Protein AF-A0A7X7LV58-F1 (afdb_monomer_lite)

Radius of gyration: 29.2 Å; chains: 1; bounding box: 59×72×77 Å

Organism: NCBI:txid1792543

pLDDT: mean 83.37, std 13.73, range [35.25, 98.12]

Secondary structure (DSSP, 8-state):
-GGGHHHHHTT--GGG-----STTT---HHHHHHHHHHH---SS----EEEEE-------------SSPPPHHHHHHHHHHHS-TTSHHHHHHHHHHHHHHHHHHHHHHHHHHHHHHHHHHHHHHTTGGGS---HHHHHHHHHHHHHGGGGSHHHHHHHHHHHHHHHHHHHHHHHHHHHTPPTTSHHHHHHHHHHHHHHHHTTSS-SS----TT--SGGGS-HHHHHHHHH-HHHHHHHHHHHHHHHHHHHHHHHH-GGG---HHHHHHHHHHHHHHHHHHHTTSSGGGS-HHHHHHHHHHHS-SSPPTTPPPSS-HHHHHHHTHHHHHHHHHHHHTT-TTTTHHHHHHHHHTSHHHHTS-HHHHHHHHHHHHTHHHHHHHHHHHHHHTT-TT------EEEEE-GGG--TTHHHHTTS-S-STTHHHHTGGGG-HHHHHHHHHHHHHHHHHHHHHHHHTTS-TTTPPPHHHHHHHHHHHHHHHHHHHHTT--S-HHHHHHHHHHHHH-

Sequence (509 aa):
ERNFAHYREQGMNPEDLVLLDGSVLDNKPITAAVHHIREHRAFREVDRRLIFIDPHADPHTGDEADAGSPGWFETLRGALSDLPRQQPVHHELAEIAHYNRQIRRLKEAIAQTRPQVEALVEQATGGALGAPFTVDQLRHWRLTSTNLMATTPVVYNAWWRALVLEAIDYLVGLLGELCRYPRESPAARWLQQVVEAWAVRNEVLRAEYRIDDQVREDADMPRFAHVVIRFGIEYKRRRINFVLHELNDMYHRLVLDPACATPAVTLDAVKAEIHACLDALAAYDSAGFVDPASAAEARAVLRPGAGQPGEPPPAPAEAFAAAHDAALGRLIERIGAQSAIGEANAAMDAALASARVQLIEPACRRKLLTAYLGYFHWDVILRPALDALALGAGPLEEVLVDRISPADAFSLRAVGEGRAVLFGTAFGSFGGFLSRMARENDYLWGRLHAADRLVGIVADTAPADAGLDAAELGALRKRLFEAILAEEGARLKAVPDLLERVRRAVAAL

Foldseek 3Di:
DVVCPVVVVVVHDPVPDPDDDDPPPCLDPLVVVVVVLQVDDDLAQDAFADEDEDADDDQDPDDDPDLAQPFLVVQLVVCLVGDDPPRSVNVSSVLLVVLQVLLVVLVVVCVVCVVVLLVLLCVLLVNCLLDADALLSLLQLLVRSLQVCVVPFVLSVVLLLVLLLLLLLQVLQQLCQLQVAPPPFPLSVLSSLLSVLLCVVQVLNDPGDDFDNPDRDLVNGDPVSVSSLLRSLLLLLLLLLLLLLLLNVLVVCCVPPPLFVQDSVLSSVLSVLSVVLNVLSVVSPHNVLADPVLSVLSNVLQVPDDDDRRDGDPDRSNVSSVVCNVVVVVSSVNSSVSGCSNVSVSSVSPSLSDVSLVSGRSVSNSSSSSSNSSVSVSCSVCVVVCVVSVVRSTHSDRHRYHYQYPSSQDLCVVLQPPHDQQLCPPPVRNRCVPDLLNVLSNVLSSQLSCLRNVLSVVQSRDPPVRGDDSVRSLVSSLVSNVVSLVVSVVPRDSPVVSSVSSVVSSVVD

Structure (mmCIF, N/CA/C/O backbone):
data_AF-A0A7X7LV58-F1
#
_entry.id   AF-A0A7X7LV58-F1
#
loop_
_atom_site.group_PDB
_atom_site.id
_atom_site.type_symbol
_atom_site.label_atom_id
_atom_site.label_alt_id
_atom_site.label_comp_id
_atom_site.label_asym_id
_atom_site.label_entity_id
_atom_site.label_seq_id
_atom_site.pdbx_PDB_ins_code
_atom_site.Cartn_x
_atom_site.Cartn_y
_atom_site.Cartn_z
_atom_site.occupancy
_atom_site.B_iso_or_equiv
_atom_site.auth_seq_id
_atom_site.auth_comp_id
_atom_site.auth_asym_id
_atom_site.auth_atom_id
_atom_site.pdbx_PDB_model_num
ATOM 1 N N . GLU A 1 1 ? -21.365 -34.762 9.318 1.00 48.06 1 GLU A N 1
ATOM 2 C CA . GLU A 1 1 ? -20.670 -35.692 8.393 1.00 48.06 1 GLU A CA 1
ATOM 3 C C . GLU A 1 1 ? -19.562 -35.046 7.552 1.00 48.06 1 GLU A C 1
ATOM 5 O O . GLU A 1 1 ? -18.483 -35.616 7.512 1.00 48.06 1 GLU A O 1
ATOM 10 N N . ARG A 1 2 ? -19.746 -33.861 6.942 1.00 51.91 2 ARG A N 1
ATOM 11 C CA . ARG A 1 2 ? -18.700 -33.201 6.118 1.00 51.91 2 ARG A CA 1
ATOM 12 C C . ARG A 1 2 ? -17.414 -32.789 6.858 1.00 51.91 2 ARG A C 1
ATOM 14 O O . ARG A 1 2 ? -16.351 -32.822 6.255 1.00 51.91 2 ARG A O 1
ATOM 21 N N . ASN A 1 3 ? -17.489 -32.457 8.147 1.00 53.97 3 ASN A N 1
ATOM 22 C CA . ASN A 1 3 ? -16.356 -31.874 8.887 1.00 53.97 3 ASN A CA 1
ATOM 23 C C . ASN A 1 3 ? -15.204 -32.854 9.189 1.00 53.97 3 ASN A C 1
ATOM 25 O O . ASN A 1 3 ? -14.147 -32.415 9.621 1.00 53.97 3 ASN A O 1
ATOM 29 N N . PHE A 1 4 ? -15.385 -34.160 8.957 1.00 69.56 4 PHE A N 1
ATOM 30 C CA . PHE A 1 4 ? -14.387 -35.192 9.281 1.00 69.56 4 PHE A CA 1
ATOM 31 C C . PHE A 1 4 ? -13.958 -36.034 8.070 1.00 69.56 4 PHE A C 1
ATOM 33 O O . PHE A 1 4 ? -13.349 -37.089 8.242 1.00 69.56 4 PHE A O 1
ATOM 40 N N . ALA A 1 5 ? -14.283 -35.592 6.848 1.00 73.94 5 ALA A N 1
ATOM 41 C CA . ALA A 1 5 ? -13.967 -36.324 5.619 1.00 73.94 5 ALA A CA 1
ATOM 42 C C . ALA A 1 5 ? -12.457 -36.587 5.477 1.00 73.94 5 ALA A C 1
ATOM 44 O O . ALA A 1 5 ? -12.053 -37.725 5.262 1.00 73.94 5 ALA A O 1
ATOM 45 N N . HIS A 1 6 ? -11.635 -35.568 5.740 1.00 69.56 6 HIS A N 1
ATOM 46 C CA . HIS A 1 6 ? -10.174 -35.645 5.681 1.00 69.56 6 HIS A CA 1
ATOM 47 C C . HIS A 1 6 ? -9.574 -36.719 6.610 1.00 69.56 6 HIS A C 1
ATOM 49 O O . HIS A 1 6 ? -8.682 -37.462 6.212 1.00 69.56 6 HIS A O 1
ATOM 55 N N . TYR A 1 7 ? -10.091 -36.853 7.836 1.00 71.94 7 TYR A N 1
ATOM 56 C CA . TYR A 1 7 ? -9.604 -37.847 8.801 1.00 71.94 7 TYR A CA 1
ATOM 57 C C . TYR A 1 7 ? -10.025 -39.273 8.429 1.00 71.94 7 TYR A C 1
ATOM 59 O O . TYR A 1 7 ? -9.253 -40.217 8.588 1.00 71.94 7 TYR A O 1
ATOM 67 N N . ARG A 1 8 ? -11.229 -39.436 7.869 1.00 76.62 8 ARG A N 1
ATOM 68 C CA . ARG A 1 8 ? -11.705 -40.737 7.377 1.00 76.62 8 ARG A CA 1
ATOM 69 C C . ARG A 1 8 ? -10.942 -41.197 6.135 1.00 76.62 8 ARG A C 1
ATOM 71 O O . ARG A 1 8 ? -10.654 -42.383 6.019 1.00 76.62 8 ARG A O 1
ATOM 78 N N . GLU A 1 9 ? -10.572 -40.277 5.243 1.00 79.56 9 GLU A N 1
ATOM 79 C CA . GLU A 1 9 ? -9.699 -40.558 4.089 1.00 79.56 9 GLU A CA 1
ATOM 80 C C . GLU A 1 9 ? -8.311 -41.062 4.517 1.00 79.56 9 GLU A C 1
ATOM 82 O O . GLU A 1 9 ? -7.693 -41.851 3.807 1.00 79.56 9 GLU A O 1
ATOM 87 N N . GLN A 1 10 ? -7.855 -40.676 5.711 1.00 75.50 10 GLN A N 1
ATOM 88 C CA . GLN A 1 10 ? -6.618 -41.161 6.330 1.00 75.50 10 GLN A CA 1
ATOM 89 C C . GLN A 1 10 ? -6.809 -42.438 7.171 1.00 75.50 10 GLN A C 1
ATOM 91 O O . GLN A 1 10 ? -5.879 -42.875 7.845 1.00 75.50 10 GLN A O 1
ATOM 96 N N . GLY A 1 11 ? -7.998 -43.052 7.143 1.00 80.62 11 GLY A N 1
ATOM 97 C CA . GLY A 1 11 ? -8.301 -44.286 7.874 1.00 80.62 11 GLY A CA 1
ATOM 98 C C . GLY A 1 11 ? -8.503 -44.107 9.382 1.00 80.62 11 GLY A C 1
ATOM 99 O O . GLY A 1 11 ? -8.496 -45.095 10.112 1.00 80.62 11 GLY A O 1
ATOM 100 N N . MET A 1 12 ? -8.683 -42.873 9.864 1.00 76.44 12 MET A N 1
ATOM 101 C CA . MET A 1 12 ? -8.908 -42.582 11.283 1.00 76.44 12 MET A CA 1
ATOM 102 C C . MET A 1 12 ? -10.404 -42.578 11.621 1.00 76.44 12 MET A C 1
ATOM 104 O O . MET A 1 12 ? -11.228 -42.060 10.860 1.00 76.44 12 MET A O 1
ATOM 108 N N . ASN A 1 13 ? -10.763 -43.124 12.787 1.00 80.31 13 ASN A N 1
ATOM 109 C CA . ASN A 1 13 ? -12.126 -43.073 13.313 1.00 80.31 13 ASN A CA 1
ATOM 110 C C . ASN A 1 13 ? -12.359 -41.745 14.063 1.00 80.31 13 ASN A C 1
ATOM 112 O O . ASN A 1 13 ? -11.659 -41.482 15.041 1.00 80.31 13 ASN A O 1
ATOM 116 N N . PRO A 1 14 ? -13.334 -40.907 13.658 1.00 73.94 14 PRO A N 1
ATOM 117 C CA . PRO A 1 14 ? -13.561 -39.616 14.302 1.00 73.94 14 PRO A CA 1
ATOM 118 C C . PRO A 1 14 ? -13.952 -39.672 15.780 1.00 73.94 14 PRO A C 1
ATOM 120 O O . PRO A 1 14 ? -13.743 -38.689 16.480 1.00 73.94 14 PRO A O 1
ATOM 123 N N . GLU A 1 15 ? -14.512 -40.789 16.251 1.00 77.56 15 GLU A N 1
ATOM 124 C CA . GLU A 1 15 ? -14.878 -40.957 17.667 1.00 77.56 15 GLU A CA 1
ATOM 125 C C . GLU A 1 15 ? -13.664 -41.196 18.577 1.00 77.56 15 GLU A C 1
ATOM 127 O O . GLU A 1 15 ? -13.747 -40.959 19.779 1.00 77.56 15 GLU A O 1
ATOM 132 N N . ASP A 1 16 ? -12.524 -41.581 17.996 1.00 78.25 16 ASP A N 1
ATOM 133 C CA . ASP A 1 16 ? -11.270 -41.843 18.710 1.00 78.25 16 ASP A CA 1
ATOM 134 C C . ASP A 1 16 ? -10.283 -40.657 18.615 1.00 78.25 16 ASP A C 1
ATOM 136 O O . ASP A 1 16 ? -9.165 -40.717 19.133 1.00 78.25 16 ASP A O 1
ATOM 140 N N . LEU A 1 17 ? -10.672 -39.565 17.940 1.00 66.56 17 LEU A N 1
ATOM 141 C CA . LEU A 1 17 ? -9.841 -38.370 17.775 1.00 66.56 17 LEU A CA 1
ATOM 142 C C . LEU A 1 17 ? -9.883 -37.492 19.031 1.00 66.56 17 LEU A C 1
ATOM 144 O O . LEU A 1 17 ? -10.923 -36.949 19.404 1.00 66.56 17 LEU A O 1
ATOM 148 N N . VAL A 1 18 ? -8.714 -37.247 19.623 1.00 61.97 18 VAL A N 1
ATOM 149 C CA . VAL A 1 18 ? -8.531 -36.158 20.590 1.00 61.97 18 VAL A CA 1
ATOM 150 C C . VAL A 1 18 ? -8.345 -34.861 19.807 1.00 61.97 18 VAL A C 1
ATOM 152 O O . VAL A 1 18 ? -7.257 -34.558 19.319 1.00 61.97 18 VAL A O 1
ATOM 155 N N . LEU A 1 19 ? -9.430 -34.108 19.652 1.00 58.97 19 LEU A N 1
ATOM 156 C CA . LEU A 1 19 ? -9.415 -32.791 19.024 1.00 58.97 19 LEU A CA 1
ATOM 157 C C . LEU A 1 19 ? -9.046 -31.750 20.083 1.00 58.97 19 LEU A C 1
ATOM 159 O O . LEU A 1 19 ? -9.823 -31.477 20.996 1.00 58.97 19 LEU A O 1
ATOM 163 N N . LEU A 1 20 ? -7.845 -31.190 19.972 1.00 49.75 20 LEU A N 1
ATOM 164 C CA . LEU A 1 20 ? -7.445 -30.019 20.744 1.00 49.75 20 LEU A CA 1
ATOM 165 C C . LEU A 1 20 ? -7.936 -28.771 20.011 1.00 49.75 20 LEU A C 1
ATOM 167 O O . LEU A 1 20 ? -7.554 -28.532 18.866 1.00 49.75 20 LEU A O 1
ATOM 171 N N . ASP A 1 21 ? -8.803 -28.006 20.672 1.00 48.47 21 ASP A N 1
ATOM 172 C CA . ASP A 1 21 ? -9.221 -26.685 20.205 1.00 48.47 21 ASP A CA 1
ATOM 173 C C . ASP A 1 21 ? -7.993 -25.759 20.111 1.00 48.47 21 ASP A C 1
ATOM 175 O O . ASP A 1 21 ? -7.037 -25.907 20.876 1.00 48.47 21 ASP A O 1
ATOM 179 N N . GLY A 1 22 ? -7.992 -24.859 19.129 1.00 47.75 22 GLY A N 1
ATOM 180 C CA . GLY A 1 22 ? -6.824 -24.260 18.465 1.00 47.75 22 GLY A CA 1
ATOM 181 C C . GLY A 1 22 ? -5.867 -23.385 19.290 1.00 47.75 22 GLY A C 1
ATOM 182 O O . GLY A 1 22 ? -5.110 -22.621 18.703 1.00 47.75 22 GLY A O 1
ATOM 183 N N . SER A 1 23 ? -5.830 -23.482 20.619 1.00 47.84 23 SER A N 1
ATOM 184 C CA . SER A 1 23 ? -4.958 -22.670 21.482 1.00 47.84 23 SER A CA 1
ATOM 185 C C . SER A 1 23 ? -3.543 -23.232 21.682 1.00 47.84 23 SER A C 1
ATOM 187 O O . SER A 1 23 ? -2.781 -22.680 22.472 1.00 47.84 23 SER A O 1
ATOM 189 N N . VAL A 1 24 ? -3.191 -24.358 21.050 1.00 45.00 24 VAL A N 1
ATOM 190 C CA . VAL A 1 24 ? -1.916 -25.059 21.318 1.00 45.00 24 VAL A CA 1
ATOM 191 C C . VAL A 1 24 ? -0.797 -24.665 20.347 1.00 45.00 24 VAL A C 1
ATOM 193 O O . VAL A 1 24 ? 0.368 -24.903 20.655 1.00 45.00 24 VAL A O 1
ATOM 196 N N . LEU A 1 25 ? -1.102 -24.066 19.188 1.00 46.88 25 LEU A N 1
ATOM 197 C CA . LEU A 1 25 ? -0.100 -23.891 18.122 1.00 46.88 25 LEU A CA 1
ATOM 198 C C . LEU A 1 25 ? -0.084 -22.533 17.411 1.00 46.88 25 LEU A C 1
ATOM 200 O O . LEU A 1 25 ? 0.905 -22.266 16.725 1.00 46.88 25 LEU A O 1
ATOM 204 N N . ASP A 1 26 ? -1.092 -21.667 17.562 1.00 47.72 26 ASP A N 1
ATOM 205 C CA . ASP A 1 26 ? -1.009 -20.333 16.958 1.00 47.72 26 ASP A CA 1
ATOM 206 C C . ASP A 1 26 ? -0.246 -19.374 17.876 1.00 47.72 26 ASP A C 1
ATOM 208 O O . ASP A 1 26 ? -0.802 -18.625 18.676 1.00 47.72 26 ASP A O 1
ATOM 212 N N . ASN A 1 27 ? 1.078 -19.463 17.793 1.00 52.69 27 ASN A N 1
ATOM 213 C CA . ASN A 1 27 ? 1.987 -18.631 18.570 1.00 52.69 27 ASN A CA 1
ATOM 214 C C . ASN A 1 27 ? 2.200 -17.241 17.941 1.00 52.69 27 ASN A C 1
ATOM 216 O O . ASN A 1 27 ? 3.076 -16.525 18.419 1.00 52.69 27 ASN A O 1
ATOM 220 N N . LYS A 1 28 ? 1.481 -16.864 16.866 1.00 57.41 28 LYS A N 1
ATOM 221 C CA . LYS A 1 28 ? 1.623 -15.555 16.194 1.00 57.41 28 LYS A CA 1
ATOM 222 C C . LYS A 1 28 ? 0.300 -14.967 15.651 1.00 57.41 28 LYS A C 1
ATOM 224 O O . LYS A 1 28 ? 0.216 -14.609 14.468 1.00 57.41 28 LYS A O 1
ATOM 229 N N . PRO A 1 29 ? -0.753 -14.850 16.478 1.00 67.00 29 PRO A N 1
ATOM 230 C CA . PRO A 1 29 ? -2.057 -14.380 16.013 1.00 67.00 29 PRO A CA 1
ATOM 231 C C . PRO A 1 29 ? -2.038 -12.902 15.584 1.00 67.00 29 PRO A C 1
ATOM 233 O O . PRO A 1 29 ? -2.827 -12.496 14.728 1.00 67.00 29 PRO A O 1
ATOM 236 N N . ILE A 1 30 ? -1.135 -12.083 16.140 1.00 72.81 30 ILE A N 1
ATOM 237 C CA . ILE A 1 30 ? -1.082 -10.649 15.832 1.00 72.81 30 ILE A CA 1
ATOM 238 C C . ILE A 1 30 ? -0.462 -10.411 14.458 1.00 72.81 30 ILE A C 1
ATOM 240 O O . ILE A 1 30 ? -0.986 -9.608 13.688 1.00 72.81 30 ILE A O 1
ATOM 244 N N . THR A 1 31 ? 0.615 -11.120 14.113 1.00 68.12 31 THR A N 1
ATOM 245 C CA . THR A 1 31 ? 1.302 -10.944 12.825 1.00 68.12 31 THR A CA 1
ATOM 246 C C . THR A 1 31 ? 0.350 -11.198 11.652 1.00 68.12 31 THR A C 1
ATOM 248 O O . THR A 1 31 ? 0.297 -10.404 10.710 1.00 68.12 31 THR A O 1
ATOM 251 N N . ALA A 1 32 ? -0.464 -12.257 11.731 1.00 69.12 32 ALA A N 1
ATOM 252 C CA . ALA A 1 32 ? -1.469 -12.571 10.716 1.00 69.12 32 ALA A CA 1
ATOM 253 C C . ALA A 1 32 ? -2.513 -11.448 10.561 1.00 69.12 32 ALA A C 1
ATOM 255 O O . ALA A 1 32 ? -2.838 -11.046 9.441 1.00 69.12 32 ALA A O 1
ATOM 256 N N . ALA A 1 33 ? -2.989 -10.885 11.676 1.00 71.69 33 ALA A N 1
ATOM 257 C CA . ALA A 1 33 ? -3.913 -9.753 11.659 1.00 71.69 33 ALA A CA 1
ATOM 258 C C . ALA A 1 33 ? -3.268 -8.489 11.058 1.00 71.69 33 ALA A C 1
ATOM 260 O O . ALA A 1 33 ? -3.890 -7.810 10.241 1.00 71.69 33 ALA A O 1
ATOM 261 N N . VAL A 1 34 ? -2.009 -8.194 11.397 1.00 69.44 34 VAL A N 1
ATOM 262 C CA . VAL A 1 34 ? -1.269 -7.026 10.884 1.00 69.44 34 VAL A CA 1
ATOM 263 C C . VAL A 1 34 ? -1.059 -7.097 9.372 1.00 69.44 34 VAL A C 1
ATOM 265 O O . VAL A 1 34 ? -1.217 -6.081 8.692 1.00 69.44 34 VAL A O 1
ATOM 268 N N . HIS A 1 35 ? -0.749 -8.275 8.820 1.00 68.12 35 HIS A N 1
ATOM 269 C CA . HIS A 1 35 ? -0.648 -8.440 7.366 1.00 68.12 35 HIS A CA 1
ATOM 270 C C . HIS A 1 35 ? -1.964 -8.086 6.669 1.00 68.12 35 HIS A C 1
ATOM 272 O O . HIS A 1 35 ? -1.960 -7.306 5.719 1.00 68.12 35 HIS A O 1
ATOM 278 N N . HIS A 1 36 ? -3.096 -8.551 7.200 1.00 70.94 36 HIS A N 1
ATOM 279 C CA . HIS A 1 36 ? -4.398 -8.198 6.646 1.00 70.94 36 HIS A CA 1
ATOM 280 C C . HIS A 1 36 ? -4.719 -6.709 6.780 1.00 70.94 36 HIS A C 1
ATOM 282 O O . HIS A 1 36 ? -5.234 -6.125 5.828 1.00 70.94 36 HIS A O 1
ATOM 288 N N . ILE A 1 37 ? -4.384 -6.062 7.901 1.00 69.69 37 ILE A N 1
ATOM 289 C CA . ILE A 1 37 ? -4.604 -4.616 8.095 1.00 69.69 37 ILE A CA 1
ATOM 290 C C . ILE A 1 37 ? -4.007 -3.790 6.937 1.00 69.69 37 ILE A C 1
ATOM 292 O O . ILE A 1 37 ? -4.613 -2.801 6.515 1.00 69.69 37 ILE A O 1
ATOM 296 N N . ARG A 1 38 ? -2.864 -4.223 6.387 1.00 64.69 38 ARG A N 1
ATOM 297 C CA . ARG A 1 38 ? -2.171 -3.559 5.268 1.00 64.69 38 ARG A CA 1
ATOM 298 C C . ARG A 1 38 ? -2.878 -3.701 3.921 1.00 64.69 38 ARG A C 1
ATOM 300 O O . ARG A 1 38 ? -2.770 -2.810 3.085 1.00 64.69 38 ARG A O 1
ATOM 307 N N . GLU A 1 39 ? -3.577 -4.808 3.707 1.00 65.62 39 GLU A N 1
ATOM 308 C CA . GLU A 1 39 ? -4.238 -5.130 2.435 1.00 65.62 39 GLU A CA 1
ATOM 309 C C . GLU A 1 39 ? -5.671 -4.579 2.363 1.00 65.62 39 GLU A C 1
ATOM 311 O O . GLU A 1 39 ? -6.238 -4.426 1.278 1.00 65.62 39 GLU A O 1
ATOM 316 N N . HIS A 1 40 ? -6.275 -4.262 3.513 1.00 69.44 40 HIS A N 1
ATOM 317 C CA . HIS A 1 40 ? -7.656 -3.797 3.574 1.00 69.44 40 HIS A CA 1
ATOM 318 C C . HIS A 1 40 ? -7.803 -2.364 3.066 1.00 69.44 40 HIS A C 1
ATOM 320 O O . HIS A 1 40 ? -7.166 -1.423 3.548 1.00 69.44 40 HIS A O 1
ATOM 326 N N . ARG A 1 41 ? -8.725 -2.191 2.116 1.00 67.50 41 ARG A N 1
ATOM 327 C CA 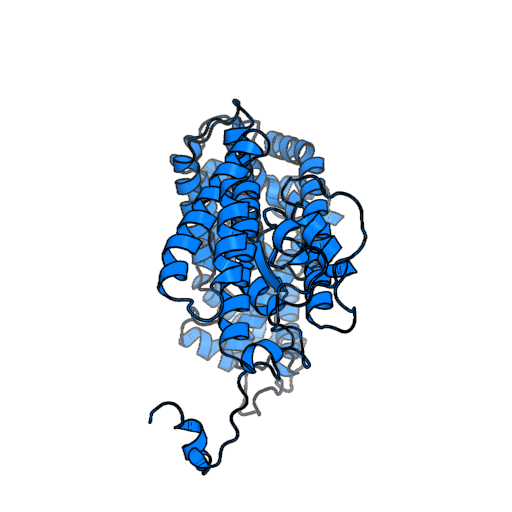. ARG A 1 41 ? -9.090 -0.886 1.564 1.00 67.50 41 ARG A CA 1
ATOM 328 C C . ARG A 1 41 ? -9.963 -0.093 2.518 1.00 67.50 41 ARG A C 1
ATOM 330 O O . ARG A 1 41 ? -10.793 -0.651 3.233 1.00 67.50 41 ARG A O 1
ATOM 337 N N . ALA A 1 42 ? -9.844 1.224 2.424 1.00 71.94 42 ALA A N 1
ATOM 338 C CA . ALA A 1 42 ? -10.690 2.153 3.145 1.00 71.94 42 ALA A CA 1
ATOM 339 C C . ALA A 1 42 ? -11.290 3.170 2.174 1.00 71.94 42 ALA A C 1
ATOM 341 O O . ALA A 1 42 ? -10.567 3.825 1.427 1.00 71.94 42 ALA A O 1
ATOM 342 N N . PHE A 1 43 ? -12.618 3.303 2.194 1.00 77.56 43 PHE A N 1
ATOM 343 C CA . PHE A 1 43 ? -13.339 4.278 1.368 1.00 77.56 43 PHE A CA 1
ATOM 344 C C . PHE A 1 43 ? -12.950 5.726 1.709 1.00 77.56 43 PHE A C 1
ATOM 346 O O . PHE A 1 43 ? -12.853 6.565 0.824 1.00 77.56 43 PHE A O 1
ATOM 353 N N . ARG A 1 44 ? -12.673 5.978 2.991 1.00 79.25 44 ARG A N 1
ATOM 354 C CA . ARG A 1 44 ? -12.250 7.260 3.568 1.00 79.25 44 ARG A CA 1
ATOM 355 C C . ARG A 1 44 ? -10.954 7.075 4.355 1.00 79.25 44 ARG A C 1
ATOM 357 O O . ARG A 1 44 ? -10.426 5.963 4.399 1.00 79.25 44 ARG A O 1
ATOM 364 N N . GLU A 1 45 ? -10.389 8.143 4.893 1.00 80.56 45 GLU A N 1
ATOM 365 C CA . GLU A 1 45 ? -9.322 8.038 5.897 1.00 80.56 45 GLU A CA 1
ATOM 366 C C . GLU A 1 45 ? -9.850 7.284 7.139 1.00 80.56 45 GLU A C 1
ATOM 368 O O . GLU A 1 45 ? -11.019 7.435 7.501 1.00 80.56 45 GLU A O 1
ATOM 373 N N . VAL A 1 46 ? -9.050 6.356 7.677 1.00 83.00 46 VAL A N 1
ATOM 374 C CA . VAL A 1 46 ? -9.450 5.483 8.789 1.00 83.00 46 VAL A CA 1
ATOM 375 C C . VAL A 1 46 ? -8.286 5.222 9.738 1.00 83.00 46 VAL A C 1
ATOM 377 O O . VAL A 1 46 ? -7.180 4.891 9.305 1.00 83.00 46 VAL A O 1
ATOM 380 N N . ASP A 1 47 ? -8.606 5.185 11.028 1.00 80.88 47 ASP A N 1
ATOM 381 C CA . ASP A 1 47 ? -7.741 4.630 12.062 1.00 80.88 47 ASP A CA 1
ATOM 382 C C . ASP A 1 47 ? -7.748 3.100 12.004 1.00 80.88 47 ASP A C 1
ATOM 384 O O . ASP A 1 47 ? -8.765 2.444 12.255 1.00 80.88 47 ASP A O 1
ATOM 388 N N . ARG A 1 48 ? -6.591 2.501 11.717 1.00 82.50 48 ARG A N 1
ATOM 389 C CA . ARG A 1 48 ? -6.412 1.046 11.788 1.00 82.50 48 ARG A CA 1
ATOM 390 C C . ARG A 1 48 ? -5.884 0.652 13.164 1.00 82.50 48 ARG A C 1
ATOM 392 O O . ARG A 1 48 ? -4.741 0.958 13.503 1.00 82.50 48 ARG A O 1
ATOM 399 N N . ARG A 1 49 ? -6.715 -0.053 13.938 1.00 84.00 49 ARG A N 1
ATOM 400 C CA . ARG A 1 49 ? -6.414 -0.475 15.314 1.00 84.00 49 ARG A CA 1
ATOM 401 C C . ARG A 1 49 ? -6.337 -2.000 15.425 1.00 84.00 49 ARG A C 1
ATOM 403 O O . ARG A 1 49 ? -7.255 -2.703 15.010 1.00 84.00 49 ARG A O 1
ATOM 410 N N . LEU A 1 50 ? -5.259 -2.508 16.015 1.00 85.38 50 LEU A N 1
ATOM 411 C CA . LEU A 1 50 ? -5.168 -3.866 16.535 1.00 85.38 50 LEU A CA 1
ATOM 412 C C . LEU A 1 50 ? -5.667 -3.853 17.982 1.00 85.38 50 LEU A C 1
ATOM 414 O O . LEU A 1 50 ? -5.029 -3.263 18.852 1.00 85.38 50 LEU A O 1
ATOM 418 N N . ILE A 1 51 ? -6.783 -4.532 18.234 1.00 85.00 51 ILE A N 1
ATOM 419 C CA . ILE A 1 51 ? -7.343 -4.679 19.578 1.00 85.00 51 ILE A CA 1
ATOM 420 C C . ILE A 1 51 ? -7.087 -6.106 20.050 1.00 85.00 51 ILE A C 1
ATOM 422 O O . ILE A 1 51 ? -7.510 -7.055 19.388 1.00 85.00 51 ILE A O 1
ATOM 426 N N . PHE A 1 52 ? -6.437 -6.263 21.201 1.00 83.25 52 PHE A N 1
ATOM 427 C CA . PHE A 1 52 ? -6.277 -7.567 21.844 1.00 83.25 52 PHE A CA 1
ATOM 428 C C . PHE A 1 52 ? -6.887 -7.577 23.248 1.00 83.25 52 PHE A C 1
ATOM 430 O O . PHE A 1 52 ? -6.993 -6.550 23.925 1.00 83.25 52 PHE A O 1
ATOM 437 N N . ILE A 1 53 ? -7.329 -8.761 23.666 1.00 83.69 53 ILE A N 1
ATOM 438 C CA . ILE A 1 53 ? -7.939 -8.985 24.975 1.00 83.69 53 ILE A CA 1
ATOM 439 C C . ILE A 1 53 ? -6.879 -9.590 25.886 1.00 83.69 53 ILE A C 1
ATOM 441 O O . ILE A 1 53 ? -6.321 -10.639 25.569 1.00 83.69 53 ILE A O 1
ATOM 445 N N . ASP A 1 54 ? -6.640 -8.942 27.021 1.00 78.69 54 ASP A N 1
ATOM 446 C CA . ASP A 1 54 ? -5.720 -9.419 28.046 1.00 78.69 54 ASP A CA 1
ATOM 447 C C . ASP A 1 54 ? -6.490 -9.729 29.341 1.00 78.69 54 ASP A C 1
ATOM 449 O O . ASP A 1 54 ? -6.853 -8.814 30.092 1.00 78.69 54 ASP A O 1
ATOM 453 N N . PRO A 1 55 ? -6.772 -11.016 29.616 1.00 71.44 55 PRO A N 1
ATOM 454 C CA . PRO A 1 55 ? -7.468 -11.423 30.830 1.00 71.44 55 PRO A CA 1
ATOM 455 C C . PRO A 1 55 ? -6.553 -11.406 32.067 1.00 71.44 55 PRO A C 1
ATOM 457 O O . PRO A 1 55 ? -7.052 -11.557 33.184 1.00 71.44 55 PRO A O 1
ATOM 460 N N . HIS A 1 56 ? -5.238 -11.251 31.883 1.00 65.62 56 HIS A N 1
ATOM 461 C CA . HIS A 1 56 ? -4.206 -11.365 32.906 1.00 65.62 56 HIS A CA 1
ATOM 462 C C . HIS A 1 56 ? -3.573 -10.009 33.188 1.00 65.62 56 HIS A C 1
ATOM 464 O O . HIS A 1 56 ? -2.449 -9.748 32.782 1.00 65.62 56 HIS A O 1
ATOM 470 N N . ALA A 1 57 ? -4.254 -9.160 33.950 1.00 54.88 57 ALA A N 1
ATOM 471 C CA . ALA A 1 57 ? -3.583 -7.994 34.502 1.00 54.88 57 ALA A CA 1
ATOM 472 C C . ALA A 1 57 ? -3.372 -8.161 36.002 1.00 54.88 57 ALA A C 1
ATOM 474 O O . ALA A 1 57 ? -4.328 -8.144 36.783 1.00 54.88 57 ALA A O 1
ATOM 475 N N . ASP A 1 58 ? -2.106 -8.307 36.393 1.00 52.72 58 ASP A N 1
ATOM 476 C CA . ASP A 1 58 ? -1.695 -7.920 37.734 1.00 52.72 58 ASP A CA 1
ATOM 477 C C . ASP A 1 58 ? -1.846 -6.392 37.829 1.00 52.72 58 ASP A C 1
ATOM 479 O O . ASP A 1 58 ? -1.344 -5.667 36.965 1.00 52.72 58 ASP A O 1
ATOM 483 N N . PRO A 1 59 ? -2.557 -5.864 38.834 1.00 44.06 59 PRO A N 1
ATOM 484 C CA . PRO A 1 59 ? -2.682 -4.428 38.999 1.00 44.06 59 PRO A CA 1
ATOM 485 C C . PRO A 1 59 ? -1.325 -3.863 39.430 1.00 44.06 59 PRO A C 1
ATOM 487 O O . PRO A 1 59 ? -0.941 -3.985 40.593 1.00 44.06 59 PRO A O 1
ATOM 490 N N . HIS A 1 60 ? -0.577 -3.237 38.519 1.00 44.03 60 HIS A N 1
ATOM 491 C CA . HIS A 1 60 ? 0.614 -2.498 38.924 1.00 44.03 60 HIS A CA 1
ATOM 492 C C . HIS A 1 60 ? 0.262 -1.189 39.643 1.00 44.03 60 HIS A C 1
ATOM 494 O O . HIS A 1 60 ? -0.656 -0.449 39.291 1.00 44.03 60 HIS A O 1
ATOM 500 N N . THR A 1 61 ? 1.056 -0.937 40.681 1.00 37.75 61 THR A N 1
ATOM 501 C CA . THR A 1 61 ? 1.124 0.213 41.588 1.00 37.75 61 THR A CA 1
ATOM 502 C C . THR A 1 61 ? 1.852 1.406 40.948 1.00 37.75 61 THR A C 1
ATOM 504 O O . THR A 1 61 ? 2.864 1.864 41.477 1.00 37.75 61 THR A O 1
ATOM 507 N N . GLY A 1 62 ? 1.394 1.865 39.782 1.00 35.25 62 GLY A N 1
ATOM 508 C CA . GLY A 1 62 ? 1.914 3.057 39.098 1.00 35.25 62 GLY A CA 1
ATOM 509 C C . GLY A 1 62 ? 0.857 4.159 39.036 1.00 35.25 62 GLY A C 1
ATOM 510 O O . GLY A 1 62 ? -0.310 3.847 38.819 1.00 35.25 62 GLY A O 1
ATOM 511 N N . ASP A 1 63 ? 1.292 5.396 39.284 1.00 35.44 63 ASP A N 1
ATOM 512 C CA . ASP A 1 63 ? 0.510 6.604 39.584 1.00 35.44 63 ASP A CA 1
ATOM 513 C C . ASP A 1 63 ? -0.720 6.874 38.709 1.00 35.44 63 ASP A C 1
ATOM 515 O O . ASP A 1 63 ? -0.791 6.454 37.556 1.00 35.44 63 ASP A O 1
ATOM 519 N N . GLU A 1 64 ? -1.657 7.622 39.309 1.00 38.41 64 GLU A N 1
ATOM 520 C CA . GLU A 1 64 ? -2.861 8.244 38.741 1.00 38.41 64 GLU A CA 1
ATOM 521 C C . GLU A 1 64 ? -2.752 8.505 37.229 1.00 38.41 64 GLU A C 1
ATOM 523 O O . GLU A 1 64 ? -2.379 9.588 36.780 1.00 38.41 64 GLU A O 1
ATOM 528 N N . ALA A 1 65 ? -3.115 7.505 36.421 1.00 40.62 65 ALA A N 1
ATOM 529 C CA . ALA A 1 65 ? -3.545 7.768 35.064 1.00 40.62 65 ALA A CA 1
ATOM 530 C C . ALA A 1 65 ? -4.841 8.566 35.204 1.00 40.62 65 ALA A C 1
ATOM 532 O O . ALA A 1 65 ? -5.841 8.057 35.719 1.00 40.62 65 ALA A O 1
ATOM 533 N N . ASP A 1 66 ? -4.758 9.843 34.838 1.00 39.22 66 ASP A N 1
ATOM 534 C CA . ASP A 1 66 ? -5.874 10.775 34.770 1.00 39.22 66 ASP A CA 1
ATOM 535 C C . ASP A 1 66 ? -7.083 10.089 34.113 1.00 39.22 66 ASP A C 1
ATOM 537 O O . ASP A 1 66 ? -6.912 9.229 33.247 1.00 39.22 66 ASP A O 1
ATOM 541 N N . ALA A 1 67 ? -8.308 10.455 34.491 1.00 42.53 67 ALA A N 1
ATOM 542 C CA . ALA A 1 67 ? -9.550 9.806 34.038 1.00 42.53 67 ALA A CA 1
ATOM 543 C C . ALA A 1 67 ? -9.823 9.920 32.511 1.00 42.53 67 ALA A C 1
ATOM 545 O O . ALA A 1 67 ? -10.920 9.606 32.033 1.00 42.53 67 ALA A O 1
ATOM 546 N N . GLY A 1 68 ? -8.834 10.375 31.737 1.00 46.59 68 GLY A N 1
ATOM 547 C CA . GLY A 1 68 ? -8.767 10.280 30.288 1.00 46.59 68 GLY A CA 1
ATOM 548 C C . GLY A 1 68 ? -8.451 8.858 29.813 1.00 46.59 68 GLY A C 1
ATOM 549 O O . GLY A 1 68 ? -7.841 8.050 30.507 1.00 46.59 68 GLY A O 1
ATOM 550 N N . SER A 1 69 ? -8.893 8.525 28.598 1.00 45.88 69 SER A N 1
ATOM 551 C CA . SER A 1 69 ? -8.511 7.257 27.968 1.00 45.88 69 SER A CA 1
ATOM 552 C C . SER A 1 69 ? -6.993 7.267 27.734 1.00 45.88 69 SER A C 1
ATOM 554 O O . SER A 1 69 ? -6.521 8.191 27.070 1.00 45.88 69 SER A O 1
ATOM 556 N N . PRO A 1 70 ? -6.215 6.291 28.246 1.00 51.88 70 PRO A N 1
ATOM 557 C CA . PRO A 1 70 ? -4.799 6.205 27.924 1.00 51.88 70 PRO A CA 1
ATOM 558 C C . PRO A 1 70 ? -4.649 6.138 26.406 1.00 51.88 70 PRO A C 1
ATOM 560 O O . PRO A 1 70 ? -5.272 5.289 25.763 1.00 51.88 70 PRO A O 1
ATOM 563 N N . GLY A 1 71 ? -3.841 7.036 25.840 1.00 57.03 71 GLY A N 1
ATOM 564 C CA . GLY A 1 71 ? -3.542 7.006 24.413 1.00 57.03 71 GLY A CA 1
ATOM 565 C C . GLY A 1 71 ? -2.923 5.661 24.025 1.00 57.03 71 GLY A C 1
ATOM 566 O O . GLY A 1 71 ? -2.293 4.977 24.839 1.00 57.03 71 GLY A O 1
ATOM 567 N N . TRP A 1 72 ? -3.063 5.268 22.765 1.00 61.50 72 TRP A N 1
ATOM 568 C CA . TRP A 1 72 ? -2.541 3.995 22.255 1.00 61.50 72 TRP A CA 1
ATOM 569 C C . TRP A 1 72 ? -1.026 3.802 22.504 1.00 61.50 72 TRP A C 1
ATOM 571 O O . TRP A 1 72 ? -0.558 2.678 22.679 1.00 61.50 72 TRP A O 1
ATOM 581 N N . PHE A 1 73 ? -0.241 4.886 22.589 1.00 54.62 73 PHE A N 1
ATOM 582 C CA . PHE A 1 73 ? 1.173 4.835 22.990 1.00 54.62 73 PHE A CA 1
ATOM 583 C C . PHE A 1 73 ? 1.378 4.345 24.419 1.00 54.62 73 PHE A C 1
ATOM 585 O O . PHE A 1 73 ? 2.247 3.505 24.657 1.00 54.62 73 PHE A O 1
ATOM 592 N N . GLU A 1 74 ? 0.586 4.862 25.357 1.00 63.34 74 GLU A N 1
ATOM 593 C CA . GLU A 1 74 ? 0.627 4.428 26.751 1.00 63.34 74 GLU A CA 1
ATOM 594 C C . GLU A 1 74 ? 0.121 2.993 26.871 1.00 63.34 74 GLU A C 1
ATOM 596 O O . GLU A 1 74 ? 0.698 2.205 27.613 1.00 63.34 74 GLU A O 1
ATOM 601 N N . THR A 1 75 ? -0.863 2.612 26.055 1.00 63.00 75 THR A N 1
ATOM 602 C CA . THR A 1 75 ? -1.369 1.236 25.998 1.00 63.00 75 THR A CA 1
ATOM 603 C C . THR A 1 75 ? -0.305 0.255 25.499 1.00 63.00 75 THR A C 1
ATOM 605 O O . THR A 1 75 ? -0.068 -0.777 26.125 1.00 63.0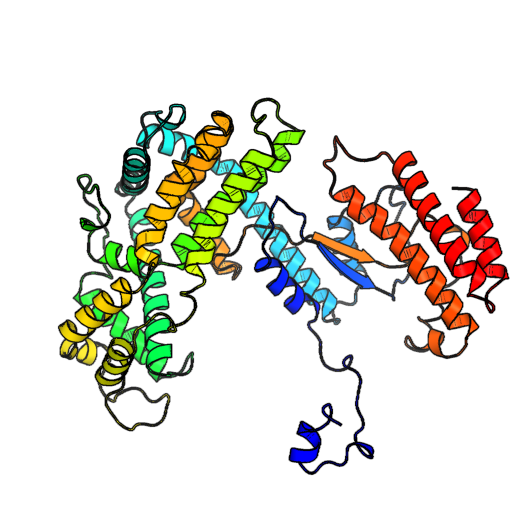0 75 THR A O 1
ATOM 608 N N . LEU A 1 76 ? 0.406 0.588 24.417 1.00 63.34 76 LEU A N 1
ATOM 609 C CA . LEU A 1 76 ? 1.498 -0.236 23.891 1.00 63.34 76 LEU A CA 1
ATOM 610 C C . LEU A 1 76 ? 2.688 -0.300 24.861 1.00 63.34 76 LEU A C 1
ATOM 612 O O . LEU A 1 76 ? 3.286 -1.361 25.043 1.00 63.34 76 LEU A O 1
ATOM 616 N N . ARG A 1 77 ? 3.033 0.824 25.505 1.00 63.16 77 ARG A N 1
ATOM 617 C CA . ARG A 1 77 ? 4.096 0.893 26.520 1.00 63.16 77 ARG A CA 1
ATOM 618 C C . ARG A 1 77 ? 3.741 0.085 27.769 1.00 63.16 77 ARG A C 1
ATOM 620 O O . ARG A 1 77 ? 4.611 -0.618 28.283 1.00 63.16 77 ARG A O 1
ATOM 627 N N . GLY A 1 78 ? 2.494 0.168 28.228 1.00 62.84 78 GLY A N 1
ATOM 628 C CA . GLY A 1 78 ? 1.946 -0.638 29.317 1.00 62.84 78 GLY A CA 1
ATOM 629 C C . GLY A 1 78 ? 2.008 -2.124 28.983 1.00 62.84 78 GLY A C 1
ATOM 630 O O . GLY A 1 78 ? 2.680 -2.875 29.679 1.00 62.84 78 GLY A O 1
ATOM 631 N N . ALA A 1 79 ? 1.460 -2.532 27.835 1.00 59.91 79 ALA A N 1
ATOM 632 C CA . ALA A 1 79 ? 1.489 -3.925 27.388 1.00 59.91 79 ALA A CA 1
ATOM 633 C C . ALA A 1 79 ? 2.916 -4.502 27.288 1.00 59.91 79 ALA A C 1
ATOM 635 O O . ALA A 1 79 ? 3.159 -5.620 27.733 1.00 59.91 79 ALA A O 1
ATOM 636 N N . LEU A 1 80 ? 3.884 -3.745 26.754 1.00 62.84 80 LEU A N 1
ATOM 637 C CA . LEU A 1 80 ? 5.292 -4.172 26.693 1.00 62.84 80 LEU A CA 1
ATOM 638 C C . LEU A 1 80 ? 5.993 -4.211 28.062 1.00 62.84 80 LEU A C 1
ATOM 640 O O . LEU A 1 80 ? 7.025 -4.869 28.195 1.00 62.84 80 LEU A O 1
ATOM 644 N N . SER A 1 81 ? 5.481 -3.490 29.060 1.00 62.78 81 SER A N 1
ATOM 645 C CA . SER A 1 81 ? 6.020 -3.515 30.425 1.00 62.78 81 SER A CA 1
ATOM 646 C C . SER A 1 81 ? 5.442 -4.675 31.237 1.00 62.78 81 SER A C 1
ATOM 648 O O . SER A 1 81 ? 6.185 -5.327 31.970 1.00 62.78 81 SER A O 1
ATOM 650 N N . ASP A 1 82 ? 4.145 -4.941 31.064 1.00 59.91 82 ASP A N 1
ATOM 651 C CA . ASP A 1 82 ? 3.374 -5.909 31.846 1.00 59.91 82 ASP A CA 1
ATOM 652 C C . ASP A 1 82 ? 3.549 -7.350 31.333 1.00 59.91 82 ASP A C 1
ATOM 654 O O . ASP A 1 82 ? 3.606 -8.301 32.116 1.00 59.91 82 ASP A O 1
ATOM 658 N N . LEU A 1 83 ? 3.645 -7.540 30.010 1.00 58.62 83 LEU A N 1
ATOM 659 C CA . LEU A 1 83 ? 3.720 -8.875 29.419 1.00 58.62 83 LEU A CA 1
ATOM 660 C C . LEU A 1 83 ? 5.125 -9.482 29.575 1.00 58.62 83 LEU A C 1
ATOM 662 O O . LEU A 1 83 ? 6.126 -8.853 29.211 1.00 58.62 83 LEU A O 1
ATOM 666 N N . PRO A 1 84 ? 5.242 -10.747 30.025 1.00 58.69 84 PRO A N 1
ATOM 667 C CA . PRO A 1 84 ? 6.524 -11.429 30.075 1.00 58.69 84 PRO A CA 1
ATOM 668 C C . PRO A 1 84 ? 7.187 -11.464 28.696 1.00 58.69 84 PRO A C 1
ATOM 670 O O . PRO A 1 84 ? 6.612 -11.954 27.728 1.00 58.69 84 PRO A O 1
ATOM 673 N N . ARG A 1 85 ? 8.453 -11.040 28.620 1.00 57.28 85 ARG A N 1
ATOM 674 C CA . ARG A 1 85 ? 9.242 -10.992 27.368 1.00 57.28 85 ARG A CA 1
ATOM 675 C C . ARG A 1 85 ? 9.362 -12.328 26.625 1.00 57.28 85 ARG A C 1
ATOM 677 O O . ARG A 1 85 ? 9.759 -12.344 25.467 1.00 57.28 85 ARG A O 1
ATOM 684 N N . GLN A 1 86 ? 9.090 -13.440 27.309 1.00 55.84 86 GLN A N 1
ATOM 685 C CA . GLN A 1 86 ? 9.107 -14.793 26.745 1.00 55.84 86 GLN A CA 1
ATOM 686 C C . GLN A 1 86 ? 7.793 -15.159 26.036 1.00 55.84 86 GLN A C 1
ATOM 688 O O . GLN A 1 86 ? 7.748 -16.167 25.337 1.00 55.84 86 GLN A O 1
ATOM 693 N N . GLN A 1 87 ? 6.728 -14.368 26.210 1.00 65.44 87 GLN A N 1
ATOM 694 C CA . GLN A 1 87 ? 5.462 -14.589 25.524 1.00 65.44 87 GLN A CA 1
ATOM 695 C C . GLN A 1 87 ? 5.542 -14.101 24.069 1.00 65.44 87 GLN A C 1
ATOM 697 O O . GLN A 1 87 ? 6.050 -13.003 23.823 1.00 65.44 87 GLN A O 1
ATOM 702 N N . PRO A 1 88 ? 4.991 -14.858 23.105 1.00 70.31 88 PRO A N 1
ATOM 703 C CA . PRO A 1 88 ? 4.989 -14.453 21.701 1.00 70.31 88 PRO A CA 1
ATOM 704 C C . PRO A 1 88 ? 4.306 -13.101 21.449 1.00 70.31 88 PRO A C 1
ATOM 706 O O . PRO A 1 88 ? 4.829 -12.289 20.692 1.00 70.31 88 PRO A O 1
ATOM 709 N N . VAL A 1 89 ? 3.217 -12.805 22.170 1.00 72.94 89 VAL A N 1
ATOM 710 C CA . VAL A 1 89 ? 2.465 -11.539 22.073 1.00 72.94 89 VAL A CA 1
ATOM 711 C C . VAL A 1 89 ? 3.350 -10.318 22.343 1.00 72.94 89 VAL A C 1
ATOM 713 O O . VAL A 1 89 ? 3.299 -9.346 21.595 1.00 72.94 89 VAL A O 1
ATOM 716 N N . HIS A 1 90 ? 4.217 -10.364 23.363 1.00 75.38 90 HIS A N 1
ATOM 717 C CA . HIS A 1 90 ? 5.150 -9.267 23.640 1.00 75.38 90 HIS A CA 1
ATOM 718 C C . HIS A 1 90 ? 6.080 -9.016 22.441 1.00 75.38 90 HIS A C 1
ATOM 720 O O . HIS A 1 90 ? 6.372 -7.867 22.111 1.00 75.38 90 HIS A O 1
ATOM 726 N N . HIS A 1 91 ? 6.565 -10.077 21.786 1.00 74.94 91 HIS A N 1
ATOM 727 C CA . HIS A 1 91 ? 7.438 -9.944 20.620 1.00 74.94 91 HIS A CA 1
ATOM 728 C C . HIS A 1 91 ? 6.712 -9.276 19.445 1.00 74.94 91 HIS A C 1
ATOM 730 O O . HIS A 1 91 ? 7.227 -8.308 18.892 1.00 74.94 91 HIS A O 1
ATOM 736 N N . GLU A 1 92 ? 5.492 -9.719 19.131 1.00 79.38 92 GLU A N 1
ATOM 737 C CA . GLU A 1 92 ? 4.680 -9.145 18.047 1.00 79.38 92 GLU A CA 1
ATOM 738 C C . GLU A 1 92 ? 4.323 -7.671 18.313 1.00 79.38 92 GLU A C 1
ATOM 740 O O . GLU A 1 92 ? 4.426 -6.820 17.428 1.00 79.38 92 GLU A O 1
ATOM 745 N N . LEU A 1 93 ? 3.989 -7.321 19.560 1.00 81.94 93 LEU A N 1
ATOM 746 C CA . LEU A 1 93 ? 3.764 -5.927 19.957 1.00 81.94 93 LEU A CA 1
ATOM 747 C C . LEU A 1 93 ? 5.041 -5.078 19.862 1.00 81.94 93 LEU A C 1
ATOM 749 O O . LEU A 1 93 ? 4.981 -3.906 19.482 1.00 81.94 93 LEU A O 1
ATOM 753 N N . ALA A 1 94 ? 6.209 -5.647 20.175 1.00 81.25 94 ALA A N 1
ATOM 754 C CA . ALA A 1 94 ? 7.487 -4.947 20.063 1.00 81.25 94 ALA A CA 1
ATOM 755 C C . ALA A 1 94 ? 7.861 -4.674 18.596 1.00 81.25 94 ALA A C 1
ATOM 757 O O . ALA A 1 94 ? 8.402 -3.602 18.296 1.00 81.25 94 ALA A O 1
ATOM 758 N N . GLU A 1 95 ? 7.540 -5.601 17.690 1.00 80.31 95 GLU A N 1
ATOM 759 C CA . GLU A 1 95 ? 7.674 -5.421 16.241 1.00 80.31 95 GLU A CA 1
ATOM 760 C C . GLU A 1 95 ? 6.776 -4.282 15.741 1.00 80.31 95 GLU A C 1
ATOM 762 O O . GLU A 1 95 ? 7.275 -3.368 15.081 1.00 80.31 95 GLU A O 1
ATOM 767 N N . ILE A 1 96 ? 5.496 -4.247 16.142 1.00 82.25 96 ILE A N 1
ATOM 768 C CA . ILE A 1 96 ? 4.580 -3.137 15.812 1.00 82.25 96 ILE A CA 1
ATOM 769 C C . ILE A 1 96 ? 5.099 -1.807 16.375 1.00 82.25 96 ILE A C 1
ATOM 771 O O . ILE A 1 96 ? 5.114 -0.789 15.680 1.00 82.25 96 ILE A O 1
ATOM 775 N N . ALA A 1 97 ? 5.583 -1.794 17.620 1.00 82.94 97 ALA A N 1
ATOM 776 C CA . ALA A 1 97 ? 6.140 -0.593 18.239 1.00 82.94 97 ALA A CA 1
ATOM 777 C C . ALA A 1 97 ? 7.370 -0.072 17.482 1.00 82.94 97 ALA A C 1
ATOM 779 O O . ALA A 1 97 ? 7.533 1.142 17.310 1.00 82.94 97 ALA A O 1
ATOM 780 N N . HIS A 1 98 ? 8.255 -0.977 17.047 1.00 82.88 98 HIS A N 1
ATOM 781 C CA . HIS A 1 98 ? 9.394 -0.632 16.204 1.00 82.88 98 HIS A CA 1
ATOM 782 C C . HIS A 1 98 ? 8.924 -0.068 14.868 1.00 82.88 98 HIS A C 1
ATOM 784 O O . HIS A 1 98 ? 9.353 1.022 14.497 1.00 82.88 98 HIS A O 1
ATOM 790 N N . TYR A 1 99 ? 8.010 -0.763 14.198 1.00 82.31 99 TYR A N 1
ATOM 791 C CA . TYR A 1 99 ? 7.420 -0.346 12.934 1.00 82.31 99 TYR A CA 1
ATOM 792 C C . TYR A 1 99 ? 6.831 1.070 13.015 1.00 82.31 99 TYR A C 1
ATOM 794 O O . TYR A 1 99 ? 7.275 1.958 12.285 1.00 82.31 99 TYR A O 1
ATOM 802 N N . ASN A 1 100 ? 5.936 1.337 13.970 1.00 85.44 100 ASN A N 1
ATOM 803 C CA . ASN A 1 100 ? 5.302 2.649 14.116 1.00 85.44 100 ASN A CA 1
ATOM 804 C C . ASN A 1 100 ? 6.329 3.763 14.384 1.00 85.44 100 ASN A C 1
ATOM 806 O O . ASN A 1 100 ? 6.219 4.854 13.827 1.00 85.44 100 ASN A O 1
ATOM 810 N N . ARG A 1 101 ? 7.371 3.501 15.196 1.00 85.44 101 ARG A N 1
ATOM 811 C CA . ARG A 1 101 ? 8.469 4.471 15.403 1.00 85.44 101 ARG A CA 1
ATOM 812 C C . ARG A 1 101 ? 9.156 4.849 14.096 1.00 85.44 101 ARG A C 1
ATOM 814 O O . ARG A 1 101 ? 9.530 6.006 13.932 1.00 85.44 101 ARG A O 1
ATOM 821 N N . GLN A 1 102 ? 9.347 3.894 13.195 1.00 85.25 102 GLN A N 1
ATOM 822 C CA . GLN A 1 102 ? 10.009 4.148 11.920 1.00 85.25 102 GLN A CA 1
ATOM 823 C C . GLN A 1 102 ? 9.079 4.869 10.945 1.00 85.25 102 GLN A C 1
ATOM 825 O O . GLN A 1 102 ? 9.512 5.828 10.315 1.00 85.25 102 GLN A O 1
ATOM 830 N N . ILE A 1 103 ? 7.792 4.506 10.896 1.00 85.75 103 ILE A N 1
ATOM 831 C CA . ILE A 1 103 ? 6.793 5.236 10.101 1.00 85.75 103 ILE A CA 1
ATOM 832 C C . ILE A 1 103 ? 6.727 6.711 10.508 1.00 85.75 103 ILE A C 1
ATOM 834 O O . ILE A 1 103 ? 6.760 7.574 9.634 1.00 85.75 103 ILE A O 1
ATOM 838 N N . ARG A 1 104 ? 6.724 7.032 11.810 1.00 87.38 104 ARG A N 1
ATOM 839 C CA . ARG A 1 104 ? 6.750 8.436 12.265 1.00 87.38 104 ARG A CA 1
ATOM 840 C C . ARG A 1 104 ? 7.987 9.189 11.794 1.00 87.38 104 ARG A C 1
ATOM 842 O O . ARG A 1 104 ? 7.858 10.287 11.269 1.00 87.38 104 ARG A O 1
ATOM 849 N N . ARG A 1 105 ? 9.169 8.573 11.892 1.00 87.88 105 ARG A N 1
ATOM 850 C CA . ARG A 1 105 ? 10.418 9.163 11.378 1.00 87.88 105 ARG A CA 1
ATOM 851 C C . ARG A 1 105 ? 10.362 9.412 9.871 1.00 87.88 105 ARG A C 1
ATOM 853 O O . ARG A 1 105 ? 10.875 10.424 9.406 1.00 87.88 105 ARG A O 1
ATOM 860 N N . LEU A 1 106 ? 9.731 8.519 9.106 1.00 88.00 106 LEU A N 1
ATOM 861 C CA . LEU A 1 106 ? 9.535 8.712 7.666 1.00 88.00 106 LEU A CA 1
ATOM 862 C C . LEU A 1 106 ? 8.567 9.859 7.373 1.00 88.00 106 LEU A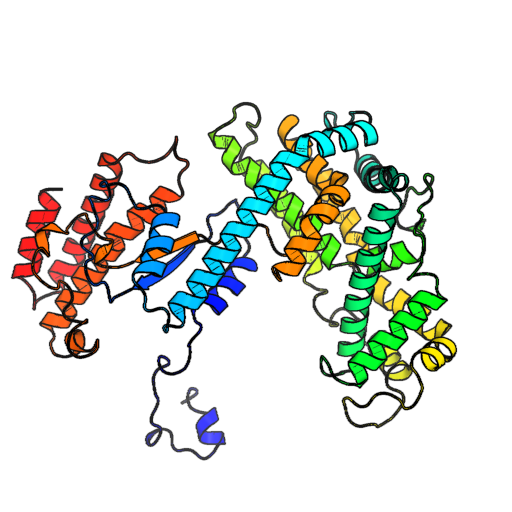 C 1
ATOM 864 O O . LEU A 1 106 ? 8.878 10.702 6.536 1.00 88.00 106 LEU A O 1
ATOM 868 N N . LYS A 1 107 ? 7.443 9.943 8.094 1.00 88.50 107 LYS A N 1
ATOM 869 C CA . LYS A 1 107 ? 6.503 11.073 7.994 1.00 88.50 107 LYS A CA 1
ATOM 870 C C . LYS A 1 107 ? 7.177 12.407 8.342 1.00 88.50 107 LYS A C 1
ATOM 872 O O . LYS A 1 107 ? 6.987 13.392 7.632 1.00 88.50 107 LYS A O 1
ATOM 877 N N . GLU A 1 108 ? 8.015 12.437 9.378 1.00 89.75 108 GLU A N 1
ATOM 878 C CA . GLU A 1 108 ? 8.820 13.611 9.744 1.00 89.75 108 GLU A CA 1
ATOM 879 C C . GLU A 1 108 ? 9.804 13.998 8.632 1.00 89.75 108 GLU A C 1
ATOM 881 O O . GLU A 1 108 ? 9.880 15.172 8.266 1.00 89.75 108 GLU A O 1
ATOM 886 N N . ALA A 1 109 ? 10.517 13.027 8.051 1.00 89.50 109 ALA A N 1
ATOM 887 C CA . ALA A 1 109 ? 11.418 13.273 6.927 1.00 89.50 109 ALA A CA 1
ATOM 888 C C . ALA A 1 109 ? 10.666 13.844 5.712 1.00 89.50 109 ALA A C 1
ATOM 890 O O . ALA A 1 109 ? 11.107 14.832 5.126 1.00 89.50 109 ALA A O 1
ATOM 891 N N . ILE A 1 110 ? 9.489 13.292 5.382 1.00 90.12 110 ILE A N 1
ATOM 892 C CA . ILE A 1 110 ? 8.617 13.815 4.319 1.00 90.12 110 ILE A CA 1
ATOM 893 C C . ILE A 1 110 ? 8.252 15.275 4.601 1.00 90.12 110 ILE A C 1
ATOM 895 O O . ILE A 1 110 ? 8.413 16.137 3.735 1.00 90.12 110 ILE A O 1
ATOM 899 N N . ALA A 1 111 ? 7.788 15.573 5.818 1.00 89.50 111 ALA A N 1
ATOM 900 C CA . ALA A 1 111 ? 7.398 16.923 6.210 1.00 89.50 111 ALA A CA 1
ATOM 901 C C . ALA A 1 111 ? 8.563 17.923 6.100 1.00 89.50 111 ALA A C 1
ATOM 903 O O . ALA A 1 111 ? 8.367 19.031 5.601 1.00 89.50 111 ALA A O 1
ATOM 904 N N . GLN A 1 112 ? 9.773 17.528 6.507 1.00 91.31 112 GLN A N 1
ATOM 905 C CA . GLN A 1 112 ? 10.968 18.376 6.449 1.00 91.31 112 GLN A CA 1
ATOM 906 C C . GLN A 1 112 ? 11.455 18.633 5.017 1.00 91.31 112 GLN A C 1
ATOM 908 O O . GLN A 1 112 ? 11.892 19.742 4.708 1.00 91.31 112 GLN A O 1
ATOM 913 N N . THR A 1 113 ? 11.393 17.636 4.131 1.00 90.94 113 THR A N 1
ATOM 914 C CA . THR A 1 113 ? 11.885 17.780 2.750 1.00 90.94 113 THR A CA 1
ATOM 915 C C . THR A 1 113 ? 10.866 18.437 1.814 1.00 90.94 113 THR A C 1
ATOM 917 O O . THR A 1 113 ? 11.240 18.993 0.780 1.00 90.94 113 THR A O 1
ATOM 920 N N . ARG A 1 114 ? 9.583 18.455 2.187 1.00 91.56 114 ARG A N 1
ATOM 921 C CA . ARG A 1 114 ? 8.482 18.974 1.360 1.00 91.56 114 ARG A CA 1
ATOM 922 C C . ARG A 1 114 ? 8.705 20.353 0.748 1.00 91.56 114 ARG A C 1
ATOM 924 O O . ARG A 1 114 ? 8.532 20.438 -0.467 1.00 91.56 114 ARG A O 1
ATOM 931 N N . PRO A 1 115 ? 9.137 21.395 1.482 1.00 92.94 115 PRO A N 1
ATOM 932 C CA . PRO A 1 115 ? 9.316 22.716 0.879 1.00 92.94 115 PRO A CA 1
ATOM 933 C C . PRO A 1 115 ? 10.322 22.713 -0.283 1.00 92.94 115 PRO A C 1
ATOM 935 O O . PRO A 1 115 ? 10.174 23.462 -1.246 1.00 92.94 115 PRO A O 1
ATOM 938 N N . GLN A 1 116 ? 11.337 21.845 -0.218 1.00 91.62 116 GLN A N 1
ATOM 939 C CA . GLN A 1 116 ? 12.350 21.719 -1.268 1.00 91.62 116 GLN A CA 1
ATOM 940 C C . GLN A 1 116 ? 11.774 21.026 -2.506 1.00 91.62 116 GLN A C 1
ATOM 942 O O . GLN A 1 116 ? 11.993 21.487 -3.624 1.00 91.62 116 GLN A O 1
ATOM 947 N N . VAL A 1 117 ? 11.000 19.951 -2.316 1.00 91.62 117 VAL A N 1
ATOM 948 C CA . VAL A 1 117 ? 10.334 19.245 -3.425 1.00 91.62 117 VAL A CA 1
ATOM 949 C C . VAL A 1 117 ? 9.289 20.138 -4.089 1.00 91.62 117 VAL A C 1
ATOM 951 O O . VAL A 1 117 ? 9.224 20.186 -5.313 1.00 91.62 117 VAL A O 1
ATOM 954 N N . GLU A 1 118 ? 8.516 20.893 -3.306 1.00 91.56 118 GLU A N 1
ATOM 955 C CA . GLU A 1 118 ? 7.557 21.876 -3.822 1.00 91.56 118 GLU A CA 1
ATOM 956 C C . GLU A 1 118 ? 8.244 22.916 -4.711 1.00 91.56 118 GLU A C 1
ATOM 958 O O . GLU A 1 118 ? 7.779 23.155 -5.821 1.00 91.56 118 GLU A O 1
ATOM 963 N N . ALA A 1 119 ? 9.385 23.472 -4.286 1.00 90.94 119 ALA A N 1
ATOM 964 C CA . ALA A 1 119 ? 10.138 24.435 -5.090 1.00 90.94 119 ALA A CA 1
ATOM 965 C C . ALA A 1 119 ? 10.656 23.839 -6.414 1.00 90.94 119 ALA A C 1
ATOM 967 O O . ALA A 1 119 ? 10.589 24.491 -7.457 1.00 90.94 119 ALA A O 1
ATOM 968 N N . LEU A 1 120 ? 11.143 22.594 -6.389 1.00 89.81 120 LEU A N 1
ATOM 969 C CA . LEU A 1 120 ? 11.628 21.899 -7.586 1.00 89.81 120 LEU A CA 1
ATOM 970 C C . LEU A 1 120 ? 10.493 21.601 -8.573 1.00 89.81 120 LEU A C 1
ATOM 972 O O . LEU A 1 120 ? 10.649 21.801 -9.778 1.00 89.81 120 LEU A O 1
ATOM 976 N N . VAL A 1 121 ? 9.337 21.164 -8.072 1.00 91.38 121 VAL A N 1
ATOM 977 C CA . VAL A 1 121 ? 8.148 20.925 -8.901 1.00 91.38 121 VAL A CA 1
ATOM 978 C C . VAL A 1 121 ? 7.592 22.242 -9.454 1.00 91.38 121 VAL A C 1
ATOM 980 O O . VAL A 1 121 ? 7.224 22.307 -10.627 1.00 91.38 121 VAL A O 1
ATOM 983 N N . GLU A 1 122 ? 7.572 23.313 -8.663 1.00 90.25 122 GLU A N 1
ATOM 984 C CA . GLU A 1 122 ? 7.155 24.645 -9.118 1.00 90.25 122 GLU A CA 1
ATOM 985 C C . GLU A 1 122 ? 8.046 25.133 -10.272 1.00 90.25 122 GLU A C 1
ATOM 987 O O . GLU A 1 122 ? 7.544 25.599 -11.297 1.00 90.25 122 GLU A O 1
ATOM 992 N N . GLN A 1 123 ? 9.365 24.938 -10.163 1.00 87.69 123 GLN A N 1
ATOM 993 C CA . GLN A 1 123 ? 10.312 25.234 -11.238 1.00 87.69 123 GLN A CA 1
ATOM 994 C C . GLN A 1 123 ? 10.046 24.378 -12.486 1.00 87.69 123 GLN A C 1
ATOM 996 O O . GLN A 1 123 ? 10.010 24.914 -13.594 1.00 87.69 123 GLN A O 1
ATOM 1001 N N . ALA A 1 124 ? 9.834 23.068 -12.320 1.00 85.62 124 ALA A N 1
ATOM 1002 C CA . ALA A 1 124 ? 9.568 22.136 -13.421 1.00 85.62 124 ALA A CA 1
ATOM 1003 C C . ALA A 1 124 ? 8.291 22.481 -14.203 1.00 85.62 124 ALA A C 1
ATOM 1005 O O . ALA A 1 124 ? 8.193 22.237 -15.405 1.00 85.62 124 ALA A O 1
ATOM 1006 N N . THR A 1 125 ? 7.304 23.035 -13.502 1.00 89.38 125 THR A N 1
ATOM 1007 C CA . THR A 1 125 ? 5.970 23.330 -14.034 1.00 89.38 125 THR A CA 1
ATOM 1008 C C . THR A 1 125 ? 5.798 24.797 -14.429 1.00 89.38 125 THR A C 1
ATOM 1010 O O . THR A 1 125 ? 4.765 25.153 -14.994 1.00 89.38 125 THR A O 1
ATOM 1013 N N . GLY A 1 126 ? 6.779 25.661 -14.142 1.00 87.69 126 GLY A N 1
ATOM 1014 C CA . GLY A 1 126 ? 6.676 27.109 -14.354 1.00 87.69 126 GLY A CA 1
ATOM 1015 C C . GLY A 1 126 ? 5.557 27.760 -13.532 1.00 87.69 126 GLY A C 1
ATOM 1016 O O . GLY A 1 126 ? 4.965 28.741 -13.976 1.00 87.69 126 GLY A O 1
ATOM 1017 N N . GLY A 1 127 ? 5.217 27.172 -12.383 1.00 85.62 127 GLY A N 1
ATOM 1018 C CA . GLY A 1 127 ? 4.121 27.595 -11.507 1.00 85.62 127 GLY A CA 1
ATOM 1019 C C . GLY A 1 127 ? 2.706 27.380 -12.039 1.00 85.62 127 GLY A C 1
ATOM 1020 O O . GLY A 1 127 ? 1.735 27.957 -11.544 1.00 85.62 127 GLY A O 1
ATOM 1021 N N . ALA A 1 128 ? 2.555 26.511 -13.037 1.00 87.94 128 ALA A N 1
ATOM 1022 C CA . ALA A 1 128 ? 1.268 26.234 -13.662 1.00 87.94 128 ALA A CA 1
ATOM 1023 C C . ALA A 1 128 ? 0.319 25.362 -12.810 1.00 87.94 128 ALA A C 1
ATOM 1025 O O . ALA A 1 128 ? -0.862 25.269 -13.140 1.00 87.94 128 ALA A O 1
ATOM 1026 N N . LEU A 1 129 ? 0.777 24.762 -11.700 1.00 85.94 129 LEU A N 1
ATOM 1027 C CA . LEU A 1 129 ? -0.041 23.851 -10.874 1.00 85.94 129 LEU A CA 1
ATOM 1028 C C . LEU A 1 129 ? -1.245 24.517 -10.187 1.00 85.94 129 LEU A C 1
ATOM 1030 O O . LEU A 1 129 ? -2.189 23.834 -9.784 1.00 85.94 129 LEU A O 1
ATOM 1034 N N . GLY A 1 130 ? -1.227 25.845 -10.037 1.00 78.50 130 GLY A N 1
ATOM 1035 C CA . GLY A 1 130 ? -2.355 26.599 -9.483 1.00 78.50 130 GLY A CA 1
ATOM 1036 C C . GLY A 1 130 ? -3.528 26.772 -10.456 1.00 78.50 130 GLY A C 1
ATOM 1037 O O . GLY A 1 130 ? -4.660 26.964 -10.012 1.00 78.50 130 GLY A O 1
ATOM 1038 N N . ALA A 1 131 ? -3.282 26.683 -11.765 1.00 83.44 131 ALA A N 1
ATOM 1039 C CA . ALA A 1 131 ? -4.280 26.874 -12.815 1.00 83.44 131 ALA A CA 1
ATOM 1040 C C . ALA A 1 131 ? -4.866 25.529 -13.295 1.00 83.44 131 ALA A C 1
ATOM 1042 O O . ALA A 1 131 ? -4.279 24.480 -13.030 1.00 83.44 131 ALA A O 1
ATOM 1043 N N . PRO A 1 132 ? -6.013 25.524 -14.002 1.00 84.44 132 PRO A N 1
ATOM 1044 C CA . PRO A 1 132 ? -6.481 24.332 -14.704 1.00 84.44 132 PRO A CA 1
ATOM 1045 C C . PRO A 1 132 ? -5.441 23.842 -15.719 1.00 84.44 132 PRO A C 1
ATOM 1047 O O . PRO A 1 132 ? -4.829 24.649 -16.420 1.00 84.44 132 PRO A O 1
ATOM 1050 N N . PHE A 1 133 ? -5.277 22.525 -15.827 1.00 90.38 133 PHE A N 1
ATOM 1051 C CA . PHE A 1 133 ? -4.317 21.882 -16.725 1.00 90.38 133 PHE A CA 1
ATOM 1052 C C . PHE A 1 133 ? -4.944 20.686 -17.445 1.00 90.38 133 PHE A C 1
ATOM 1054 O O . PHE A 1 133 ? -5.935 20.114 -16.986 1.00 90.38 133 PHE A O 1
ATOM 1061 N N . THR A 1 134 ? -4.369 20.305 -18.584 1.00 91.88 134 THR A N 1
ATOM 1062 C CA . THR A 1 134 ? -4.778 19.121 -19.348 1.00 91.88 134 THR A CA 1
ATOM 1063 C C . THR A 1 134 ? -4.000 17.877 -18.920 1.00 91.88 134 THR A C 1
ATOM 1065 O O . THR A 1 134 ? -2.922 17.962 -18.329 1.00 91.88 134 THR A O 1
ATOM 1068 N N . VAL A 1 135 ? -4.518 16.697 -19.275 1.00 93.69 135 VAL A N 1
ATOM 1069 C CA . VAL A 1 135 ? -3.803 15.425 -19.079 1.00 93.69 135 VAL A CA 1
ATOM 1070 C C . VAL A 1 135 ? -2.448 15.407 -19.799 1.00 93.69 135 VAL A C 1
ATOM 1072 O O . VAL A 1 135 ? -1.475 14.891 -19.257 1.00 93.69 135 VAL A O 1
ATOM 1075 N N . ASP A 1 136 ? -2.349 16.036 -20.974 1.00 91.44 136 ASP A N 1
ATOM 1076 C CA . ASP A 1 136 ? -1.100 16.112 -21.739 1.00 91.44 136 ASP A CA 1
ATOM 1077 C C . ASP A 1 136 ? -0.062 17.009 -21.055 1.00 91.44 136 ASP A C 1
ATOM 1079 O O . ASP A 1 136 ? 1.125 16.682 -21.038 1.00 91.44 136 ASP A O 1
ATOM 1083 N N . GLN A 1 137 ? -0.497 18.112 -20.434 1.00 91.38 137 GLN A N 1
ATOM 1084 C CA . GLN A 1 137 ? 0.382 18.958 -19.620 1.00 91.38 137 GLN A CA 1
ATOM 1085 C C . GLN A 1 137 ? 0.896 18.199 -18.395 1.00 91.38 137 GLN A C 1
ATOM 1087 O O . GLN A 1 137 ? 2.097 18.221 -18.129 1.00 91.38 137 GLN A O 1
ATOM 1092 N N . LEU A 1 138 ? 0.017 17.476 -17.692 1.00 93.06 138 LEU A N 1
ATOM 1093 C CA . LEU A 1 138 ? 0.414 16.678 -16.533 1.00 93.06 138 LEU A CA 1
ATOM 1094 C C . LEU A 1 138 ? 1.395 15.562 -16.917 1.00 93.06 138 LEU A C 1
ATOM 1096 O O . LEU A 1 138 ? 2.416 15.390 -16.250 1.00 93.06 138 LEU A O 1
ATOM 1100 N N . ARG A 1 139 ? 1.130 14.852 -18.022 1.00 91.06 139 ARG A N 1
ATOM 1101 C CA . ARG A 1 139 ? 2.048 13.851 -18.581 1.00 91.06 139 ARG A CA 1
ATOM 1102 C C . ARG A 1 139 ? 3.403 14.474 -18.891 1.00 91.06 139 ARG A C 1
ATOM 1104 O O . ARG A 1 139 ? 4.429 13.922 -18.505 1.00 91.06 139 ARG A O 1
ATOM 1111 N N . HIS A 1 140 ? 3.413 15.628 -19.557 1.00 88.69 140 HIS A N 1
ATOM 1112 C CA . HIS A 1 140 ? 4.652 16.326 -19.872 1.00 88.69 140 HIS A CA 1
ATOM 1113 C C . HIS A 1 140 ? 5.447 16.661 -18.604 1.00 88.69 140 HIS A C 1
ATOM 1115 O O . HIS A 1 140 ? 6.631 16.336 -18.541 1.00 88.69 140 HIS A O 1
ATOM 1121 N N . TRP A 1 141 ? 4.801 17.222 -17.576 1.00 91.00 141 TRP A N 1
ATOM 1122 C CA . TRP A 1 141 ? 5.452 17.524 -16.298 1.00 91.00 141 TRP A CA 1
ATOM 1123 C C . TRP A 1 141 ? 5.972 16.280 -15.582 1.00 91.00 141 TRP A C 1
ATOM 1125 O O . TRP A 1 141 ? 7.061 16.327 -15.021 1.00 91.00 141 TRP A O 1
ATOM 1135 N N . ARG A 1 142 ? 5.244 15.157 -15.619 1.00 90.75 142 ARG A N 1
ATOM 1136 C CA . ARG A 1 142 ? 5.696 13.878 -15.044 1.00 90.75 142 ARG A CA 1
ATOM 1137 C C . ARG A 1 142 ? 6.998 13.397 -15.683 1.00 90.75 142 ARG A C 1
ATOM 1139 O O . ARG A 1 142 ? 7.858 12.847 -14.996 1.00 90.75 142 ARG A O 1
ATOM 1146 N N . LEU A 1 143 ? 7.121 13.556 -16.999 1.00 84.50 143 LEU A N 1
ATOM 1147 C CA . LEU A 1 143 ? 8.309 13.141 -17.741 1.00 84.50 143 LEU A CA 1
ATOM 1148 C C . LEU A 1 143 ? 9.491 14.084 -17.495 1.00 84.50 143 LEU A C 1
ATOM 1150 O O . LEU A 1 143 ? 10.613 13.620 -17.306 1.00 84.50 143 LEU A O 1
ATOM 1154 N N . THR A 1 144 ? 9.251 15.395 -17.434 1.00 81.06 144 THR A N 1
ATOM 1155 C CA . THR A 1 144 ? 10.326 16.379 -17.257 1.00 81.06 144 THR A CA 1
ATOM 1156 C C . THR A 1 144 ? 10.782 16.546 -15.813 1.00 81.06 144 THR A C 1
ATOM 1158 O O . THR A 1 144 ? 11.970 16.779 -15.594 1.00 81.06 144 THR A O 1
ATOM 1161 N N . SER A 1 145 ? 9.898 16.387 -14.821 1.00 80.00 145 SER A N 1
ATOM 1162 C CA . SER A 1 145 ? 10.249 16.560 -13.402 1.00 80.00 145 SER A CA 1
ATOM 1163 C C . SER A 1 145 ? 11.356 15.601 -12.961 1.00 80.00 145 SER A C 1
ATOM 1165 O O . SER A 1 145 ? 12.239 15.981 -12.195 1.00 80.00 145 SER A O 1
ATOM 1167 N N . THR A 1 146 ? 11.365 14.383 -13.508 1.00 75.88 146 THR A N 1
ATOM 1168 C CA . THR A 1 146 ? 12.396 13.375 -13.223 1.00 75.88 146 THR A CA 1
ATOM 1169 C C . THR A 1 146 ? 13.727 13.712 -13.908 1.00 75.88 146 THR A C 1
ATOM 1171 O O . THR A 1 146 ? 14.794 13.501 -13.329 1.00 75.88 146 THR A O 1
ATOM 1174 N N . ASN A 1 147 ? 13.688 14.298 -15.111 1.00 75.00 147 ASN A N 1
ATOM 1175 C CA . ASN A 1 147 ? 14.889 14.634 -15.885 1.00 75.00 147 ASN A CA 1
ATOM 1176 C C . ASN A 1 147 ? 15.696 15.790 -15.280 1.00 75.00 147 ASN A C 1
ATOM 1178 O O . ASN A 1 147 ? 16.915 15.823 -15.444 1.00 75.00 147 ASN A O 1
ATOM 1182 N N . LEU A 1 148 ? 15.071 16.691 -14.512 1.00 73.00 148 LEU A N 1
ATOM 1183 C CA . LEU A 1 148 ? 15.784 17.775 -13.813 1.00 73.00 148 LEU A CA 1
ATOM 1184 C C . LEU A 1 148 ? 16.923 17.256 -12.917 1.00 73.00 148 LEU A C 1
ATOM 1186 O O . LEU A 1 148 ? 17.933 17.937 -12.715 1.00 73.00 148 LEU A O 1
ATOM 1190 N N . MET A 1 149 ? 16.791 16.026 -12.419 1.00 75.31 149 MET A N 1
ATOM 1191 C CA . MET A 1 149 ? 17.765 15.378 -11.543 1.00 75.31 149 MET A CA 1
ATOM 1192 C C . MET A 1 149 ? 18.868 14.619 -12.278 1.00 75.31 149 MET A C 1
ATOM 1194 O O . MET A 1 149 ? 19.827 14.194 -11.633 1.00 75.31 149 MET A O 1
ATOM 1198 N N . ALA A 1 150 ? 18.831 14.538 -13.614 1.00 77.75 150 ALA A N 1
ATOM 1199 C CA . ALA A 1 150 ? 19.961 14.041 -14.406 1.00 77.75 150 ALA A CA 1
ATOM 1200 C C . ALA A 1 150 ? 21.250 14.860 -14.163 1.00 77.75 150 ALA A C 1
ATOM 1202 O O . ALA A 1 150 ? 22.358 14.372 -14.381 1.00 77.75 150 ALA A O 1
ATOM 1203 N N . THR A 1 151 ? 21.115 16.082 -13.635 1.00 80.62 151 THR A N 1
ATOM 1204 C CA . THR A 1 151 ? 22.215 16.949 -13.182 1.00 80.62 151 THR A CA 1
ATOM 1205 C C . THR A 1 151 ? 22.928 16.459 -11.914 1.00 80.62 151 THR A C 1
ATOM 1207 O O . THR A 1 151 ? 24.000 16.968 -11.594 1.00 80.62 151 THR A O 1
ATOM 1210 N N . THR A 1 152 ? 22.385 15.454 -11.212 1.00 87.50 152 THR A N 1
ATOM 1211 C CA . THR A 1 152 ? 23.005 14.793 -10.049 1.00 87.50 152 THR A CA 1
ATOM 1212 C C . THR A 1 152 ? 23.233 13.301 -10.350 1.00 87.50 152 THR A C 1
ATOM 1214 O O . THR A 1 152 ? 22.486 12.443 -9.864 1.00 87.50 152 THR A O 1
ATOM 1217 N N . PRO A 1 153 ? 24.271 12.946 -11.138 1.00 87.44 153 PRO A N 1
ATOM 1218 C CA . PRO A 1 153 ? 24.398 11.611 -11.728 1.00 87.44 153 PRO A CA 1
ATOM 1219 C C . PRO A 1 153 ? 24.498 10.483 -10.703 1.00 87.44 153 PRO A C 1
ATOM 1221 O O . PRO A 1 153 ? 23.993 9.394 -10.946 1.00 87.44 153 PRO A O 1
ATOM 1224 N N . VAL A 1 154 ? 25.118 10.732 -9.545 1.00 91.19 154 VAL A N 1
ATOM 1225 C CA . VAL A 1 154 ? 25.276 9.718 -8.489 1.00 91.19 154 VAL A CA 1
ATOM 1226 C C . VAL A 1 154 ? 23.916 9.230 -7.989 1.00 91.19 154 VAL A C 1
ATOM 1228 O O . VAL A 1 154 ? 23.683 8.027 -7.920 1.00 91.19 154 VAL A O 1
ATOM 1231 N N . VAL A 1 155 ? 23.005 10.156 -7.683 1.00 91.06 155 VAL A N 1
ATOM 1232 C CA . VAL A 1 155 ? 21.665 9.827 -7.177 1.00 91.06 155 VAL A CA 1
ATOM 1233 C C . VAL A 1 155 ? 20.789 9.300 -8.308 1.00 91.06 155 VAL A C 1
ATOM 1235 O O . VAL A 1 155 ? 20.163 8.253 -8.167 1.00 91.06 155 VAL A O 1
ATOM 1238 N N . TYR A 1 156 ? 20.791 9.989 -9.450 1.00 91.25 156 TYR A N 1
ATOM 1239 C CA . TYR A 1 156 ? 19.950 9.652 -10.594 1.00 91.25 156 TYR A CA 1
ATOM 1240 C C . TYR A 1 156 ? 20.256 8.262 -11.168 1.00 91.25 156 TYR A C 1
ATOM 1242 O O . TYR A 1 156 ? 19.344 7.456 -11.350 1.00 91.25 156 TYR A O 1
ATOM 1250 N N . ASN A 1 157 ? 21.537 7.940 -11.393 1.00 93.31 157 ASN A N 1
ATOM 1251 C CA . ASN A 1 157 ? 21.930 6.635 -11.925 1.00 93.31 157 ASN A CA 1
ATOM 1252 C C . ASN A 1 157 ? 21.677 5.511 -10.919 1.00 93.31 157 ASN A C 1
ATOM 1254 O O . ASN A 1 157 ? 21.233 4.434 -11.315 1.00 93.31 157 ASN A O 1
ATOM 1258 N N . ALA A 1 158 ? 21.931 5.744 -9.626 1.00 93.25 158 ALA A N 1
ATOM 1259 C CA . ALA A 1 158 ? 21.653 4.753 -8.590 1.00 93.25 158 ALA A CA 1
ATOM 1260 C C . ALA A 1 158 ? 20.149 4.464 -8.470 1.00 93.25 158 ALA A C 1
ATOM 1262 O O . ALA A 1 158 ? 19.756 3.304 -8.344 1.00 93.25 158 ALA A O 1
ATOM 1263 N N . TRP A 1 159 ? 19.310 5.500 -8.559 1.00 93.50 159 TRP A N 1
ATOM 1264 C CA . TRP A 1 159 ? 17.857 5.358 -8.541 1.00 93.50 159 TRP A CA 1
ATOM 1265 C C . TRP A 1 159 ? 17.335 4.597 -9.763 1.00 93.50 159 TRP A C 1
ATOM 1267 O O . TRP A 1 159 ? 16.653 3.587 -9.596 1.00 93.50 159 TRP A O 1
ATOM 1277 N N . TRP A 1 160 ? 17.720 4.993 -10.982 1.00 94.69 160 TRP A N 1
ATOM 1278 C CA . TRP A 1 160 ? 17.320 4.268 -12.195 1.00 94.69 160 TRP A CA 1
ATOM 1279 C C . TRP A 1 160 ? 17.792 2.819 -12.187 1.00 94.69 160 TRP A C 1
ATOM 1281 O O . TRP A 1 160 ? 17.029 1.926 -12.550 1.00 94.69 160 TRP A O 1
ATOM 1291 N N . ARG A 1 161 ? 19.024 2.565 -11.728 1.00 95.81 161 ARG A N 1
ATOM 1292 C CA . ARG A 1 161 ? 19.534 1.201 -11.579 1.00 95.81 161 ARG A CA 1
ATOM 1293 C C . ARG A 1 161 ? 18.653 0.375 -10.647 1.00 95.81 161 ARG A C 1
ATOM 1295 O O . ARG A 1 161 ? 18.376 -0.774 -10.971 1.00 95.81 161 ARG A O 1
ATOM 1302 N N . ALA A 1 162 ? 18.216 0.945 -9.525 1.00 94.94 162 ALA A N 1
ATOM 1303 C CA . ALA A 1 162 ? 17.321 0.260 -8.599 1.00 94.94 162 ALA A CA 1
ATOM 1304 C C . ALA A 1 162 ? 15.965 -0.060 -9.247 1.00 94.94 162 ALA A C 1
ATOM 1306 O O . ALA A 1 162 ? 15.517 -1.196 -9.150 1.00 94.94 162 ALA A O 1
ATOM 1307 N N . LEU A 1 163 ? 15.363 0.887 -9.977 1.00 95.50 163 LEU A N 1
ATOM 1308 C CA . LEU A 1 163 ? 14.101 0.643 -10.688 1.00 95.50 163 LEU A CA 1
ATOM 1309 C C . LEU A 1 163 ? 14.218 -0.436 -11.767 1.00 95.50 163 LEU A C 1
ATOM 1311 O O . LEU A 1 163 ? 13.314 -1.251 -11.937 1.00 95.50 163 LEU A O 1
ATOM 1315 N N . VAL A 1 164 ? 15.327 -0.443 -12.509 1.00 97.88 164 VAL A N 1
ATOM 1316 C CA . VAL A 1 164 ? 15.585 -1.460 -13.533 1.00 97.88 164 VAL A CA 1
ATOM 1317 C C . VAL A 1 164 ? 15.750 -2.838 -12.898 1.00 97.88 164 VAL A C 1
ATOM 1319 O O . VAL A 1 164 ? 15.183 -3.798 -13.411 1.00 97.88 164 VAL A O 1
ATOM 1322 N N . LEU A 1 165 ? 16.495 -2.944 -11.794 1.00 97.12 165 LEU A N 1
ATOM 1323 C CA . LEU A 1 165 ? 16.660 -4.208 -11.073 1.00 97.12 165 LEU A CA 1
ATOM 1324 C C . LEU A 1 165 ? 15.323 -4.713 -10.519 1.00 97.12 165 LEU A C 1
ATOM 1326 O O . LEU A 1 165 ? 14.988 -5.867 -10.734 1.00 97.12 165 LEU A O 1
ATOM 1330 N N . GLU A 1 166 ? 14.510 -3.838 -9.932 1.00 95.69 166 GLU A N 1
ATOM 1331 C CA . GLU A 1 166 ? 13.171 -4.181 -9.436 1.00 95.69 166 GLU A CA 1
ATOM 1332 C C . GLU A 1 166 ? 12.246 -4.696 -10.558 1.00 95.69 166 GLU A C 1
ATOM 1334 O O . GLU A 1 166 ? 11.542 -5.693 -10.397 1.00 95.69 166 GLU A O 1
ATOM 1339 N N . ALA A 1 167 ? 12.286 -4.061 -11.734 1.00 97.38 167 ALA A N 1
ATOM 1340 C CA . ALA A 1 167 ? 11.547 -4.515 -12.910 1.00 97.38 167 ALA A CA 1
ATOM 1341 C C . ALA A 1 167 ? 12.063 -5.866 -13.448 1.00 97.38 167 ALA A C 1
ATOM 1343 O O . ALA A 1 167 ? 11.275 -6.689 -13.920 1.00 97.38 167 ALA A O 1
ATOM 1344 N N . ILE A 1 168 ? 13.378 -6.106 -13.374 1.00 97.75 168 ILE A N 1
ATOM 1345 C CA . ILE A 1 168 ? 13.997 -7.392 -13.719 1.00 97.75 168 ILE A CA 1
ATOM 1346 C C . ILE A 1 168 ? 13.568 -8.477 -12.730 1.00 97.75 168 ILE A C 1
ATOM 1348 O O . ILE A 1 168 ? 13.184 -9.554 -13.174 1.00 97.75 168 ILE A O 1
ATOM 1352 N N . ASP A 1 169 ? 13.565 -8.195 -11.429 1.00 96.50 169 ASP A N 1
ATOM 1353 C CA . ASP A 1 169 ? 13.161 -9.150 -10.395 1.00 96.50 169 ASP A CA 1
ATOM 1354 C C . ASP A 1 169 ? 11.693 -9.563 -10.568 1.00 96.50 169 ASP A C 1
ATOM 1356 O O . ASP A 1 169 ? 11.365 -10.752 -10.518 1.00 96.50 169 ASP A O 1
ATOM 1360 N N . TYR A 1 170 ? 10.811 -8.604 -10.876 1.00 96.75 170 TYR A N 1
ATOM 1361 C CA . TYR A 1 170 ? 9.421 -8.896 -11.232 1.00 96.75 170 TYR A CA 1
ATOM 1362 C C . TYR A 1 170 ? 9.324 -9.791 -12.480 1.00 96.75 170 TYR A C 1
ATOM 1364 O O . TYR A 1 170 ? 8.624 -10.808 -12.472 1.00 96.75 170 TYR A O 1
ATOM 1372 N N . LEU A 1 171 ? 10.064 -9.461 -13.544 1.00 96.69 171 LEU A N 1
ATOM 1373 C CA . LEU A 1 171 ? 10.102 -10.256 -14.774 1.00 96.69 171 LEU A CA 1
ATOM 1374 C C . LEU A 1 171 ? 10.631 -11.680 -14.531 1.00 96.69 171 LEU A C 1
ATOM 1376 O O . LEU A 1 171 ? 10.090 -12.640 -15.083 1.00 96.69 171 LEU A O 1
ATOM 1380 N N . VAL A 1 172 ? 11.664 -11.842 -13.703 1.00 97.00 172 VAL A N 1
ATOM 1381 C CA . VAL A 1 172 ? 12.211 -13.153 -13.326 1.00 97.00 172 VAL A CA 1
ATOM 1382 C C . VAL A 1 172 ? 11.188 -13.950 -12.525 1.00 97.00 172 VAL A C 1
ATOM 1384 O O . VAL A 1 172 ? 10.996 -15.133 -12.811 1.00 97.00 172 VAL A O 1
ATOM 1387 N N . GLY A 1 173 ? 10.486 -13.317 -11.581 1.00 95.56 173 GLY A N 1
ATOM 1388 C CA . GLY A 1 173 ? 9.385 -13.937 -10.843 1.00 95.56 173 GLY A CA 1
ATOM 1389 C C . GLY A 1 173 ? 8.289 -14.462 -11.775 1.00 95.56 173 GLY A C 1
ATOM 1390 O O . GLY A 1 173 ? 7.908 -15.631 -11.686 1.00 95.56 173 GLY A O 1
ATOM 1391 N N . LEU A 1 174 ? 7.866 -13.633 -12.732 1.00 96.06 174 LEU A N 1
ATOM 1392 C CA . LEU A 1 174 ? 6.867 -13.972 -13.746 1.00 96.06 174 LEU A CA 1
ATOM 1393 C C . LEU A 1 174 ? 7.305 -15.163 -14.613 1.00 96.06 174 LEU A C 1
ATOM 1395 O O . LEU A 1 174 ? 6.582 -16.151 -14.755 1.00 96.06 174 LEU A O 1
ATOM 1399 N N . LEU A 1 175 ? 8.511 -15.100 -15.182 1.00 95.81 175 LEU A N 1
ATOM 1400 C CA . LEU A 1 175 ? 9.062 -16.176 -16.009 1.00 95.81 175 LEU A CA 1
ATOM 1401 C C . LEU A 1 175 ? 9.277 -17.464 -15.197 1.00 95.81 175 LEU A C 1
ATOM 1403 O O . LEU A 1 175 ? 9.046 -18.562 -15.711 1.00 95.81 175 LEU A O 1
ATOM 1407 N N . GLY A 1 176 ? 9.673 -17.338 -13.929 1.00 94.38 176 GLY A N 1
ATOM 1408 C CA . GLY A 1 176 ? 9.828 -18.446 -12.992 1.00 94.38 176 GLY A CA 1
ATOM 1409 C C . GLY A 1 176 ? 8.508 -19.166 -12.731 1.00 94.38 176 GLY A C 1
ATOM 1410 O O . GLY A 1 176 ? 8.463 -20.396 -12.802 1.00 94.38 176 GLY A O 1
ATOM 1411 N N . GLU A 1 177 ? 7.419 -18.422 -12.527 1.00 94.69 177 GLU A N 1
ATOM 1412 C CA . GLU A 1 177 ? 6.069 -18.975 -12.380 1.00 94.69 177 GLU A CA 1
ATOM 1413 C C . GLU A 1 177 ? 5.616 -19.704 -13.657 1.00 94.69 177 GLU A C 1
ATOM 1415 O O . GLU A 1 177 ? 5.203 -20.868 -13.599 1.00 94.69 177 GLU A O 1
ATOM 1420 N N . LEU A 1 178 ? 5.792 -19.085 -14.833 1.00 93.44 178 LEU A N 1
ATOM 1421 C CA . LEU A 1 178 ? 5.454 -19.689 -16.132 1.00 93.44 178 LEU A CA 1
ATOM 1422 C C . LEU A 1 178 ? 6.219 -20.995 -16.403 1.00 93.44 178 LEU A C 1
ATOM 1424 O O . LEU A 1 178 ? 5.666 -21.934 -16.997 1.00 93.44 178 LEU A O 1
ATOM 1428 N N . CYS A 1 179 ? 7.479 -21.058 -15.960 1.00 91.06 179 CYS A N 1
ATOM 1429 C CA . CYS A 1 179 ? 8.355 -22.228 -16.067 1.00 91.06 179 CYS A CA 1
ATOM 1430 C C . CYS A 1 179 ? 8.159 -23.251 -14.937 1.00 91.06 179 CYS A C 1
ATOM 1432 O O . CYS A 1 179 ? 8.634 -24.390 -15.052 1.00 91.06 179 CYS A O 1
ATOM 1434 N N . ARG A 1 180 ? 7.407 -22.879 -13.892 1.00 89.75 180 ARG A N 1
ATOM 1435 C CA . ARG A 1 180 ? 7.190 -23.642 -12.654 1.00 89.75 180 ARG A CA 1
ATOM 1436 C C . ARG A 1 180 ? 8.491 -23.943 -11.910 1.00 89.75 180 ARG A C 1
ATOM 1438 O O . ARG A 1 180 ? 8.699 -25.065 -11.445 1.00 89.75 180 ARG A O 1
ATOM 1445 N N . TYR A 1 181 ? 9.380 -22.960 -11.827 1.00 89.06 181 TYR A N 1
ATOM 1446 C CA . TYR A 1 181 ? 10.571 -23.048 -10.990 1.00 89.06 181 TYR A CA 1
ATOM 1447 C C . TYR A 1 181 ? 10.213 -22.712 -9.539 1.00 89.06 181 TYR A C 1
ATOM 1449 O O . TYR A 1 181 ? 9.655 -21.643 -9.292 1.00 89.06 181 TYR A O 1
ATOM 1457 N N . PRO A 1 182 ? 10.511 -23.598 -8.566 1.00 86.75 182 PRO A N 1
ATOM 1458 C CA . PRO A 1 182 ? 10.328 -23.266 -7.159 1.00 86.75 182 PRO A CA 1
ATOM 1459 C C . PRO A 1 182 ? 11.143 -22.022 -6.795 1.00 86.75 182 PRO A C 1
ATOM 1461 O O . PRO A 1 182 ? 12.272 -21.857 -7.277 1.00 86.75 182 PRO A O 1
ATOM 1464 N N . ARG A 1 183 ? 10.587 -21.162 -5.933 1.00 85.12 183 ARG A N 1
ATOM 1465 C CA . ARG A 1 183 ? 11.303 -19.991 -5.405 1.00 85.12 183 ARG A CA 1
ATOM 1466 C C . ARG A 1 183 ? 12.620 -20.440 -4.766 1.00 85.12 183 ARG A C 1
ATOM 1468 O O . ARG A 1 183 ? 12.686 -21.518 -4.185 1.00 85.12 183 ARG A O 1
ATOM 1475 N N . GLU A 1 184 ? 13.670 -19.642 -4.951 1.00 85.00 184 GLU A N 1
ATOM 1476 C CA . GLU A 1 184 ? 15.028 -19.892 -4.427 1.00 85.00 184 GLU A CA 1
ATOM 1477 C C . GLU A 1 184 ? 15.730 -21.172 -4.940 1.00 85.00 184 GLU A C 1
ATOM 1479 O O . GLU A 1 184 ? 16.868 -21.467 -4.562 1.00 85.00 184 GLU A O 1
ATOM 1484 N N . SER A 1 185 ? 15.116 -21.916 -5.868 1.00 88.25 185 SER A N 1
ATOM 1485 C CA . SER A 1 185 ? 15.747 -23.087 -6.485 1.00 88.25 185 SER A CA 1
ATOM 1486 C C . SER A 1 185 ? 16.989 -22.716 -7.316 1.00 88.25 185 SER A C 1
ATOM 1488 O O . SER A 1 185 ? 17.138 -2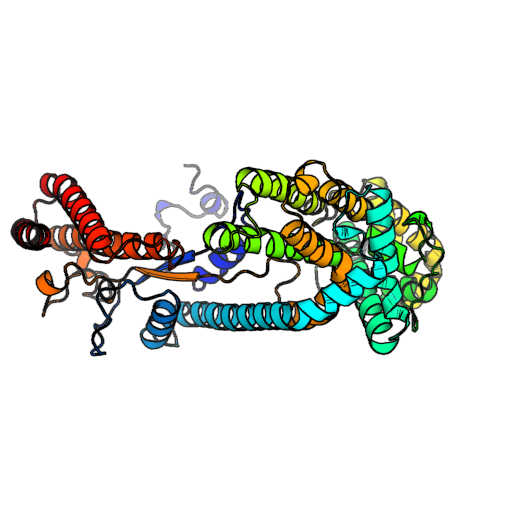1.574 -7.765 1.00 88.25 185 SER A O 1
ATOM 1490 N N . PRO A 1 186 ? 17.898 -23.675 -7.582 1.00 89.44 186 PRO A N 1
ATOM 1491 C CA . PRO A 1 186 ? 18.986 -23.470 -8.537 1.00 89.44 186 PRO A CA 1
ATOM 1492 C C . PRO A 1 186 ? 18.495 -23.005 -9.920 1.00 89.44 186 PRO A C 1
ATOM 1494 O O . PRO A 1 186 ? 19.115 -22.121 -10.506 1.00 89.44 186 PRO A O 1
ATOM 1497 N N . ALA A 1 187 ? 17.359 -23.520 -10.409 1.00 89.25 187 ALA A N 1
ATOM 1498 C CA . ALA A 1 187 ? 16.736 -23.052 -11.651 1.00 89.25 187 ALA A CA 1
ATOM 1499 C C . ALA A 1 187 ? 16.261 -21.590 -11.584 1.00 89.25 187 ALA A C 1
ATOM 1501 O O . ALA A 1 187 ? 16.470 -20.844 -12.539 1.00 89.25 187 ALA A O 1
ATOM 1502 N N . ALA A 1 188 ? 15.678 -21.152 -10.461 1.00 90.19 188 ALA A N 1
ATOM 1503 C CA . ALA A 1 188 ? 15.289 -19.751 -10.274 1.00 90.19 188 ALA A CA 1
ATOM 1504 C C . ALA A 1 188 ? 16.512 -18.815 -10.270 1.00 90.19 188 ALA A C 1
ATOM 1506 O O . ALA A 1 188 ? 16.497 -17.774 -10.924 1.00 90.19 188 ALA A O 1
ATOM 1507 N N . ARG A 1 189 ? 17.608 -19.217 -9.610 1.00 92.06 189 ARG A N 1
ATOM 1508 C CA . ARG A 1 189 ? 18.875 -18.460 -9.619 1.00 92.06 189 ARG A CA 1
ATOM 1509 C C . ARG A 1 189 ? 19.518 -18.405 -11.004 1.00 92.06 189 ARG A C 1
ATOM 1511 O O . ARG A 1 189 ? 20.023 -17.361 -11.402 1.00 92.06 189 ARG A O 1
ATOM 1518 N N . TRP A 1 190 ? 19.483 -19.507 -11.748 1.00 93.88 190 TRP A N 1
ATOM 1519 C CA . TRP A 1 190 ? 19.938 -19.532 -13.138 1.00 93.88 190 TRP A CA 1
ATOM 1520 C C . TRP A 1 190 ? 19.103 -18.596 -14.021 1.00 93.88 190 TRP A C 1
ATOM 1522 O O . TRP A 1 190 ? 19.665 -17.839 -14.808 1.00 93.88 190 TRP A O 1
ATOM 1532 N N . LEU A 1 191 ? 17.776 -18.590 -13.854 1.00 95.06 191 LEU A N 1
ATOM 1533 C CA . LEU A 1 191 ? 16.885 -17.702 -14.600 1.00 95.06 191 LEU A CA 1
ATOM 1534 C C . LEU A 1 191 ? 17.189 -16.222 -14.322 1.00 95.06 191 LEU A C 1
ATOM 1536 O O . LEU A 1 191 ? 17.263 -15.448 -15.275 1.00 95.06 191 LEU A O 1
ATOM 1540 N N . GLN A 1 192 ? 17.431 -15.849 -13.058 1.00 96.56 192 GLN A N 1
ATOM 1541 C CA . GLN A 1 192 ? 17.886 -14.500 -12.695 1.00 96.56 192 GLN A CA 1
ATOM 1542 C C . GLN A 1 192 ? 19.126 -14.107 -13.508 1.00 96.56 192 GLN A C 1
ATOM 1544 O O . GLN A 1 192 ? 19.128 -13.088 -14.193 1.00 96.56 192 GLN A O 1
ATOM 1549 N N . GLN A 1 193 ? 20.152 -14.963 -13.512 1.00 96.44 193 GLN A N 1
ATOM 1550 C CA . GLN A 1 193 ? 21.398 -14.707 -14.240 1.00 96.44 193 GLN A CA 1
ATOM 1551 C C . GLN A 1 193 ? 21.187 -14.603 -15.758 1.00 96.44 193 GLN A C 1
ATOM 1553 O O . GLN A 1 193 ? 21.839 -13.791 -16.411 1.00 96.44 193 GLN A O 1
ATOM 1558 N N . VAL A 1 194 ? 20.280 -15.399 -16.338 1.00 97.00 194 VAL A N 1
ATOM 1559 C CA . VAL A 1 194 ? 19.949 -15.327 -17.772 1.00 97.00 194 VAL A CA 1
ATOM 1560 C C . VAL A 1 194 ? 19.312 -13.982 -18.114 1.00 97.00 194 VAL A C 1
ATOM 1562 O O . VAL A 1 194 ? 19.707 -13.354 -19.098 1.00 97.00 194 VAL A O 1
ATOM 1565 N N . VAL A 1 195 ? 18.340 -13.528 -17.317 1.00 97.88 195 VAL A N 1
ATOM 1566 C CA . VAL A 1 195 ? 17.639 -12.258 -17.563 1.00 97.88 195 VAL A CA 1
ATOM 1567 C C . VAL A 1 195 ? 18.561 -11.064 -17.315 1.00 97.88 195 VAL A C 1
ATOM 1569 O O . VAL A 1 195 ? 18.560 -10.134 -18.117 1.00 97.88 195 VAL A O 1
ATOM 1572 N N . GLU A 1 196 ? 19.406 -11.098 -16.283 1.00 98.00 196 GLU A N 1
ATOM 1573 C CA . GLU A 1 196 ? 20.420 -10.063 -16.043 1.00 98.00 196 GLU A CA 1
ATOM 1574 C C . GLU A 1 196 ? 21.452 -9.998 -17.177 1.00 98.00 196 GLU A C 1
ATOM 1576 O O . GLU A 1 196 ? 21.762 -8.910 -17.668 1.00 98.00 196 GLU A O 1
ATOM 1581 N N . ALA A 1 197 ? 21.939 -11.148 -17.658 1.00 97.94 197 ALA A N 1
ATOM 1582 C CA . ALA A 1 197 ? 22.852 -11.202 -18.797 1.00 97.94 197 ALA A CA 1
ATOM 1583 C C . ALA A 1 197 ? 22.194 -10.663 -20.077 1.00 97.94 197 ALA A C 1
ATOM 1585 O O . ALA A 1 197 ? 22.815 -9.893 -20.815 1.00 97.94 197 ALA A O 1
ATOM 1586 N N . TRP A 1 198 ? 20.925 -11.007 -20.326 1.00 98.00 198 TRP A N 1
ATOM 1587 C CA . TRP A 1 198 ? 20.136 -10.412 -21.406 1.00 98.00 198 TRP A CA 1
ATOM 1588 C C . TRP A 1 198 ? 20.017 -8.891 -21.232 1.00 98.00 198 TRP A C 1
ATOM 1590 O O . TRP A 1 198 ? 20.268 -8.150 -22.182 1.00 98.00 198 TRP A O 1
ATOM 1600 N N . ALA A 1 199 ? 19.711 -8.414 -20.024 1.00 98.12 199 ALA A N 1
ATOM 1601 C CA . ALA A 1 199 ? 19.532 -6.998 -19.728 1.00 98.12 199 ALA A CA 1
ATOM 1602 C C . ALA A 1 199 ? 20.821 -6.186 -19.929 1.00 98.12 199 ALA A C 1
ATOM 1604 O O . ALA A 1 199 ? 20.764 -5.081 -20.468 1.00 98.12 199 ALA A O 1
ATOM 1605 N N . VAL A 1 200 ? 21.986 -6.720 -19.552 1.00 97.75 200 VAL A N 1
ATOM 1606 C CA . VAL A 1 200 ? 23.289 -6.083 -19.818 1.00 97.75 200 VAL A CA 1
ATOM 1607 C C . VAL A 1 200 ? 23.559 -6.010 -21.322 1.00 97.75 200 VAL A C 1
ATOM 1609 O O . VAL A 1 200 ? 23.881 -4.941 -21.838 1.00 97.75 200 VAL A O 1
ATOM 1612 N N . ARG A 1 201 ? 23.375 -7.121 -22.050 1.00 96.56 201 ARG A N 1
ATOM 1613 C CA . ARG A 1 201 ? 23.599 -7.184 -23.509 1.00 96.56 201 ARG A CA 1
ATOM 1614 C C . ARG A 1 201 ? 22.700 -6.237 -24.299 1.00 96.56 201 ARG A C 1
ATOM 1616 O O . ARG A 1 201 ? 23.092 -5.768 -25.361 1.00 96.56 201 ARG A O 1
ATOM 1623 N N . ASN A 1 202 ? 21.505 -5.975 -23.782 1.00 96.62 202 ASN A N 1
ATOM 1624 C CA . ASN A 1 202 ? 20.480 -5.174 -24.437 1.00 96.62 202 ASN A CA 1
ATOM 1625 C C . ASN A 1 202 ? 20.422 -3.726 -23.924 1.00 96.62 202 ASN A C 1
ATOM 1627 O O . ASN A 1 202 ? 19.440 -3.039 -24.195 1.00 96.62 202 ASN A O 1
ATOM 1631 N N . GLU A 1 203 ? 21.445 -3.260 -23.198 1.00 95.81 203 GLU A N 1
ATOM 1632 C CA . GLU A 1 203 ? 21.527 -1.904 -22.626 1.00 95.81 203 GLU A CA 1
ATOM 1633 C C . GLU A 1 203 ? 20.339 -1.532 -21.718 1.00 95.81 203 GLU A C 1
ATOM 1635 O O . GLU A 1 203 ? 19.967 -0.366 -21.583 1.00 95.81 203 GLU A O 1
ATOM 1640 N N . VAL A 1 204 ? 19.730 -2.525 -21.071 1.00 97.50 204 VAL A N 1
ATOM 1641 C CA . VAL A 1 204 ? 18.733 -2.317 -20.015 1.00 97.50 204 VAL A CA 1
ATOM 1642 C C . VAL A 1 204 ? 19.455 -2.045 -18.696 1.00 97.50 204 VAL A C 1
ATOM 1644 O O . VAL A 1 204 ? 19.216 -1.018 -18.065 1.00 97.50 204 VAL A O 1
ATOM 1647 N N . LEU A 1 205 ? 20.403 -2.910 -18.317 1.00 97.00 205 LEU A N 1
ATOM 1648 C CA . LEU A 1 205 ? 21.307 -2.668 -17.192 1.00 97.00 205 LEU A CA 1
ATOM 1649 C C . LEU A 1 205 ? 22.543 -1.915 -17.675 1.00 97.00 205 LEU A C 1
ATOM 1651 O O . LEU A 1 205 ? 23.385 -2.466 -18.382 1.00 97.00 205 LEU A O 1
ATOM 1655 N N . ARG A 1 206 ? 22.661 -0.650 -17.266 1.00 94.44 206 ARG A N 1
ATOM 1656 C CA . ARG A 1 206 ? 23.719 0.266 -17.712 1.00 94.44 206 ARG A CA 1
ATOM 1657 C C . ARG A 1 206 ? 24.539 0.797 -16.537 1.00 94.44 206 ARG A C 1
ATOM 1659 O O . ARG A 1 206 ? 24.116 0.727 -15.378 1.00 94.44 206 ARG A O 1
ATOM 1666 N N . ALA A 1 207 ? 25.718 1.332 -16.854 1.00 89.88 207 ALA A N 1
ATOM 1667 C CA . ALA A 1 207 ? 26.513 2.128 -15.918 1.00 89.88 207 ALA A CA 1
ATOM 1668 C C . ALA A 1 207 ? 25.933 3.542 -15.754 1.00 89.88 207 ALA A C 1
ATOM 1670 O O . ALA A 1 207 ? 25.876 4.064 -14.645 1.00 89.88 207 ALA A O 1
ATOM 1671 N N . GLU A 1 208 ? 25.452 4.124 -16.855 1.00 91.88 208 GLU A N 1
ATOM 1672 C CA . GLU A 1 208 ? 24.850 5.453 -16.897 1.00 91.88 208 GLU A CA 1
ATOM 1673 C C . GLU A 1 208 ? 23.468 5.391 -17.546 1.00 91.88 208 GLU A C 1
ATOM 1675 O O . GLU A 1 208 ? 23.273 4.746 -18.583 1.00 91.88 208 GLU A O 1
ATOM 1680 N N . TYR A 1 209 ? 22.517 6.087 -16.934 1.00 92.56 209 TYR A N 1
ATOM 1681 C CA . TYR A 1 209 ? 21.154 6.240 -17.413 1.00 92.56 209 TYR A CA 1
ATOM 1682 C C . TYR A 1 209 ? 20.965 7.679 -17.877 1.00 92.56 209 TYR A C 1
ATOM 1684 O O . TYR A 1 209 ? 21.305 8.629 -17.176 1.00 92.56 209 TYR A O 1
ATOM 1692 N N . ARG A 1 210 ? 20.410 7.846 -19.076 1.00 88.12 210 ARG A N 1
ATOM 1693 C CA . ARG A 1 210 ? 20.100 9.156 -19.646 1.00 88.12 210 ARG A CA 1
ATOM 1694 C C . ARG A 1 210 ? 18.806 9.070 -20.432 1.00 88.12 210 ARG A C 1
ATOM 1696 O O . ARG A 1 210 ? 18.621 8.136 -21.211 1.00 88.12 210 ARG A O 1
ATOM 1703 N N . ILE A 1 211 ? 17.944 10.049 -20.210 1.00 88.06 211 ILE A N 1
ATOM 1704 C CA . ILE A 1 211 ? 16.731 10.290 -20.986 1.00 88.06 211 ILE A CA 1
ATOM 1705 C C . ILE A 1 211 ? 16.944 11.626 -21.693 1.00 88.06 211 ILE A C 1
ATOM 1707 O O . ILE A 1 211 ? 17.538 12.535 -21.114 1.00 88.06 211 ILE A O 1
ATOM 1711 N N . ASP A 1 212 ? 16.555 11.708 -22.961 1.00 85.31 212 ASP A N 1
ATOM 1712 C CA . ASP A 1 212 ? 16.661 12.944 -23.732 1.00 85.31 212 ASP A CA 1
ATOM 1713 C C . ASP A 1 212 ? 15.560 13.932 -23.312 1.00 85.31 212 ASP A C 1
ATOM 1715 O O . ASP A 1 212 ? 14.416 13.534 -23.082 1.00 85.31 212 ASP A O 1
ATOM 1719 N N . ASP A 1 213 ? 15.890 15.221 -23.226 1.00 79.19 213 ASP A N 1
ATOM 1720 C CA . ASP A 1 213 ? 14.944 16.273 -22.830 1.00 79.19 213 ASP A CA 1
ATOM 1721 C C . ASP A 1 213 ? 13.811 16.474 -23.855 1.00 79.19 213 ASP A C 1
ATOM 1723 O O . ASP A 1 213 ? 12.782 17.075 -23.539 1.00 79.19 213 ASP A O 1
ATOM 1727 N N . GLN A 1 214 ? 13.978 15.977 -25.086 1.00 81.69 214 GLN A N 1
ATOM 1728 C CA . GLN A 1 214 ? 12.955 16.016 -26.131 1.00 81.69 214 GLN A CA 1
ATOM 1729 C C . GLN A 1 214 ? 11.898 14.915 -25.999 1.00 81.69 214 GLN A C 1
ATOM 1731 O O . GLN A 1 214 ? 10.893 14.983 -26.703 1.00 81.69 214 GLN A O 1
ATOM 1736 N N . VAL A 1 215 ? 12.078 13.926 -25.116 1.00 83.62 215 VAL A N 1
ATOM 1737 C CA . VAL A 1 215 ? 11.094 12.852 -24.920 1.00 83.62 215 VAL A CA 1
ATOM 1738 C C . VAL A 1 215 ? 9.775 13.432 -24.401 1.00 83.62 215 VAL A C 1
ATOM 1740 O O . VAL A 1 215 ? 9.728 14.092 -23.360 1.00 83.62 215 VAL A O 1
ATOM 1743 N N . ARG A 1 216 ? 8.682 13.183 -25.135 1.00 79.81 216 ARG A N 1
ATOM 1744 C CA . ARG A 1 216 ? 7.325 13.647 -24.784 1.00 79.81 216 ARG A CA 1
ATOM 1745 C C . ARG A 1 216 ? 6.356 12.513 -24.487 1.00 79.81 216 ARG A C 1
ATOM 1747 O O . ARG A 1 216 ? 5.359 12.746 -23.804 1.00 79.81 216 ARG A O 1
ATOM 1754 N N . GLU A 1 217 ? 6.650 11.310 -24.963 1.00 84.56 217 GLU A N 1
ATOM 1755 C CA . GLU A 1 217 ? 5.803 10.142 -24.779 1.00 84.56 217 GLU A CA 1
ATOM 1756 C C . GLU A 1 217 ? 6.597 8.956 -24.242 1.00 84.56 217 GLU A C 1
ATOM 1758 O O . GLU A 1 217 ? 7.797 8.816 -24.474 1.00 84.56 217 GLU A O 1
ATOM 1763 N N . ASP A 1 218 ? 5.894 8.061 -23.547 1.00 85.31 218 ASP A N 1
ATOM 1764 C CA . ASP A 1 218 ? 6.473 6.814 -23.049 1.00 85.31 218 ASP A CA 1
ATOM 1765 C C . ASP A 1 218 ? 7.015 5.955 -24.218 1.00 85.31 218 ASP A C 1
ATOM 1767 O O . ASP A 1 218 ? 7.973 5.213 -24.032 1.00 85.31 218 ASP A O 1
ATOM 1771 N N . ALA A 1 219 ? 6.464 6.093 -25.435 1.00 86.06 219 ALA A N 1
ATOM 1772 C CA . ALA A 1 219 ? 6.929 5.411 -26.647 1.00 86.06 219 ALA A CA 1
ATOM 1773 C C . ALA A 1 219 ? 8.373 5.780 -27.043 1.00 86.06 219 ALA A C 1
ATOM 1775 O O . ALA A 1 219 ? 9.124 4.910 -27.489 1.00 86.06 219 ALA A O 1
ATOM 1776 N N . ASP A 1 220 ? 8.780 7.030 -26.813 1.00 88.88 220 ASP A N 1
ATOM 1777 C CA . ASP A 1 220 ? 10.097 7.559 -27.197 1.00 88.88 220 ASP A CA 1
ATOM 1778 C C . ASP A 1 220 ? 11.183 7.277 -26.146 1.00 88.88 220 ASP A C 1
ATOM 1780 O O . ASP A 1 220 ? 12.345 7.658 -26.306 1.00 88.88 220 ASP A O 1
ATOM 1784 N N . MET A 1 221 ? 10.815 6.627 -25.040 1.00 90.38 221 MET A N 1
ATOM 1785 C CA . MET A 1 221 ? 11.735 6.333 -23.951 1.00 90.38 221 MET A CA 1
ATOM 1786 C C . MET A 1 221 ? 12.859 5.375 -24.376 1.00 90.38 221 MET A C 1
ATOM 1788 O O . MET A 1 221 ? 12.675 4.517 -25.241 1.00 90.38 221 MET A O 1
ATOM 1792 N N . PRO A 1 222 ? 14.042 5.456 -23.745 1.00 92.81 222 PRO A N 1
ATOM 1793 C CA . PRO A 1 222 ? 15.099 4.478 -23.962 1.00 92.81 222 PRO A CA 1
ATOM 1794 C C . PRO A 1 222 ? 14.695 3.096 -23.434 1.00 92.81 222 PRO A C 1
ATOM 1796 O O . PRO A 1 222 ? 13.840 2.948 -22.559 1.00 92.81 222 PRO A O 1
ATOM 1799 N N . ARG A 1 223 ? 15.365 2.052 -23.929 1.00 93.25 223 ARG A N 1
ATOM 1800 C CA . ARG A 1 223 ? 14.993 0.654 -23.663 1.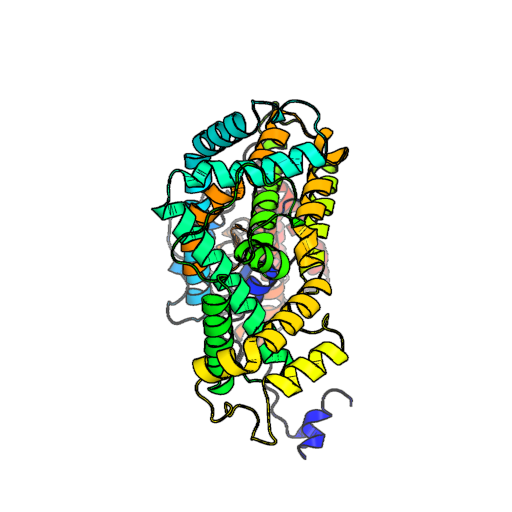00 93.25 223 ARG A CA 1
ATOM 1801 C C . ARG A 1 223 ? 14.927 0.283 -22.178 1.00 93.25 223 ARG A C 1
ATOM 1803 O O . ARG A 1 223 ? 14.012 -0.430 -21.778 1.00 93.25 223 ARG A O 1
ATOM 1810 N N . PHE A 1 224 ? 15.852 0.785 -21.357 1.00 95.12 224 PHE A N 1
ATOM 1811 C CA . PHE A 1 224 ? 15.820 0.549 -19.909 1.00 95.12 224 PHE A CA 1
ATOM 1812 C C . PHE A 1 224 ? 14.535 1.095 -19.267 1.00 95.12 224 PHE A C 1
ATOM 1814 O O . PHE A 1 224 ? 13.936 0.434 -18.422 1.00 95.12 224 PHE A O 1
ATOM 1821 N N . ALA A 1 225 ? 14.073 2.267 -19.708 1.00 93.94 225 ALA A N 1
ATOM 1822 C CA . ALA A 1 225 ? 12.857 2.887 -19.205 1.00 93.94 225 ALA A CA 1
ATOM 1823 C C . ALA A 1 225 ? 11.615 2.143 -19.710 1.00 93.94 225 ALA A C 1
ATOM 1825 O O . ALA A 1 225 ? 10.688 1.960 -18.932 1.00 93.94 225 ALA A O 1
ATOM 1826 N N . HIS A 1 226 ? 11.616 1.613 -20.940 1.00 93.69 226 HIS A N 1
ATOM 1827 C CA . HIS A 1 226 ? 10.547 0.721 -21.426 1.00 93.69 226 HIS A CA 1
ATOM 1828 C C . HIS A 1 226 ? 10.371 -0.529 -20.562 1.00 93.69 226 HIS A C 1
ATOM 1830 O O . HIS A 1 226 ? 9.239 -0.920 -20.275 1.00 93.69 226 HIS A O 1
ATOM 1836 N N . VAL A 1 227 ? 11.472 -1.139 -20.110 1.00 95.75 227 VAL A N 1
ATOM 1837 C CA . VAL A 1 227 ? 11.411 -2.279 -19.179 1.00 95.75 227 VAL A CA 1
ATOM 1838 C C . VAL A 1 227 ? 10.760 -1.856 -17.861 1.00 95.75 227 VAL A C 1
ATOM 1840 O O . VAL A 1 227 ? 9.825 -2.512 -17.415 1.00 95.75 227 VAL A O 1
ATOM 1843 N N . VAL A 1 228 ? 11.157 -0.720 -17.281 1.00 96.00 228 VAL A N 1
ATOM 1844 C CA . VAL A 1 228 ? 10.526 -0.188 -16.056 1.00 96.00 228 VAL A CA 1
ATOM 1845 C C . VAL A 1 228 ? 9.057 0.190 -16.284 1.00 96.00 228 VAL A C 1
ATOM 1847 O O . VAL A 1 228 ? 8.211 -0.053 -15.430 1.00 96.00 228 VAL A O 1
ATOM 1850 N N . ILE A 1 229 ? 8.705 0.741 -17.445 1.00 94.19 229 ILE A N 1
ATOM 1851 C CA . ILE A 1 229 ? 7.322 1.086 -17.788 1.00 94.19 229 ILE A CA 1
ATOM 1852 C C . ILE A 1 229 ? 6.446 -0.168 -17.804 1.00 94.19 229 ILE A C 1
ATOM 1854 O O . ILE A 1 229 ? 5.355 -0.129 -17.239 1.00 94.19 229 ILE A O 1
ATOM 1858 N N . ARG A 1 230 ? 6.920 -1.267 -18.406 1.00 94.69 230 ARG A N 1
ATOM 1859 C CA . ARG A 1 230 ? 6.147 -2.508 -18.581 1.00 94.69 230 ARG A CA 1
ATOM 1860 C C . ARG A 1 230 ? 6.205 -3.467 -17.393 1.00 94.69 230 ARG A C 1
ATOM 1862 O O . ARG A 1 230 ? 5.281 -4.252 -17.233 1.00 94.69 230 ARG A O 1
ATOM 1869 N N . PHE A 1 231 ? 7.260 -3.416 -16.582 1.00 96.81 231 PHE A N 1
ATOM 1870 C CA . PHE A 1 231 ? 7.519 -4.405 -15.525 1.00 96.81 231 PHE A CA 1
ATOM 1871 C C . PHE A 1 231 ? 7.805 -3.794 -14.144 1.00 96.81 231 PHE A C 1
ATOM 1873 O O . PHE A 1 231 ? 7.804 -4.511 -13.150 1.00 96.81 231 PHE A O 1
ATOM 1880 N N . GLY A 1 232 ? 8.007 -2.478 -14.039 1.00 95.25 232 GLY A N 1
ATOM 1881 C CA . GLY A 1 232 ? 8.250 -1.766 -12.776 1.00 95.25 232 GLY A CA 1
ATOM 1882 C C . GLY A 1 232 ? 6.965 -1.511 -11.986 1.00 95.25 232 GLY A C 1
ATOM 1883 O O . GLY A 1 232 ? 6.562 -0.362 -11.793 1.00 95.25 232 GLY A O 1
ATOM 1884 N N . ILE A 1 233 ? 6.283 -2.583 -11.583 1.00 94.44 233 ILE A N 1
ATOM 1885 C CA . ILE A 1 233 ? 4.995 -2.521 -10.881 1.00 94.44 233 ILE A CA 1
ATOM 1886 C C . ILE A 1 233 ? 5.120 -1.960 -9.459 1.00 94.44 233 ILE A C 1
ATOM 1888 O O . ILE A 1 233 ? 4.287 -1.151 -9.046 1.00 94.44 233 ILE A O 1
ATOM 1892 N N . GLU A 1 234 ? 6.179 -2.321 -8.735 1.00 92.19 234 GLU A N 1
ATOM 1893 C CA . GLU A 1 234 ? 6.377 -1.923 -7.340 1.00 92.19 234 GLU A CA 1
ATOM 1894 C C . GLU A 1 234 ? 6.604 -0.406 -7.214 1.00 92.19 234 GLU A C 1
ATOM 1896 O O . GLU A 1 234 ? 5.920 0.248 -6.428 1.00 92.19 234 GLU A O 1
ATOM 1901 N N . TYR A 1 235 ? 7.427 0.203 -8.072 1.00 93.31 235 TYR A N 1
ATOM 1902 C CA . TYR A 1 235 ? 7.557 1.662 -8.179 1.00 93.31 235 TYR A CA 1
ATOM 1903 C C . TYR A 1 235 ? 6.214 2.371 -8.393 1.00 93.31 235 TYR A C 1
ATOM 1905 O O . TYR A 1 235 ? 5.917 3.381 -7.747 1.00 93.31 235 TYR A O 1
ATOM 1913 N N . LYS A 1 236 ? 5.369 1.837 -9.284 1.00 94.50 236 LYS A N 1
ATOM 1914 C CA . LYS A 1 236 ? 4.047 2.415 -9.564 1.00 94.50 236 LYS A CA 1
ATOM 1915 C C . LYS A 1 236 ? 3.150 2.331 -8.334 1.00 94.50 236 LYS A C 1
ATOM 1917 O O . LYS A 1 236 ? 2.516 3.326 -7.990 1.00 94.50 236 LYS A O 1
ATOM 1922 N N . ARG A 1 237 ? 3.145 1.189 -7.642 1.00 94.00 237 ARG A N 1
ATOM 1923 C CA . ARG A 1 237 ? 2.413 0.998 -6.383 1.00 94.00 237 ARG A CA 1
ATOM 1924 C C . ARG A 1 237 ? 2.889 1.960 -5.308 1.00 94.00 237 ARG A C 1
ATOM 1926 O O . ARG A 1 237 ? 2.055 2.644 -4.723 1.00 94.00 237 ARG A O 1
ATOM 1933 N N . ARG A 1 238 ? 4.206 2.089 -5.101 1.00 93.69 238 ARG A N 1
ATOM 1934 C CA . ARG A 1 238 ? 4.755 3.018 -4.106 1.00 93.69 238 ARG A CA 1
ATOM 1935 C C . ARG A 1 238 ? 4.340 4.458 -4.400 1.00 93.69 238 ARG A C 1
ATOM 1937 O O . ARG A 1 238 ? 3.899 5.160 -3.494 1.00 93.69 238 ARG A O 1
ATOM 1944 N N . ARG A 1 239 ? 4.392 4.880 -5.669 1.00 95.00 239 ARG A N 1
ATOM 1945 C CA . ARG A 1 239 ? 3.938 6.213 -6.088 1.00 95.00 239 ARG A CA 1
ATOM 1946 C C . ARG A 1 239 ? 2.459 6.438 -5.809 1.00 95.00 239 ARG A C 1
ATOM 1948 O O . ARG A 1 239 ? 2.097 7.474 -5.262 1.00 95.00 239 ARG A O 1
ATOM 1955 N N . ILE A 1 240 ? 1.606 5.486 -6.182 1.00 95.19 240 ILE A N 1
ATOM 1956 C CA . ILE A 1 240 ? 0.158 5.592 -5.968 1.00 95.19 240 ILE A CA 1
ATOM 1957 C C . ILE A 1 240 ? -0.161 5.624 -4.469 1.00 95.19 240 ILE A C 1
ATOM 1959 O O . ILE A 1 240 ? -0.911 6.491 -4.027 1.00 95.19 240 ILE A O 1
ATOM 1963 N N . ASN A 1 241 ? 0.458 4.750 -3.672 1.00 92.56 241 ASN A N 1
ATOM 1964 C CA . ASN A 1 241 ? 0.278 4.727 -2.220 1.00 92.56 241 ASN A CA 1
ATOM 1965 C C . ASN A 1 241 ? 0.796 5.997 -1.541 1.00 92.56 241 ASN A C 1
ATOM 1967 O O . ASN A 1 241 ? 0.180 6.466 -0.588 1.00 92.56 241 ASN A O 1
ATOM 1971 N N . PHE A 1 242 ? 1.865 6.606 -2.052 1.00 93.69 242 PHE A N 1
ATOM 1972 C CA . PHE A 1 242 ? 2.324 7.902 -1.563 1.00 93.69 242 PHE A CA 1
ATOM 1973 C C . PHE A 1 242 ? 1.328 9.025 -1.879 1.00 93.69 242 PHE A C 1
ATOM 1975 O O . PHE A 1 242 ? 1.016 9.834 -1.012 1.00 93.69 242 PHE A O 1
ATOM 1982 N N . VAL A 1 243 ? 0.755 9.050 -3.086 1.00 95.25 243 VAL A N 1
ATOM 1983 C CA . VAL A 1 243 ? -0.317 10.003 -3.425 1.00 95.25 243 VAL A CA 1
ATOM 1984 C C . VAL A 1 243 ? -1.554 9.780 -2.542 1.00 95.25 243 VAL A C 1
ATOM 1986 O O . VAL A 1 243 ? -2.153 10.748 -2.080 1.00 95.25 243 VAL A O 1
ATOM 1989 N N . LEU A 1 244 ? -1.919 8.526 -2.254 1.00 92.81 244 LEU A N 1
ATOM 1990 C CA . LEU A 1 244 ? -3.006 8.194 -1.325 1.00 92.81 244 LEU A CA 1
ATOM 1991 C C . LEU A 1 244 ? -2.706 8.642 0.110 1.00 92.81 244 LEU A C 1
ATOM 1993 O O . LEU A 1 244 ? -3.599 9.164 0.770 1.00 92.81 244 LEU A O 1
ATOM 1997 N N . HIS A 1 245 ? -1.467 8.482 0.580 1.00 90.12 245 HIS A N 1
ATOM 1998 C CA . HIS A 1 245 ? -1.028 8.993 1.880 1.00 90.12 245 HIS A CA 1
ATOM 1999 C C . HIS A 1 245 ? -1.231 10.514 1.969 1.00 90.12 245 HIS A C 1
ATOM 2001 O O . HIS A 1 245 ? -1.843 11.013 2.909 1.00 90.12 245 HIS A O 1
ATOM 2007 N N . GLU A 1 246 ? -0.815 11.240 0.935 1.00 90.31 246 GLU A N 1
ATOM 2008 C CA . GLU A 1 246 ? -0.934 12.698 0.857 1.00 90.31 246 GLU A CA 1
ATOM 2009 C C . GLU A 1 246 ? -2.381 13.181 0.753 1.00 90.31 246 GLU A C 1
ATOM 2011 O O . GLU A 1 246 ? -2.707 14.257 1.256 1.00 90.31 246 GLU A O 1
ATOM 2016 N N . LEU A 1 247 ? -3.248 12.384 0.122 1.00 91.69 247 LEU A N 1
ATOM 2017 C CA . LEU A 1 247 ? -4.686 12.617 0.083 1.00 91.69 247 LEU A CA 1
ATOM 2018 C C . LEU A 1 247 ? -5.343 12.350 1.446 1.00 91.69 247 LEU A C 1
ATOM 2020 O O . LEU A 1 247 ? -6.172 13.147 1.875 1.00 91.69 247 LEU A O 1
ATOM 2024 N N . ASN A 1 248 ? -4.969 11.268 2.140 1.00 88.12 248 ASN A N 1
ATOM 2025 C CA . ASN A 1 248 ? -5.480 10.941 3.478 1.00 88.12 248 ASN A CA 1
ATOM 2026 C C . ASN A 1 248 ? -5.155 12.057 4.483 1.00 88.12 248 ASN A C 1
ATOM 2028 O O . ASN A 1 248 ? -6.036 12.500 5.213 1.00 88.12 248 ASN A O 1
ATOM 2032 N N . ASP A 1 249 ? -3.941 12.609 4.424 1.00 83.88 249 ASP A N 1
ATOM 2033 C CA . ASP A 1 249 ? -3.530 13.781 5.207 1.00 83.88 249 ASP A CA 1
ATOM 2034 C C . ASP A 1 249 ? -4.485 14.986 5.076 1.00 83.88 249 ASP A C 1
ATOM 2036 O O . ASP A 1 249 ? -4.561 15.826 5.977 1.00 83.88 249 ASP A O 1
ATOM 2040 N N . MET A 1 250 ? -5.180 15.130 3.941 1.00 85.88 250 MET A N 1
ATOM 2041 C CA . MET A 1 250 ? -6.105 16.246 3.713 1.00 85.88 250 MET A CA 1
ATOM 2042 C C . MET A 1 250 ? -7.385 16.107 4.534 1.00 85.88 250 MET A C 1
ATOM 2044 O O . MET A 1 250 ? -7.945 17.128 4.922 1.00 85.88 250 MET A O 1
ATOM 2048 N N . TYR A 1 251 ? -7.818 14.884 4.862 1.00 80.62 251 TYR A N 1
ATOM 2049 C CA . TYR A 1 251 ? -9.010 14.661 5.688 1.00 80.62 251 TYR A CA 1
ATOM 2050 C C . TYR A 1 251 ? -8.832 15.237 7.092 1.00 80.62 251 TYR A C 1
ATOM 2052 O O . TYR A 1 251 ? -9.740 15.891 7.599 1.00 80.62 251 TYR A O 1
ATOM 2060 N N . HIS A 1 252 ? -7.644 15.090 7.685 1.00 71.50 252 HIS A N 1
ATOM 2061 C CA . HIS A 1 252 ? -7.342 15.689 8.988 1.00 71.50 252 HIS A CA 1
ATOM 2062 C C . HIS A 1 252 ? -7.324 17.225 8.931 1.00 71.50 252 HIS A C 1
ATOM 2064 O O . HIS A 1 252 ? -7.710 17.893 9.888 1.00 71.50 252 HIS A O 1
ATOM 2070 N N . ARG A 1 253 ? -6.917 17.809 7.795 1.00 66.12 253 ARG A N 1
ATOM 2071 C CA . ARG A 1 253 ? -6.880 19.269 7.609 1.00 66.12 253 ARG A CA 1
ATOM 2072 C C . ARG A 1 253 ? -8.252 19.892 7.401 1.00 66.12 253 ARG A C 1
ATOM 2074 O O . ARG A 1 253 ? -8.401 21.062 7.721 1.00 66.12 253 ARG A O 1
ATOM 2081 N N . LEU A 1 254 ? -9.251 19.134 6.947 1.00 56.44 254 LEU A N 1
ATOM 2082 C CA . LEU A 1 254 ? -10.626 19.637 6.856 1.00 56.44 254 LEU A CA 1
ATOM 2083 C C . LEU A 1 254 ? -11.185 20.112 8.192 1.00 56.44 254 LEU A C 1
ATOM 2085 O O . LEU A 1 254 ? -12.053 20.979 8.216 1.00 56.44 254 LEU A O 1
ATOM 2089 N N . VAL A 1 255 ? -10.684 19.540 9.284 1.00 56.97 255 VAL A N 1
ATOM 2090 C CA . VAL A 1 255 ? -11.081 19.905 10.642 1.00 56.97 255 VAL A CA 1
ATOM 2091 C C . VAL A 1 255 ? -10.289 21.120 11.143 1.00 56.97 255 VAL A C 1
ATOM 2093 O O . VAL A 1 255 ? -10.836 21.947 11.863 1.00 56.97 255 VAL A O 1
ATOM 2096 N N . LEU A 1 256 ? -9.031 21.270 10.709 1.00 57.06 256 LEU A N 1
ATOM 2097 C CA . LEU A 1 256 ? -8.035 22.138 11.353 1.00 57.06 256 LEU A CA 1
ATOM 2098 C C . LEU A 1 256 ? -7.612 23.378 10.539 1.00 57.06 256 LEU A C 1
ATOM 2100 O O . LEU A 1 256 ? -7.112 24.339 11.121 1.00 57.06 256 LEU A O 1
ATOM 2104 N N . ASP A 1 257 ? -7.764 23.376 9.209 1.00 59.06 257 ASP A N 1
ATOM 2105 C CA . ASP A 1 257 ? -7.240 24.418 8.315 1.00 59.06 257 ASP A CA 1
ATOM 2106 C C . ASP A 1 257 ? -8.318 24.956 7.346 1.00 59.06 257 ASP A C 1
ATOM 2108 O O . ASP A 1 257 ? -8.654 24.298 6.352 1.00 59.06 257 ASP A O 1
ATOM 2112 N N . PRO A 1 258 ? -8.827 26.189 7.561 1.00 58.41 258 PRO A N 1
ATOM 2113 C CA . PRO A 1 258 ? -9.792 26.834 6.668 1.00 58.41 258 PRO A CA 1
ATOM 2114 C C . PRO A 1 258 ? -9.285 27.024 5.232 1.00 58.41 258 PRO A C 1
ATOM 2116 O O . PRO A 1 258 ? -10.096 27.208 4.323 1.00 58.41 258 PRO A O 1
ATOM 2119 N N . ALA A 1 259 ? -7.965 27.001 5.009 1.00 59.88 259 ALA A N 1
ATOM 2120 C CA . ALA A 1 259 ? -7.375 27.162 3.685 1.00 59.88 259 ALA A CA 1
ATOM 2121 C C . ALA A 1 259 ? -7.547 25.921 2.793 1.00 59.88 259 ALA A C 1
ATOM 2123 O O . ALA A 1 259 ? -7.421 26.048 1.583 1.00 59.88 259 ALA A O 1
ATOM 2124 N N . CYS A 1 260 ? -7.887 24.751 3.347 1.00 64.50 260 CYS A N 1
ATOM 2125 C CA . CYS A 1 260 ? -8.170 23.527 2.592 1.00 64.50 260 CYS A CA 1
ATOM 2126 C C . CYS A 1 260 ? -9.608 23.040 2.830 1.00 64.50 260 CYS A C 1
ATOM 2128 O O . CYS A 1 260 ? -9.840 21.902 3.214 1.00 64.50 260 CYS A O 1
ATOM 2130 N N . ALA A 1 261 ? -10.608 23.885 2.575 1.00 70.19 261 ALA A N 1
ATOM 2131 C CA . ALA A 1 261 ? -12.025 23.581 2.819 1.00 70.19 261 ALA A CA 1
ATOM 2132 C C . ALA A 1 261 ? -12.682 22.628 1.781 1.00 70.19 261 ALA A C 1
ATOM 2134 O O . ALA A 1 261 ? -13.846 22.801 1.415 1.00 70.19 261 ALA A O 1
ATOM 2135 N N . THR A 1 262 ? -11.953 21.638 1.254 1.00 82.19 262 THR A N 1
ATOM 2136 C CA . THR A 1 262 ? -12.471 20.727 0.211 1.00 82.19 262 THR A CA 1
ATOM 2137 C C . THR A 1 262 ? -13.489 19.735 0.793 1.00 82.19 262 THR A C 1
ATOM 2139 O O . THR A 1 262 ? -13.111 18.925 1.624 1.00 82.19 262 THR A O 1
ATOM 2142 N N . PRO A 1 263 ? -14.756 19.675 0.349 1.00 84.50 263 PRO A N 1
ATOM 2143 C CA . PRO A 1 263 ? -15.729 18.746 0.932 1.00 84.50 263 PRO A CA 1
ATOM 2144 C C . PRO A 1 263 ? -15.237 17.288 0.946 1.00 84.50 263 PRO A C 1
ATOM 2146 O O . PRO A 1 263 ? -14.736 16.803 -0.070 1.00 84.50 263 PRO A O 1
ATOM 2149 N N . ALA A 1 264 ? -15.439 16.568 2.058 1.00 86.19 264 ALA A N 1
ATOM 2150 C CA . ALA A 1 264 ? -14.978 15.181 2.213 1.00 86.19 264 ALA A CA 1
ATOM 2151 C C . ALA A 1 264 ? -15.461 14.262 1.076 1.00 86.19 264 ALA A C 1
ATOM 2153 O O . ALA A 1 264 ? -14.686 13.476 0.550 1.00 86.19 264 ALA A O 1
ATOM 2154 N N . VAL A 1 265 ? -16.695 14.455 0.594 1.00 89.31 265 VAL A N 1
ATOM 2155 C CA . VAL A 1 265 ? -17.257 13.708 -0.548 1.00 89.31 265 VAL A CA 1
ATOM 2156 C C . VAL A 1 265 ? -16.452 13.873 -1.847 1.00 89.31 265 VAL A C 1
ATOM 2158 O O . VAL A 1 265 ? -16.395 12.959 -2.670 1.00 89.31 265 VAL A O 1
ATOM 2161 N N . THR A 1 266 ? -15.814 15.029 -2.048 1.00 91.00 266 THR A N 1
ATOM 2162 C CA . THR A 1 266 ? -14.929 15.267 -3.195 1.00 91.00 266 THR A CA 1
ATOM 2163 C C . THR A 1 266 ? -13.641 14.467 -3.035 1.00 91.00 266 THR A C 1
ATOM 2165 O O . THR A 1 266 ? -13.207 13.819 -3.989 1.00 91.00 266 THR A O 1
ATOM 2168 N N . LEU A 1 267 ? -13.060 14.468 -1.831 1.00 91.62 267 LEU A N 1
ATOM 2169 C CA . LEU A 1 267 ? -11.873 13.671 -1.522 1.00 91.62 267 LEU A CA 1
ATOM 2170 C C . LEU A 1 267 ? -12.164 12.169 -1.623 1.00 91.62 267 LEU A C 1
ATOM 2172 O O . LEU A 1 267 ? -11.331 11.446 -2.163 1.00 91.62 267 LEU A O 1
ATOM 2176 N N . ASP A 1 268 ? -13.340 11.705 -1.185 1.00 92.44 268 ASP A N 1
ATOM 2177 C CA . ASP A 1 268 ? -13.761 10.299 -1.273 1.00 92.44 268 ASP A CA 1
ATOM 2178 C C . ASP A 1 268 ? -13.788 9.841 -2.739 1.00 92.44 268 ASP A C 1
ATOM 2180 O O . ASP A 1 268 ? -13.266 8.784 -3.098 1.00 92.44 268 ASP A O 1
ATOM 2184 N N . ALA A 1 269 ? -14.365 10.667 -3.619 1.00 93.25 269 ALA A N 1
ATOM 2185 C CA . ALA A 1 269 ? -14.457 10.360 -5.041 1.00 93.25 269 ALA A CA 1
ATOM 2186 C C . ALA A 1 269 ? -13.078 10.328 -5.724 1.00 93.25 269 ALA A C 1
ATOM 2188 O O . ALA A 1 269 ? -12.816 9.433 -6.526 1.00 93.25 269 ALA A O 1
ATOM 2189 N N . VAL A 1 270 ? -12.183 11.263 -5.388 1.00 95.06 270 VAL A N 1
ATOM 2190 C CA . VAL A 1 270 ? -10.798 11.264 -5.894 1.00 95.06 270 VAL A CA 1
ATOM 2191 C C . VAL A 1 270 ? -10.016 10.063 -5.355 1.00 95.06 270 VAL A C 1
ATOM 2193 O O . VAL A 1 270 ? -9.305 9.398 -6.107 1.00 95.06 270 VAL A O 1
ATOM 2196 N N . LYS A 1 271 ? -10.192 9.728 -4.072 1.00 94.56 271 LYS A N 1
ATOM 2197 C CA . LYS A 1 271 ? -9.577 8.555 -3.443 1.00 94.56 271 LYS A CA 1
ATOM 2198 C C . LYS A 1 271 ? -10.010 7.264 -4.137 1.00 94.56 271 LYS A C 1
ATOM 2200 O O . LYS A 1 271 ? -9.170 6.407 -4.396 1.00 94.56 271 LYS A O 1
ATOM 2205 N N . ALA A 1 272 ? -11.290 7.143 -4.490 1.00 94.12 272 ALA A N 1
ATOM 2206 C CA . ALA A 1 272 ? -11.808 6.004 -5.243 1.00 94.12 272 ALA A CA 1
ATOM 2207 C C . ALA A 1 272 ? -11.185 5.888 -6.650 1.00 94.12 272 ALA A C 1
ATOM 2209 O O . ALA A 1 272 ? -10.818 4.785 -7.052 1.00 94.12 272 ALA A O 1
ATOM 2210 N N . GLU A 1 273 ? -11.013 7.001 -7.376 1.00 95.06 273 GLU A N 1
ATOM 2211 C CA . GLU A 1 273 ? -10.352 7.016 -8.696 1.00 95.06 273 GLU A CA 1
ATOM 2212 C C . GLU A 1 273 ? -8.876 6.582 -8.607 1.00 95.06 273 GLU A C 1
ATOM 2214 O O . GLU A 1 273 ? -8.407 5.781 -9.418 1.00 95.06 273 GLU A O 1
ATOM 2219 N N . ILE A 1 274 ? -8.149 7.046 -7.585 1.00 95.44 274 ILE A N 1
ATOM 2220 C CA . ILE A 1 274 ? -6.744 6.668 -7.363 1.00 95.44 274 ILE A CA 1
ATOM 2221 C C . ILE A 1 274 ? -6.628 5.205 -6.906 1.00 95.44 274 ILE A C 1
ATOM 2223 O O . ILE A 1 274 ? -5.749 4.483 -7.381 1.00 95.44 274 ILE A O 1
ATOM 2227 N N . HIS A 1 275 ? -7.526 4.729 -6.037 1.00 93.38 275 HIS A N 1
ATOM 2228 C CA . HIS A 1 275 ? -7.569 3.313 -5.663 1.00 93.38 275 HIS A CA 1
ATOM 2229 C C . HIS A 1 275 ? -7.835 2.416 -6.869 1.00 93.38 275 HIS A C 1
ATOM 2231 O O . HIS A 1 275 ? -7.124 1.433 -7.029 1.00 93.38 275 HIS A O 1
ATOM 2237 N N . ALA A 1 276 ? -8.757 2.778 -7.767 1.00 93.62 276 ALA A N 1
ATOM 2238 C CA . ALA A 1 276 ? -9.003 2.000 -8.981 1.00 93.62 276 ALA A CA 1
ATOM 2239 C C . ALA A 1 276 ? -7.725 1.806 -9.825 1.00 93.62 276 ALA A C 1
ATOM 2241 O O . ALA A 1 276 ? -7.518 0.732 -10.392 1.00 93.62 276 ALA A O 1
ATOM 2242 N N . CYS A 1 277 ? -6.832 2.803 -9.855 1.00 94.69 277 CYS A N 1
ATOM 2243 C CA . CYS A 1 277 ? -5.526 2.684 -10.508 1.00 94.69 277 CYS A CA 1
ATOM 2244 C C . CYS A 1 277 ? -4.603 1.680 -9.798 1.00 94.69 277 CYS A C 1
ATOM 2246 O O . CYS A 1 277 ? -3.915 0.909 -10.464 1.00 94.69 277 CYS A O 1
ATOM 2248 N N . LEU A 1 278 ? -4.591 1.665 -8.461 1.00 92.19 278 LEU A N 1
ATOM 2249 C CA . LEU A 1 278 ? -3.841 0.675 -7.679 1.00 92.19 278 LEU A CA 1
ATOM 2250 C C . LEU A 1 278 ? -4.393 -0.742 -7.890 1.00 92.19 278 LEU A C 1
ATOM 2252 O O . LEU A 1 278 ? -3.635 -1.695 -8.048 1.00 92.19 278 LEU A O 1
ATOM 2256 N N . ASP A 1 279 ? -5.713 -0.874 -7.937 1.00 91.25 279 ASP A N 1
ATOM 2257 C CA . ASP A 1 279 ? -6.414 -2.151 -8.052 1.00 91.25 279 ASP A CA 1
ATOM 2258 C C . ASP A 1 279 ? -6.205 -2.807 -9.406 1.00 91.25 279 ASP A C 1
ATOM 2260 O O . ASP A 1 279 ? -6.050 -4.025 -9.491 1.00 91.25 279 ASP A O 1
ATOM 2264 N N . ALA A 1 280 ? -6.155 -1.995 -10.463 1.00 92.50 280 ALA A N 1
ATOM 2265 C CA . ALA A 1 280 ? -5.817 -2.459 -11.798 1.00 92.50 280 ALA A CA 1
ATOM 2266 C C . ALA A 1 280 ? -4.444 -3.153 -11.829 1.00 92.50 280 ALA A C 1
ATOM 2268 O O . ALA A 1 280 ? -4.230 -4.042 -12.650 1.00 92.50 280 ALA A O 1
ATOM 2269 N N . LEU A 1 281 ? -3.532 -2.804 -10.910 1.00 93.00 281 LEU A N 1
ATOM 2270 C CA . LEU A 1 281 ? -2.230 -3.454 -10.797 1.00 93.00 281 LEU A CA 1
ATOM 2271 C C . LEU A 1 281 ? -2.283 -4.812 -10.080 1.00 93.00 281 LEU A C 1
ATOM 2273 O O . LEU A 1 281 ? -1.385 -5.623 -10.279 1.00 93.00 281 LEU A O 1
ATOM 2277 N N . ALA A 1 282 ? -3.299 -5.094 -9.258 1.00 89.12 282 ALA A N 1
ATOM 2278 C CA . ALA A 1 282 ? -3.391 -6.351 -8.498 1.00 89.12 282 ALA A CA 1
ATOM 2279 C C . ALA A 1 282 ? -3.532 -7.588 -9.407 1.00 89.12 282 ALA A C 1
ATOM 2281 O O . ALA A 1 282 ? -3.065 -8.676 -9.079 1.00 89.12 282 ALA A O 1
ATOM 2282 N N . ALA A 1 283 ? -4.109 -7.423 -10.604 1.00 90.19 283 ALA A N 1
ATOM 2283 C CA . ALA A 1 283 ? -4.213 -8.496 -11.598 1.00 90.19 283 ALA A CA 1
ATOM 2284 C C . ALA A 1 283 ? -2.846 -9.038 -12.064 1.00 90.19 283 ALA A C 1
ATOM 2286 O O . ALA A 1 283 ? -2.775 -10.127 -12.634 1.00 90.19 283 ALA A O 1
ATOM 2287 N N . TYR A 1 284 ? -1.769 -8.290 -11.814 1.00 94.56 284 TYR A N 1
ATOM 2288 C CA . TYR A 1 284 ? -0.415 -8.603 -12.254 1.00 94.56 284 TYR A CA 1
ATOM 2289 C C . TYR A 1 284 ? 0.484 -9.138 -11.128 1.00 94.56 284 TYR A C 1
ATOM 2291 O O . TYR A 1 284 ? 1.688 -9.264 -11.325 1.00 94.56 284 TYR A O 1
ATOM 2299 N N . ASP A 1 285 ? -0.073 -9.505 -9.968 1.00 89.00 285 ASP A N 1
ATOM 2300 C CA . ASP A 1 285 ? 0.676 -10.194 -8.899 1.00 89.00 285 ASP A CA 1
ATOM 2301 C C . ASP A 1 285 ? 1.044 -11.647 -9.237 1.00 89.00 285 ASP A C 1
ATOM 2303 O O . ASP A 1 285 ? 1.878 -12.254 -8.567 1.00 89.00 285 ASP A O 1
ATOM 2307 N N . SER A 1 286 ? 0.428 -12.208 -10.279 1.00 89.81 286 SER A N 1
ATOM 2308 C CA . SER A 1 286 ? 0.700 -13.558 -10.777 1.00 89.81 286 SER A CA 1
ATOM 2309 C C . SER A 1 286 ? 0.841 -13.568 -12.293 1.00 89.81 286 SER A C 1
ATOM 2311 O O . SER A 1 286 ? 0.413 -12.639 -12.982 1.00 89.81 286 SER A O 1
ATOM 2313 N N . ALA A 1 287 ? 1.354 -14.669 -12.834 1.00 93.12 287 ALA A N 1
ATOM 2314 C CA . ALA A 1 287 ? 1.467 -14.878 -14.273 1.00 93.12 287 ALA A CA 1
ATOM 2315 C C . ALA A 1 287 ? 0.134 -15.147 -14.999 1.00 93.12 287 ALA A C 1
ATOM 2317 O O . ALA A 1 287 ? 0.139 -15.431 -16.197 1.00 93.12 287 ALA A O 1
ATOM 2318 N N . GLY A 1 288 ? -1.011 -15.054 -14.310 1.00 93.38 288 GLY A N 1
ATOM 2319 C CA . GLY A 1 288 ? -2.331 -15.385 -14.857 1.00 93.38 288 GLY A CA 1
ATOM 2320 C C . GLY A 1 288 ? -2.788 -14.524 -16.041 1.00 93.38 288 GLY A C 1
ATOM 2321 O O . GLY A 1 288 ? -3.633 -14.968 -16.814 1.00 93.38 288 GLY A O 1
ATOM 2322 N N . PHE A 1 289 ? -2.226 -13.325 -16.218 1.00 95.06 289 PHE A N 1
ATOM 2323 C CA . PHE A 1 289 ? -2.533 -12.451 -17.358 1.00 95.06 289 PHE A CA 1
ATOM 2324 C C . PHE A 1 289 ? -1.823 -12.860 -18.659 1.00 95.06 289 PHE A C 1
ATOM 2326 O O . PHE A 1 289 ? -2.191 -12.377 -19.728 1.00 95.06 289 PHE A O 1
ATOM 2333 N N . VAL A 1 290 ? -0.797 -13.713 -18.583 1.00 96.94 290 VAL A N 1
ATOM 2334 C CA . VAL A 1 290 ? 0.010 -14.096 -19.745 1.00 96.94 290 VAL A CA 1
ATOM 2335 C C . VAL A 1 290 ? -0.722 -15.153 -20.566 1.00 96.94 290 VAL A C 1
ATOM 2337 O O . VAL A 1 290 ? -1.127 -16.200 -20.058 1.00 96.94 290 VAL A O 1
ATOM 2340 N N . ASP A 1 291 ? -0.849 -14.904 -21.866 1.00 96.88 291 ASP A N 1
ATOM 2341 C CA . ASP A 1 291 ? -1.551 -15.781 -22.788 1.00 96.88 291 ASP A CA 1
ATOM 2342 C C . ASP A 1 291 ? -0.888 -17.176 -22.893 1.00 96.88 291 ASP A C 1
ATOM 2344 O O . ASP A 1 291 ? 0.337 -17.318 -22.753 1.00 96.88 291 ASP A O 1
ATOM 2348 N N . PRO A 1 292 ? -1.665 -18.237 -23.192 1.00 96.94 292 PRO A N 1
ATOM 2349 C CA . PRO A 1 292 ? -1.140 -19.598 -23.254 1.00 96.94 292 PRO A CA 1
ATOM 2350 C C . PRO A 1 292 ? 0.009 -19.809 -24.251 1.00 96.94 292 PRO A C 1
ATOM 2352 O O . PRO A 1 292 ? 0.871 -20.657 -23.996 1.00 96.94 292 PRO A O 1
ATOM 2355 N N . ALA A 1 293 ? 0.047 -19.072 -25.367 1.00 96.75 293 ALA A N 1
ATOM 2356 C CA . ALA A 1 293 ? 1.100 -19.193 -26.372 1.00 96.75 293 ALA A CA 1
ATOM 2357 C C . ALA A 1 293 ? 2.409 -18.572 -25.869 1.00 96.75 293 ALA A C 1
ATOM 2359 O O . ALA A 1 293 ? 3.456 -19.215 -25.962 1.00 96.75 293 ALA A O 1
ATOM 2360 N N . SER A 1 294 ? 2.358 -17.389 -25.248 1.00 97.00 294 SER A N 1
ATOM 2361 C CA . SER A 1 294 ? 3.536 -16.792 -24.600 1.00 97.00 294 SER A CA 1
ATOM 2362 C C . SER A 1 294 ? 4.050 -17.639 -23.442 1.00 97.00 294 SER A C 1
ATOM 2364 O O . SER A 1 294 ? 5.257 -17.841 -23.317 1.00 97.00 294 SER A O 1
ATOM 2366 N N . ALA A 1 295 ? 3.149 -18.211 -22.642 1.00 95.75 295 ALA A N 1
ATOM 2367 C CA . ALA A 1 295 ? 3.509 -19.135 -21.574 1.00 95.75 295 ALA A CA 1
ATOM 2368 C C . ALA A 1 295 ? 4.187 -20.413 -22.111 1.00 95.75 295 ALA A C 1
ATOM 2370 O O . ALA A 1 295 ? 5.134 -20.924 -21.510 1.00 95.75 295 ALA A O 1
ATOM 2371 N N . ALA A 1 296 ? 3.708 -20.951 -23.238 1.00 94.12 296 ALA A N 1
ATOM 2372 C CA . ALA A 1 296 ? 4.313 -22.111 -23.889 1.00 94.12 296 ALA A CA 1
ATOM 2373 C C . ALA A 1 296 ? 5.689 -21.788 -24.484 1.00 94.12 296 ALA A C 1
ATOM 2375 O O . ALA A 1 296 ? 6.613 -22.581 -24.310 1.00 94.12 296 ALA A O 1
ATOM 2376 N N . GLU A 1 297 ? 5.849 -20.624 -25.118 1.00 94.69 297 GLU A N 1
ATOM 2377 C CA . GLU A 1 297 ? 7.142 -20.169 -25.638 1.00 94.69 297 GLU A CA 1
ATOM 2378 C C . GLU A 1 297 ? 8.153 -19.935 -24.511 1.00 94.69 297 GLU A C 1
ATOM 2380 O O . GLU A 1 297 ? 9.285 -20.402 -24.614 1.00 94.69 297 GLU A O 1
ATOM 2385 N N . ALA A 1 298 ? 7.739 -19.311 -23.402 1.00 94.56 298 ALA A N 1
ATOM 2386 C CA . ALA A 1 298 ? 8.585 -19.143 -22.222 1.00 94.56 298 ALA A CA 1
ATOM 2387 C C . ALA A 1 298 ? 9.126 -20.489 -21.729 1.00 94.56 298 ALA A C 1
ATOM 2389 O O . ALA A 1 298 ? 10.331 -20.637 -21.549 1.00 94.56 298 ALA A O 1
ATOM 2390 N N . ARG A 1 299 ? 8.261 -21.505 -21.605 1.00 91.69 299 ARG A N 1
ATOM 2391 C CA . ARG A 1 299 ? 8.682 -22.866 -21.235 1.00 91.69 299 ARG A CA 1
ATOM 2392 C C . ARG A 1 299 ? 9.595 -23.505 -22.278 1.00 91.69 299 ARG A C 1
ATOM 2394 O O . ARG A 1 299 ? 10.574 -24.137 -21.903 1.00 91.69 299 ARG A O 1
ATOM 2401 N N . ALA A 1 300 ? 9.289 -23.352 -23.563 1.00 90.56 300 ALA A N 1
ATOM 2402 C CA . ALA A 1 300 ? 10.087 -23.937 -24.636 1.00 90.56 300 ALA A CA 1
ATOM 2403 C C . ALA A 1 300 ? 11.510 -23.358 -24.681 1.00 90.56 300 ALA A C 1
ATOM 2405 O O . ALA A 1 300 ? 12.463 -24.102 -24.899 1.00 90.56 300 ALA A O 1
ATOM 2406 N N . VAL A 1 301 ? 11.651 -22.049 -24.450 1.00 91.19 301 VAL A N 1
ATOM 2407 C CA . VAL A 1 301 ? 12.948 -21.366 -24.431 1.00 91.19 301 VAL A CA 1
ATOM 2408 C C . VAL A 1 301 ? 13.673 -21.633 -23.117 1.00 91.19 301 VAL A C 1
ATOM 2410 O O . VAL A 1 301 ? 14.791 -22.122 -23.137 1.00 91.19 301 VAL A O 1
ATOM 2413 N N . LEU A 1 302 ? 13.051 -21.338 -21.973 1.00 90.69 302 LEU A N 1
ATOM 2414 C CA . LEU A 1 302 ? 13.727 -21.267 -20.671 1.00 90.69 302 LEU A CA 1
ATOM 2415 C C . LEU A 1 302 ? 13.768 -22.595 -19.911 1.00 90.69 302 LEU A C 1
ATOM 2417 O O . LEU A 1 302 ? 14.460 -22.688 -18.898 1.00 90.69 302 LEU A O 1
ATOM 2421 N N . ARG A 1 303 ? 13.054 -23.621 -20.387 1.00 83.50 303 ARG A N 1
ATOM 2422 C CA . ARG A 1 303 ? 13.090 -24.991 -19.859 1.00 83.50 303 ARG A CA 1
ATOM 2423 C C . ARG A 1 303 ? 13.306 -26.013 -20.989 1.00 83.50 303 ARG A C 1
ATOM 2425 O O . ARG A 1 303 ? 12.439 -26.857 -21.239 1.00 83.50 303 ARG A O 1
ATOM 2432 N N . PRO A 1 304 ? 14.450 -25.969 -21.696 1.00 67.12 304 PRO A N 1
ATOM 2433 C CA . PRO A 1 304 ? 14.727 -26.903 -22.776 1.00 67.12 304 PRO A CA 1
ATOM 2434 C C . PRO A 1 304 ? 15.073 -28.286 -22.196 1.00 67.12 304 PRO A C 1
ATOM 2436 O O . PRO A 1 304 ? 16.222 -28.565 -21.868 1.00 67.12 304 PRO A O 1
ATOM 2439 N N . GLY A 1 305 ? 14.075 -29.163 -22.048 1.00 62.53 305 GLY A N 1
ATOM 2440 C CA . GLY A 1 305 ? 14.283 -30.581 -21.721 1.00 62.53 305 GLY A CA 1
ATOM 2441 C C . GLY A 1 305 ? 13.382 -31.156 -20.620 1.00 62.53 305 GLY A C 1
ATOM 2442 O O . GLY A 1 305 ? 12.743 -30.439 -19.853 1.00 62.53 305 GLY A O 1
ATOM 2443 N N . ALA A 1 306 ? 13.352 -32.490 -20.537 1.00 52.44 306 ALA A N 1
ATOM 2444 C CA . ALA A 1 306 ? 12.562 -33.284 -19.586 1.00 52.44 306 ALA A CA 1
ATOM 2445 C C . ALA A 1 306 ? 13.244 -33.462 -18.208 1.00 52.44 306 ALA A C 1
ATOM 2447 O O . ALA A 1 306 ? 13.088 -34.502 -17.570 1.00 52.44 306 ALA A O 1
ATOM 2448 N N . GLY A 1 307 ? 14.034 -32.476 -17.768 1.00 60.97 307 GLY A N 1
ATOM 2449 C CA . GLY A 1 307 ? 14.694 -32.492 -16.457 1.00 60.97 307 GLY A CA 1
ATOM 2450 C C . GLY A 1 307 ? 13.698 -32.412 -15.295 1.00 60.97 307 GLY A C 1
ATOM 2451 O O . GLY A 1 307 ? 12.546 -31.981 -15.468 1.00 60.97 307 GLY A O 1
ATOM 2452 N N . GLN A 1 308 ? 14.140 -32.823 -14.101 1.00 62.78 308 GLN A N 1
ATOM 2453 C CA . GLN A 1 308 ? 13.319 -32.718 -12.895 1.00 62.78 308 GLN A CA 1
ATOM 2454 C C . GLN A 1 308 ? 12.943 -31.247 -12.628 1.00 62.78 308 GLN A C 1
ATOM 2456 O O . GLN A 1 308 ? 13.724 -30.339 -12.925 1.00 62.78 308 GLN A O 1
ATOM 2461 N N . PRO A 1 309 ? 11.743 -30.965 -12.085 1.00 63.28 309 PRO A N 1
ATOM 2462 C CA . PRO A 1 309 ? 11.375 -29.609 -11.687 1.00 63.28 309 PRO A CA 1
ATOM 2463 C C . PRO A 1 309 ? 12.420 -29.017 -10.722 1.00 63.28 309 PRO A C 1
ATOM 2465 O O . PRO A 1 309 ? 12.619 -29.552 -9.638 1.00 63.28 309 PRO A O 1
ATOM 2468 N N . GLY A 1 310 ? 13.070 -27.912 -11.107 1.00 63.94 310 GLY A N 1
ATOM 2469 C CA . GLY A 1 310 ? 14.033 -27.191 -10.259 1.00 63.94 310 GLY A CA 1
ATOM 2470 C C . GLY A 1 310 ? 15.512 -27.349 -10.632 1.00 63.94 310 GLY A C 1
ATOM 2471 O O . GLY A 1 310 ? 16.338 -26.615 -10.083 1.00 63.94 310 GLY A O 1
ATOM 2472 N N . GLU A 1 311 ? 15.854 -28.225 -11.582 1.00 71.31 311 GLU A N 1
ATOM 2473 C CA . GLU A 1 311 ? 17.207 -28.287 -12.152 1.00 71.31 311 GLU A CA 1
ATOM 2474 C C . GLU A 1 311 ? 17.380 -27.249 -13.278 1.00 71.31 311 GLU A C 1
ATOM 2476 O O . GLU A 1 311 ? 16.528 -27.166 -14.169 1.00 71.31 311 GLU A O 1
ATOM 2481 N N . PRO A 1 312 ? 18.453 -26.436 -13.255 1.00 72.38 312 PRO A N 1
ATOM 2482 C CA . PRO A 1 312 ? 18.739 -25.495 -14.326 1.00 72.38 312 PRO A CA 1
ATOM 2483 C C . PRO A 1 312 ? 19.208 -26.243 -15.584 1.00 72.38 312 PRO A C 1
ATOM 2485 O O . PRO A 1 312 ? 19.797 -27.324 -15.481 1.00 72.38 312 PRO A O 1
ATOM 2488 N N . PRO A 1 313 ? 19.025 -25.665 -16.781 1.00 75.81 313 PRO A N 1
ATOM 2489 C CA . PRO A 1 313 ? 19.678 -26.157 -17.986 1.00 75.81 313 PRO A CA 1
ATOM 2490 C C . PRO A 1 313 ? 21.204 -26.225 -17.805 1.00 75.81 313 PRO A C 1
ATOM 2492 O O . PRO A 1 313 ? 21.780 -25.384 -17.115 1.00 75.81 313 PRO A O 1
ATOM 2495 N N . PRO A 1 314 ? 21.897 -27.172 -18.462 1.00 72.38 314 PRO A N 1
ATOM 2496 C CA . PRO A 1 314 ? 23.337 -27.375 -18.276 1.00 72.38 314 PRO A CA 1
ATOM 2497 C C . PRO A 1 314 ? 24.210 -26.235 -18.838 1.00 72.38 314 PRO A C 1
ATOM 2499 O O . PRO A 1 314 ? 25.424 -26.241 -18.649 1.00 72.38 314 PRO A O 1
ATOM 2502 N N . ALA A 1 315 ? 23.623 -25.272 -19.553 1.00 81.69 315 ALA A N 1
ATOM 2503 C CA . ALA A 1 315 ? 24.344 -24.161 -20.161 1.00 81.69 315 ALA A CA 1
ATOM 2504 C C . ALA A 1 315 ? 24.584 -23.012 -19.157 1.00 81.69 315 ALA A C 1
ATOM 2506 O O . ALA A 1 315 ? 23.646 -22.614 -18.455 1.00 81.69 315 ALA A O 1
ATOM 2507 N N . PRO A 1 316 ? 25.790 -22.406 -19.135 1.00 90.38 316 PRO A N 1
ATOM 2508 C CA . PRO A 1 316 ? 26.034 -21.170 -18.396 1.00 90.38 316 PRO A CA 1
ATOM 2509 C C . PRO A 1 316 ? 25.050 -20.070 -18.811 1.00 90.38 316 PRO A C 1
ATOM 2511 O O . PRO A 1 316 ? 24.798 -19.882 -20.003 1.00 90.38 316 PRO A O 1
ATOM 2514 N N . ALA A 1 317 ? 24.521 -19.329 -17.836 1.00 92.38 317 ALA A N 1
ATOM 2515 C CA . ALA A 1 317 ? 23.454 -18.351 -18.047 1.00 92.38 317 ALA A CA 1
ATOM 2516 C C . ALA A 1 317 ? 23.802 -17.273 -19.093 1.00 92.38 317 ALA A C 1
ATOM 2518 O O . ALA A 1 317 ? 22.989 -16.974 -19.964 1.00 92.38 317 ALA A O 1
ATOM 2519 N N . GLU A 1 318 ? 25.028 -16.745 -19.072 1.00 94.12 318 GLU A N 1
ATOM 2520 C CA . GLU A 1 318 ? 25.495 -15.734 -20.034 1.00 94.12 318 GLU A CA 1
ATOM 2521 C C . GLU A 1 318 ? 25.542 -16.265 -21.474 1.00 94.12 318 GLU A C 1
ATOM 2523 O O . GLU A 1 318 ? 25.089 -15.601 -22.410 1.00 94.12 318 GLU A O 1
ATOM 2528 N N . ALA A 1 319 ? 26.060 -17.484 -21.656 1.00 94.62 319 ALA A N 1
ATOM 2529 C CA . ALA A 1 319 ? 26.125 -18.139 -22.960 1.00 94.62 319 ALA A CA 1
ATOM 2530 C C . ALA A 1 319 ? 24.719 -18.460 -23.484 1.00 94.62 319 ALA A C 1
ATOM 2532 O O . ALA A 1 319 ? 24.436 -18.275 -24.668 1.00 94.62 319 ALA A O 1
ATOM 2533 N N . PHE A 1 320 ? 23.824 -18.885 -22.589 1.00 94.75 320 PHE A N 1
ATOM 2534 C CA . PHE A 1 320 ? 22.423 -19.122 -22.906 1.00 94.75 320 PHE A CA 1
ATOM 2535 C C . PHE A 1 320 ? 21.716 -17.829 -23.341 1.00 94.75 320 PHE A C 1
ATOM 2537 O O . PHE A 1 320 ? 21.095 -17.795 -24.403 1.00 94.75 320 PHE A O 1
ATOM 2544 N N . ALA A 1 321 ? 21.862 -16.745 -22.572 1.00 95.62 321 ALA A N 1
ATOM 2545 C CA . ALA A 1 321 ? 21.292 -15.442 -22.906 1.00 95.62 321 ALA A CA 1
ATOM 2546 C C . ALA A 1 321 ? 21.794 -14.935 -24.266 1.00 95.62 321 ALA A C 1
ATOM 2548 O O . ALA A 1 321 ? 21.005 -14.430 -25.058 1.00 95.62 321 ALA A O 1
ATOM 2549 N N . ALA A 1 322 ? 23.080 -15.127 -24.579 1.00 96.31 322 ALA A N 1
ATOM 2550 C CA . ALA A 1 322 ? 23.640 -14.767 -25.880 1.00 96.31 322 ALA A CA 1
ATOM 2551 C C . ALA A 1 322 ? 23.058 -15.601 -27.035 1.00 96.31 322 ALA A C 1
ATOM 2553 O O . ALA A 1 322 ? 22.746 -15.047 -28.089 1.00 96.31 322 ALA A O 1
ATOM 2554 N N . ALA A 1 323 ? 22.888 -16.913 -26.845 1.00 95.25 323 ALA A N 1
ATOM 2555 C CA . ALA A 1 323 ? 22.334 -17.808 -27.862 1.00 95.25 323 ALA A CA 1
ATOM 2556 C C . ALA A 1 323 ? 20.836 -17.566 -28.125 1.00 95.25 323 ALA A C 1
ATOM 2558 O O . ALA A 1 323 ? 20.364 -17.760 -29.245 1.00 95.25 323 ALA A O 1
ATOM 2559 N N . HIS A 1 324 ? 20.094 -17.121 -27.108 1.00 95.44 324 HIS A N 1
ATOM 2560 C CA . HIS A 1 324 ? 18.645 -16.916 -27.166 1.00 95.44 324 HIS A CA 1
ATOM 2561 C C . HIS A 1 324 ? 18.220 -15.439 -27.142 1.00 95.44 324 HIS A C 1
ATOM 2563 O O . HIS A 1 324 ? 17.034 -15.154 -26.996 1.00 95.44 324 HIS A O 1
ATOM 2569 N N . ASP A 1 325 ? 19.150 -14.502 -27.343 1.00 96.81 325 ASP A N 1
ATOM 2570 C CA . ASP A 1 325 ? 18.961 -13.053 -27.171 1.00 96.81 325 ASP A CA 1
ATOM 2571 C C . ASP A 1 325 ? 17.701 -12.503 -27.866 1.00 96.81 325 ASP A C 1
ATOM 2573 O O . ASP A 1 325 ? 16.816 -11.931 -27.225 1.00 96.81 325 ASP A O 1
ATOM 2577 N N . ALA A 1 326 ? 17.559 -12.774 -29.167 1.00 96.94 326 ALA A N 1
ATOM 2578 C CA . ALA A 1 326 ? 16.420 -12.307 -29.953 1.00 96.94 326 ALA A CA 1
ATOM 2579 C C . ALA A 1 326 ? 15.095 -12.986 -29.560 1.00 96.94 326 ALA A C 1
ATOM 2581 O O . ALA A 1 326 ? 14.030 -12.384 -29.694 1.00 96.94 326 ALA A O 1
ATOM 2582 N N . ALA A 1 327 ? 15.137 -14.243 -29.105 1.00 96.00 327 ALA A N 1
ATOM 2583 C CA . ALA A 1 327 ? 13.946 -14.956 -28.645 1.00 96.00 327 ALA A CA 1
ATOM 2584 C C . ALA A 1 327 ? 13.473 -14.410 -27.291 1.00 96.00 327 ALA A C 1
ATOM 2586 O O . ALA A 1 327 ? 12.292 -14.110 -27.137 1.00 96.00 327 ALA A O 1
ATOM 2587 N N . LEU A 1 328 ? 14.403 -14.196 -26.355 1.00 96.56 328 LEU A N 1
ATOM 2588 C CA . LEU A 1 328 ? 14.130 -13.573 -25.060 1.00 96.56 328 LEU A CA 1
ATOM 2589 C C . LEU A 1 328 ? 13.569 -12.160 -25.236 1.00 96.56 328 LEU A C 1
ATOM 2591 O O . LEU A 1 328 ? 12.532 -11.851 -24.660 1.00 96.56 328 LEU A O 1
ATOM 2595 N N . GLY A 1 329 ? 14.184 -11.338 -26.093 1.00 96.50 329 GLY A N 1
ATOM 2596 C CA . GLY A 1 329 ? 13.706 -9.982 -26.371 1.00 96.50 329 GLY A CA 1
ATOM 2597 C C . GLY A 1 329 ? 12.258 -9.950 -26.872 1.00 96.50 329 GLY A C 1
ATOM 2598 O O . GLY A 1 329 ? 11.428 -9.255 -26.290 1.00 96.50 329 GLY A O 1
ATOM 2599 N N . ARG A 1 330 ? 11.925 -10.761 -27.887 1.00 96.69 330 ARG A N 1
ATOM 2600 C CA . ARG A 1 330 ? 10.549 -10.846 -28.416 1.00 96.69 330 ARG A CA 1
ATOM 2601 C C . ARG A 1 330 ? 9.551 -11.364 -27.384 1.00 96.69 330 ARG A C 1
ATOM 2603 O O . ARG A 1 330 ? 8.436 -10.853 -27.311 1.00 96.69 330 ARG A O 1
ATOM 2610 N N . LEU A 1 331 ? 9.936 -12.373 -26.602 1.00 97.06 331 LEU A N 1
ATOM 2611 C CA . LEU A 1 331 ? 9.089 -12.927 -25.548 1.00 97.06 331 LEU A CA 1
ATOM 2612 C C . LEU A 1 331 ? 8.780 -11.870 -24.482 1.00 97.06 331 LEU A C 1
ATOM 2614 O O . LEU A 1 331 ? 7.614 -11.672 -24.150 1.00 97.06 331 LEU A O 1
ATOM 2618 N N . ILE A 1 332 ? 9.803 -11.169 -23.987 1.00 96.81 332 ILE A N 1
ATOM 2619 C CA . ILE A 1 332 ? 9.669 -10.110 -22.978 1.00 96.81 332 ILE A CA 1
ATOM 2620 C C . ILE A 1 332 ? 8.796 -8.974 -23.518 1.00 96.81 332 ILE A C 1
ATOM 2622 O O . ILE A 1 332 ? 7.850 -8.556 -22.855 1.00 96.81 332 ILE A O 1
ATOM 2626 N N . GLU A 1 333 ? 9.040 -8.506 -24.743 1.00 95.00 333 GLU A N 1
ATOM 2627 C CA . GLU A 1 333 ? 8.216 -7.461 -25.358 1.00 95.00 333 GLU A CA 1
ATOM 2628 C C . GLU A 1 333 ? 6.745 -7.876 -25.473 1.00 95.00 333 GLU A C 1
ATOM 2630 O O . GLU A 1 333 ? 5.859 -7.095 -25.115 1.00 95.00 333 GLU A O 1
ATOM 2635 N N . ARG A 1 334 ? 6.480 -9.109 -25.924 1.00 95.88 334 ARG A N 1
ATOM 2636 C CA . ARG A 1 334 ? 5.120 -9.632 -26.090 1.00 95.88 334 ARG A CA 1
ATOM 2637 C C . ARG A 1 334 ? 4.407 -9.843 -24.759 1.00 95.88 334 ARG A C 1
ATOM 2639 O O . ARG A 1 334 ? 3.222 -9.542 -24.684 1.00 95.88 334 ARG A O 1
ATOM 2646 N N . ILE A 1 335 ? 5.099 -10.327 -23.726 1.00 96.12 335 ILE A N 1
ATOM 2647 C CA . ILE A 1 335 ? 4.542 -10.440 -22.370 1.00 96.12 335 ILE A CA 1
ATOM 2648 C C . ILE A 1 335 ? 4.196 -9.049 -21.834 1.00 96.12 335 ILE A C 1
ATOM 2650 O O . ILE A 1 335 ? 3.084 -8.828 -21.365 1.00 96.12 335 ILE A O 1
ATOM 2654 N N . GLY A 1 336 ? 5.116 -8.087 -21.950 1.00 94.56 336 GLY A N 1
ATOM 2655 C CA . GLY A 1 336 ? 4.884 -6.730 -21.456 1.00 94.56 336 GLY A CA 1
ATOM 2656 C C . GLY A 1 336 ? 3.692 -6.044 -22.135 1.00 94.56 336 GLY A C 1
ATOM 2657 O O . GLY A 1 336 ? 2.945 -5.331 -21.472 1.00 94.56 336 GLY A O 1
ATOM 2658 N N . ALA A 1 337 ? 3.471 -6.308 -23.429 1.00 93.44 337 ALA A N 1
ATOM 2659 C CA . ALA A 1 337 ? 2.337 -5.783 -24.197 1.00 93.44 337 ALA A CA 1
ATOM 2660 C C . ALA A 1 337 ? 0.968 -6.379 -23.807 1.00 93.44 337 ALA A C 1
ATOM 2662 O O . ALA A 1 337 ? -0.058 -5.862 -24.235 1.00 93.44 337 ALA A O 1
ATOM 2663 N N . GLN A 1 338 ? 0.934 -7.457 -23.017 1.00 94.50 338 GLN A N 1
ATOM 2664 C CA . GLN A 1 338 ? -0.307 -8.062 -22.513 1.00 94.50 338 GLN A CA 1
ATOM 2665 C C . GLN A 1 338 ? -0.742 -7.503 -21.157 1.00 94.50 338 GLN A C 1
ATOM 2667 O O . GLN A 1 338 ? -1.794 -7.877 -20.641 1.00 94.50 338 GLN A O 1
ATOM 2672 N N . SER A 1 339 ? 0.067 -6.628 -20.561 1.00 91.19 339 SER A N 1
ATOM 2673 C CA . SER A 1 339 ? -0.225 -6.004 -19.275 1.00 91.19 339 SER A CA 1
ATOM 2674 C C . SER A 1 339 ? -0.594 -4.532 -19.449 1.00 91.19 339 SER A C 1
ATOM 2676 O O . SER A 1 339 ? 0.003 -3.826 -20.259 1.00 91.19 339 SER A O 1
ATOM 2678 N N . ALA A 1 340 ? -1.509 -4.039 -18.615 1.00 89.62 340 ALA A N 1
ATOM 2679 C CA . ALA A 1 340 ? -1.809 -2.615 -18.479 1.00 89.62 340 ALA A CA 1
ATOM 2680 C C . ALA A 1 340 ? -0.843 -1.904 -17.506 1.00 89.62 340 ALA A C 1
ATOM 2682 O O . ALA A 1 340 ? -1.046 -0.740 -17.167 1.00 89.62 340 ALA A O 1
ATOM 2683 N N . ILE A 1 341 ? 0.240 -2.564 -17.062 1.00 92.50 341 ILE A N 1
ATOM 2684 C CA . ILE A 1 341 ? 1.270 -1.951 -16.201 1.00 92.50 341 ILE A CA 1
ATOM 2685 C C . ILE A 1 341 ? 1.879 -0.722 -16.895 1.00 92.50 341 ILE A C 1
ATOM 2687 O O . ILE A 1 341 ? 2.085 0.320 -16.262 1.00 92.50 341 ILE A O 1
ATOM 2691 N N . GLY A 1 342 ? 2.103 -0.819 -18.212 1.00 87.69 342 GLY A N 1
ATOM 2692 C CA . GLY A 1 342 ? 2.572 0.297 -19.036 1.00 87.69 342 GLY A CA 1
ATOM 2693 C C . GLY A 1 342 ? 1.603 1.481 -19.060 1.00 87.69 342 GLY A C 1
ATOM 2694 O O . GLY A 1 342 ? 2.033 2.631 -19.060 1.00 87.69 342 GLY A O 1
ATOM 2695 N N . GLU A 1 343 ? 0.301 1.213 -18.985 1.00 91.62 343 GLU A N 1
ATOM 2696 C CA . GLU A 1 343 ? -0.760 2.224 -19.032 1.00 91.62 343 GLU A CA 1
ATOM 2697 C C . GLU A 1 343 ? -1.041 2.860 -17.666 1.00 91.62 343 GLU A C 1
ATOM 2699 O O . GLU A 1 343 ? -1.641 3.930 -17.596 1.00 91.62 343 GLU A O 1
ATOM 2704 N N . ALA A 1 344 ? -0.567 2.268 -16.566 1.00 92.94 344 ALA A N 1
ATOM 2705 C CA . ALA A 1 344 ? -0.855 2.742 -15.211 1.00 92.94 344 ALA A CA 1
ATOM 2706 C C . ALA A 1 344 ? -0.407 4.192 -14.952 1.00 92.94 344 ALA A C 1
ATOM 2708 O O . ALA A 1 344 ? -1.034 4.912 -14.176 1.00 92.94 344 ALA A O 1
ATOM 2709 N N . ASN A 1 345 ? 0.657 4.653 -15.622 1.00 92.38 345 ASN A N 1
ATOM 2710 C CA . ASN A 1 345 ? 1.053 6.061 -15.565 1.00 92.38 345 ASN A CA 1
ATOM 2711 C C . ASN A 1 345 ? -0.001 6.959 -16.224 1.00 92.38 345 ASN A C 1
ATOM 2713 O O . ASN A 1 345 ? -0.373 7.969 -15.642 1.00 92.38 345 ASN A O 1
ATOM 2717 N N . ALA A 1 346 ? -0.499 6.575 -17.401 1.00 93.12 346 ALA A N 1
ATOM 2718 C CA . ALA A 1 346 ? -1.534 7.317 -18.112 1.00 93.12 346 ALA A CA 1
ATOM 2719 C C . ALA A 1 346 ? -2.878 7.283 -17.365 1.00 93.12 346 ALA A C 1
ATOM 2721 O O . ALA A 1 346 ? -3.575 8.294 -17.331 1.00 93.12 346 ALA A O 1
ATOM 2722 N N . ALA A 1 347 ? -3.214 6.162 -16.718 1.00 95.38 347 ALA A N 1
ATOM 2723 C CA . ALA A 1 347 ? -4.387 6.055 -15.852 1.00 95.38 347 ALA A CA 1
ATOM 2724 C C . ALA A 1 347 ? -4.298 7.023 -14.660 1.00 95.38 347 ALA A C 1
ATOM 2726 O O . ALA A 1 347 ? -5.244 7.764 -14.397 1.00 95.38 347 ALA A O 1
ATOM 2727 N N . MET A 1 348 ? -3.136 7.092 -13.999 1.00 96.00 348 MET A N 1
ATOM 2728 C CA . MET A 1 348 ? -2.892 8.067 -12.931 1.00 96.00 348 MET A CA 1
ATOM 2729 C C . MET A 1 348 ? -2.882 9.513 -13.437 1.00 96.00 348 MET A C 1
ATOM 2731 O O . MET A 1 348 ? -3.453 10.379 -12.779 1.00 96.00 348 MET A O 1
ATOM 2735 N N . ASP A 1 349 ? -2.289 9.781 -14.606 1.00 95.75 349 ASP A N 1
ATOM 2736 C CA . ASP A 1 349 ? -2.326 11.105 -15.240 1.00 95.75 349 ASP A CA 1
ATOM 2737 C C . ASP A 1 349 ? -3.790 11.526 -15.501 1.00 95.75 349 ASP A C 1
ATOM 2739 O O . ASP A 1 349 ? -4.179 12.655 -15.208 1.00 95.75 349 ASP A O 1
ATOM 2743 N N . ALA A 1 350 ? -4.635 10.612 -15.988 1.00 96.19 350 ALA A N 1
ATOM 2744 C CA . ALA A 1 350 ? -6.055 10.869 -16.222 1.00 96.19 350 ALA A CA 1
ATOM 2745 C C . ALA A 1 350 ? -6.843 11.091 -14.918 1.00 96.19 350 ALA A C 1
ATOM 2747 O O . ALA A 1 350 ? -7.651 12.018 -14.851 1.00 96.19 350 ALA A O 1
ATOM 2748 N N . ALA A 1 351 ? -6.586 10.290 -13.878 1.00 96.56 351 ALA A N 1
ATOM 2749 C CA . ALA A 1 351 ? -7.209 10.453 -12.564 1.00 96.56 351 ALA A CA 1
ATOM 2750 C C . ALA A 1 351 ? -6.842 11.806 -11.929 1.00 96.56 351 ALA A C 1
ATOM 2752 O O . ALA A 1 351 ? -7.706 12.513 -11.417 1.00 96.56 351 ALA A O 1
ATOM 2753 N N . LEU A 1 352 ? -5.574 12.218 -12.017 1.00 96.12 352 LEU A N 1
ATOM 2754 C CA . LEU A 1 352 ? -5.093 13.476 -11.437 1.00 96.12 352 LEU A CA 1
ATOM 2755 C C . LEU A 1 352 ? -5.428 14.719 -12.276 1.00 96.12 352 LEU A C 1
ATOM 2757 O O . LEU A 1 352 ? -5.467 15.825 -11.740 1.00 96.12 352 LEU A O 1
ATOM 2761 N N . ALA A 1 353 ? -5.710 14.553 -13.568 1.00 94.88 353 ALA A N 1
ATOM 2762 C CA . ALA A 1 353 ? -6.250 15.607 -14.426 1.00 94.88 353 ALA A CA 1
ATOM 2763 C C . ALA A 1 353 ? -7.790 15.653 -14.436 1.00 94.88 353 ALA A C 1
ATOM 2765 O O . ALA A 1 353 ? -8.371 16.475 -15.149 1.00 94.88 353 ALA A O 1
ATOM 2766 N N . SER A 1 354 ? -8.467 14.790 -13.668 1.00 94.44 354 SER A N 1
ATOM 2767 C CA . SER A 1 354 ? -9.924 14.685 -13.694 1.00 94.44 354 SER A CA 1
ATOM 2768 C C . SER A 1 354 ? -10.600 15.961 -13.189 1.00 94.44 354 SER A C 1
ATOM 2770 O O . SER A 1 354 ? -10.073 16.704 -12.355 1.00 94.44 354 SER A O 1
ATOM 2772 N N . ALA A 1 355 ? -11.826 16.208 -13.661 1.00 92.44 355 ALA A N 1
ATOM 2773 C CA . ALA A 1 355 ? -12.621 17.348 -13.208 1.00 92.44 355 ALA A CA 1
ATOM 2774 C C . ALA A 1 355 ? -12.834 17.339 -11.683 1.00 92.44 355 ALA A C 1
ATOM 2776 O O . ALA A 1 355 ? -12.973 18.402 -11.088 1.00 92.44 355 ALA A O 1
ATOM 2777 N N . ARG A 1 356 ? -12.817 16.162 -11.036 1.00 91.94 356 ARG A N 1
ATOM 2778 C CA . ARG A 1 356 ? -12.951 16.044 -9.577 1.00 91.94 356 ARG A CA 1
ATOM 2779 C C . ARG A 1 356 ? -11.736 16.588 -8.845 1.00 91.94 356 ARG A C 1
ATOM 2781 O O . ARG A 1 356 ? -11.904 17.310 -7.869 1.00 91.94 356 ARG A O 1
ATOM 2788 N N . VAL A 1 357 ? -10.530 16.303 -9.333 1.00 92.00 357 VAL A N 1
ATOM 2789 C CA . VAL A 1 357 ? -9.301 16.865 -8.756 1.00 92.00 357 VAL A CA 1
ATOM 2790 C C . VAL A 1 357 ? -9.275 18.384 -8.917 1.00 92.00 357 VAL A C 1
ATOM 2792 O O . VAL A 1 357 ? -8.835 19.085 -8.011 1.00 92.00 357 VAL A O 1
ATOM 2795 N N . GLN A 1 358 ? -9.843 18.923 -10.001 1.00 89.38 358 GLN A N 1
ATOM 2796 C CA . GLN A 1 358 ? -9.987 20.375 -10.179 1.00 89.38 358 GLN A CA 1
ATOM 2797 C C . GLN A 1 358 ? -10.954 21.032 -9.173 1.00 89.38 358 GLN A C 1
ATOM 2799 O O . GLN A 1 358 ? -10.862 22.241 -8.963 1.00 89.38 358 GLN A O 1
ATOM 2804 N N . LEU A 1 359 ? -11.842 20.264 -8.524 1.00 90.06 359 LEU A N 1
ATOM 2805 C CA . LEU A 1 359 ? -12.706 20.749 -7.436 1.00 90.06 359 LEU A CA 1
ATOM 2806 C C . LEU A 1 359 ? -11.997 20.796 -6.075 1.00 90.06 359 LEU A C 1
ATOM 2808 O O . LEU A 1 359 ? -12.532 21.401 -5.147 1.00 90.06 359 LEU A O 1
ATOM 2812 N N . ILE A 1 360 ? -10.826 20.163 -5.936 1.00 90.00 360 ILE A N 1
ATOM 2813 C CA . ILE A 1 360 ? -9.999 20.299 -4.733 1.00 90.00 360 ILE A CA 1
ATOM 2814 C C . ILE A 1 360 ? -9.468 21.733 -4.676 1.00 90.00 360 ILE A C 1
ATOM 2816 O O . ILE A 1 360 ? -9.031 22.286 -5.692 1.00 90.00 360 ILE A O 1
ATOM 2820 N N . GLU A 1 361 ? -9.505 22.321 -3.479 1.00 88.19 361 GLU A N 1
ATOM 2821 C CA . GLU A 1 361 ? -8.972 23.655 -3.209 1.00 88.19 361 GLU A CA 1
ATOM 2822 C C . GLU A 1 361 ? -7.521 23.780 -3.739 1.00 88.19 361 GLU A C 1
ATOM 2824 O O . GLU A 1 361 ? -6.736 22.836 -3.595 1.00 88.19 361 GLU A O 1
ATOM 2829 N N . PRO A 1 362 ? -7.148 24.898 -4.398 1.00 87.38 362 PRO A N 1
ATOM 2830 C CA . PRO A 1 362 ? -5.854 25.052 -5.065 1.00 87.38 362 PRO A CA 1
ATOM 2831 C C . PRO A 1 362 ? -4.599 24.699 -4.253 1.00 87.38 362 PRO A C 1
ATOM 2833 O O . PRO A 1 362 ? -3.695 24.066 -4.805 1.00 87.38 362 PRO A O 1
ATOM 2836 N N . ALA A 1 363 ? -4.493 25.090 -2.981 1.00 84.81 363 ALA A N 1
ATOM 2837 C CA . ALA A 1 363 ? -3.344 24.757 -2.139 1.00 84.81 363 ALA A CA 1
ATOM 2838 C C . ALA A 1 363 ? -3.269 23.249 -1.848 1.00 84.81 363 ALA A C 1
ATOM 2840 O O . ALA A 1 363 ? -2.195 22.649 -1.966 1.00 84.81 363 ALA A O 1
ATOM 2841 N N . CYS A 1 364 ? -4.401 22.610 -1.554 1.00 87.06 364 CYS A N 1
ATOM 2842 C CA . CYS A 1 364 ? -4.460 21.161 -1.357 1.00 87.06 364 CYS A CA 1
ATOM 2843 C C . CYS A 1 364 ? -4.243 20.371 -2.652 1.00 87.06 364 CYS A C 1
ATOM 2845 O O . CYS A 1 364 ? -3.475 19.408 -2.670 1.00 87.06 364 CYS A O 1
ATOM 2847 N N . ARG A 1 365 ? -4.809 20.828 -3.772 1.00 90.44 365 ARG A N 1
ATOM 2848 C CA . ARG A 1 365 ? -4.539 20.261 -5.097 1.00 90.44 365 ARG A CA 1
ATOM 2849 C C . ARG A 1 365 ? -3.051 20.335 -5.432 1.00 90.44 365 ARG A C 1
ATOM 2851 O O . ARG A 1 365 ? -2.492 19.345 -5.898 1.00 90.44 365 ARG A O 1
ATOM 2858 N N . ARG A 1 366 ? -2.388 21.463 -5.146 1.00 89.50 366 ARG A N 1
ATOM 2859 C CA . ARG A 1 366 ? -0.935 21.606 -5.332 1.00 89.50 366 ARG A CA 1
ATOM 2860 C C . ARG A 1 366 ? -0.168 20.565 -4.517 1.00 89.50 366 ARG A C 1
ATOM 2862 O O . ARG A 1 366 ? 0.697 19.910 -5.083 1.00 89.50 366 ARG A O 1
ATOM 2869 N N . LYS A 1 367 ? -0.517 20.350 -3.241 1.00 89.00 367 LYS A N 1
ATOM 2870 C CA . LYS A 1 367 ? 0.105 19.306 -2.400 1.00 89.00 367 LYS A CA 1
ATOM 2871 C C . LYS A 1 367 ? -0.019 17.915 -3.043 1.00 89.00 367 LYS A C 1
ATOM 2873 O O . LYS A 1 367 ? 0.986 17.213 -3.155 1.00 89.00 367 LYS A O 1
ATOM 2878 N N . LEU A 1 368 ? -1.212 17.550 -3.527 1.00 92.50 368 LEU A N 1
ATOM 2879 C CA . LEU A 1 368 ? -1.451 16.266 -4.205 1.00 92.50 368 LEU A CA 1
ATOM 2880 C C . LEU A 1 368 ? -0.605 16.113 -5.480 1.00 92.50 368 LEU A C 1
ATOM 2882 O O . LEU A 1 368 ? 0.000 15.070 -5.717 1.00 92.50 368 LEU A O 1
ATOM 2886 N N . LEU A 1 369 ? -0.542 17.161 -6.305 1.00 94.00 369 LEU A N 1
ATOM 2887 C CA . LEU A 1 369 ? 0.213 17.138 -7.560 1.00 94.00 369 LEU A CA 1
ATOM 2888 C C . LEU A 1 369 ? 1.724 17.122 -7.317 1.00 94.00 369 LEU A C 1
ATOM 2890 O O . LEU A 1 369 ? 2.435 16.395 -8.007 1.00 94.00 369 LEU A O 1
ATOM 2894 N N . THR A 1 370 ? 2.217 17.840 -6.305 1.00 93.00 370 THR A N 1
ATOM 2895 C CA . THR A 1 370 ? 3.619 17.763 -5.876 1.00 93.00 370 THR A CA 1
ATOM 2896 C C . THR A 1 370 ? 3.982 16.356 -5.413 1.00 93.00 370 THR A C 1
ATOM 2898 O O . THR A 1 370 ? 5.070 15.876 -5.728 1.00 93.00 370 THR A O 1
ATOM 2901 N N . ALA A 1 371 ? 3.084 15.660 -4.710 1.00 93.94 371 ALA A N 1
ATOM 2902 C CA . ALA A 1 371 ? 3.312 14.275 -4.310 1.00 93.94 371 ALA A CA 1
ATOM 2903 C C . ALA A 1 371 ? 3.525 13.347 -5.512 1.00 93.94 371 ALA A C 1
ATOM 2905 O O . ALA A 1 371 ? 4.418 12.501 -5.494 1.00 93.94 371 ALA A O 1
ATOM 2906 N N . TYR A 1 372 ? 2.731 13.539 -6.568 1.00 95.50 372 TYR A N 1
ATOM 2907 C CA . TYR A 1 372 ? 2.805 12.744 -7.788 1.00 95.50 372 TYR A CA 1
ATOM 2908 C C . TYR A 1 372 ? 4.012 13.099 -8.668 1.00 95.50 372 TYR A C 1
ATOM 2910 O O . TYR A 1 372 ? 4.796 12.223 -9.038 1.00 95.50 372 TYR A O 1
ATOM 2918 N N . LEU A 1 373 ? 4.177 14.383 -8.995 1.00 94.38 373 LEU A N 1
ATOM 2919 C CA . LEU A 1 373 ? 5.214 14.878 -9.905 1.00 94.38 373 LEU A CA 1
ATOM 2920 C C . LEU A 1 373 ? 6.605 14.867 -9.269 1.00 94.38 373 LEU A C 1
ATOM 2922 O O . LEU A 1 373 ? 7.596 14.637 -9.960 1.00 94.38 373 LEU A O 1
ATOM 2926 N N . GLY A 1 374 ? 6.674 15.093 -7.958 1.00 93.12 374 GLY A N 1
ATOM 2927 C CA . GLY A 1 374 ? 7.902 15.062 -7.170 1.00 93.12 374 GLY A CA 1
ATOM 2928 C C . GLY A 1 374 ? 8.279 13.668 -6.671 1.00 93.12 374 GLY A C 1
ATOM 2929 O O . GLY A 1 374 ? 9.245 13.546 -5.921 1.00 93.12 374 GLY A O 1
ATOM 2930 N N . TYR A 1 375 ? 7.551 12.614 -7.065 1.00 94.00 375 TYR A N 1
ATOM 2931 C CA . TYR A 1 375 ? 7.707 11.285 -6.472 1.00 94.00 375 TYR A CA 1
ATOM 2932 C C . TYR A 1 375 ? 9.112 10.695 -6.575 1.00 94.00 375 TYR A C 1
ATOM 2934 O O . TYR A 1 375 ? 9.530 9.989 -5.666 1.00 94.00 375 TYR A O 1
ATOM 2942 N N . PHE A 1 376 ? 9.875 11.031 -7.616 1.00 91.88 376 PHE A N 1
ATOM 2943 C CA . PHE A 1 376 ? 11.297 10.684 -7.687 1.00 91.88 376 PHE A CA 1
ATOM 2944 C C . PHE A 1 376 ? 12.053 11.067 -6.400 1.00 91.88 376 PHE A C 1
ATOM 2946 O O . PHE A 1 376 ? 12.769 10.245 -5.833 1.00 91.88 376 PHE A O 1
ATOM 2953 N N . HIS A 1 377 ? 11.861 12.295 -5.905 1.00 90.88 377 HIS A N 1
ATOM 2954 C CA . HIS A 1 377 ? 12.549 12.788 -4.710 1.00 90.88 377 HIS A CA 1
ATOM 2955 C C . HIS A 1 377 ? 12.129 12.006 -3.467 1.00 90.88 377 HIS A C 1
ATOM 2957 O O . HIS A 1 377 ? 12.968 11.648 -2.642 1.00 90.88 377 HIS A O 1
ATOM 2963 N N . TRP A 1 378 ? 10.836 11.702 -3.366 1.00 92.06 378 TRP A N 1
ATOM 2964 C CA . TRP A 1 378 ? 10.284 10.904 -2.281 1.00 92.06 378 TRP A CA 1
ATOM 2965 C C . TRP A 1 378 ? 10.814 9.475 -2.310 1.00 92.06 378 TRP A C 1
ATOM 2967 O O . TRP A 1 378 ? 11.273 8.983 -1.288 1.00 92.06 378 TRP A O 1
ATOM 2977 N N . ASP A 1 379 ? 10.837 8.828 -3.470 1.00 93.19 379 ASP A N 1
ATOM 2978 C CA . ASP A 1 379 ? 11.305 7.450 -3.623 1.00 93.19 379 ASP A CA 1
ATOM 2979 C C . ASP A 1 379 ? 12.806 7.316 -3.318 1.00 93.19 379 ASP A C 1
ATOM 2981 O O . ASP A 1 379 ? 13.212 6.376 -2.641 1.00 93.19 379 ASP A O 1
ATOM 2985 N N . VAL A 1 380 ? 13.637 8.291 -3.711 1.00 90.62 380 VAL A N 1
ATOM 2986 C CA . VAL A 1 380 ? 15.067 8.327 -3.339 1.00 90.62 380 VAL A CA 1
ATOM 2987 C C . VAL A 1 380 ? 15.264 8.330 -1.818 1.00 90.62 380 VAL A C 1
ATOM 2989 O O . VAL A 1 380 ? 16.175 7.670 -1.317 1.00 90.62 380 VAL A O 1
ATOM 2992 N N . ILE A 1 381 ? 14.417 9.057 -1.085 1.00 87.56 381 ILE A N 1
ATOM 2993 C CA . ILE A 1 381 ? 14.502 9.193 0.376 1.00 87.56 381 ILE A CA 1
ATOM 2994 C C . ILE A 1 381 ? 13.881 7.984 1.081 1.00 87.56 381 ILE A C 1
ATOM 2996 O O . ILE A 1 381 ? 14.441 7.463 2.045 1.00 87.56 381 ILE A O 1
ATOM 3000 N N . LEU A 1 382 ? 12.713 7.549 0.614 1.00 89.00 382 LEU A N 1
ATOM 3001 C CA . LEU A 1 382 ? 11.867 6.585 1.307 1.00 89.00 382 LEU A CA 1
ATOM 3002 C C . LEU A 1 382 ? 12.264 5.145 1.010 1.00 89.00 382 LEU A C 1
ATOM 3004 O O . LEU A 1 382 ? 12.259 4.328 1.928 1.00 89.00 382 LEU A O 1
ATOM 3008 N N . ARG A 1 383 ? 12.636 4.819 -0.235 1.00 88.50 383 ARG A N 1
ATOM 3009 C CA . ARG A 1 383 ? 12.886 3.435 -0.658 1.00 88.50 383 ARG A CA 1
ATOM 3010 C C . ARG A 1 383 ? 13.898 2.699 0.228 1.00 88.50 383 ARG A C 1
ATOM 3012 O O . ARG A 1 383 ? 13.558 1.606 0.668 1.00 88.50 383 ARG A O 1
ATOM 3019 N N . PRO A 1 384 ? 15.069 3.265 0.598 1.00 85.19 384 PRO A N 1
ATOM 3020 C CA . PRO A 1 384 ? 16.007 2.564 1.479 1.00 85.19 384 PRO A CA 1
ATOM 3021 C C . PRO A 1 384 ? 15.389 2.160 2.824 1.00 85.19 384 PRO A C 1
ATOM 3023 O O . PRO A 1 384 ? 15.702 1.098 3.358 1.00 85.19 384 PRO A O 1
ATOM 3026 N N . ALA A 1 385 ? 14.504 2.996 3.372 1.00 82.94 385 ALA A N 1
ATOM 3027 C CA . ALA A 1 385 ? 13.817 2.703 4.620 1.00 82.94 385 ALA A CA 1
ATOM 3028 C C . ALA A 1 385 ? 12.654 1.721 4.432 1.00 82.94 385 ALA A C 1
ATOM 3030 O O . ALA A 1 385 ? 12.480 0.838 5.266 1.00 82.94 385 ALA A O 1
ATOM 3031 N N . LEU A 1 386 ? 11.887 1.838 3.342 1.00 82.62 386 LEU A N 1
ATOM 3032 C CA . LEU A 1 386 ? 10.832 0.881 2.988 1.00 82.62 386 LEU A CA 1
ATOM 3033 C C . LEU A 1 386 ? 11.402 -0.536 2.820 1.00 82.62 386 LEU A C 1
ATOM 3035 O O . LEU A 1 386 ? 10.837 -1.486 3.364 1.00 82.62 386 LEU A O 1
ATOM 3039 N N . ASP A 1 387 ? 12.547 -0.654 2.140 1.00 79.81 387 ASP A N 1
ATOM 3040 C CA . ASP A 1 387 ? 13.270 -1.911 1.931 1.00 79.81 387 ASP A CA 1
ATOM 3041 C C . ASP A 1 387 ? 13.781 -2.475 3.268 1.00 79.81 387 ASP A C 1
ATOM 3043 O O . ASP A 1 387 ? 13.531 -3.636 3.593 1.00 79.81 387 ASP A O 1
ATOM 3047 N N . ALA A 1 388 ? 14.432 -1.645 4.096 1.00 78.75 388 ALA A N 1
ATOM 3048 C CA . ALA A 1 388 ? 14.950 -2.056 5.407 1.00 78.75 388 ALA A CA 1
ATOM 3049 C C . ALA A 1 388 ? 13.853 -2.521 6.382 1.00 78.75 388 ALA A C 1
ATOM 3051 O O . ALA A 1 388 ? 14.118 -3.319 7.281 1.00 78.75 388 ALA A O 1
ATOM 3052 N N . LEU A 1 389 ? 12.630 -2.018 6.212 1.00 71.56 389 LEU A N 1
ATOM 3053 C CA . LEU A 1 389 ? 11.463 -2.362 7.023 1.00 71.56 389 LEU A CA 1
ATOM 3054 C C . LEU A 1 389 ? 10.590 -3.457 6.389 1.00 71.56 389 LEU A C 1
ATOM 3056 O O . LEU A 1 389 ? 9.540 -3.777 6.948 1.00 71.56 389 LEU A O 1
ATOM 3060 N N . ALA A 1 390 ? 10.995 -4.012 5.240 1.00 72.25 390 ALA A N 1
ATOM 3061 C CA . ALA A 1 390 ? 10.231 -4.997 4.472 1.00 72.25 390 ALA A CA 1
ATOM 3062 C C . ALA A 1 390 ? 8.766 -4.570 4.235 1.00 72.25 390 ALA A C 1
ATOM 3064 O O . ALA A 1 390 ? 7.832 -5.368 4.341 1.00 72.25 390 ALA A O 1
ATOM 3065 N N . LEU A 1 391 ? 8.549 -3.282 3.951 1.00 66.38 391 LEU A N 1
ATOM 3066 C CA . LEU A 1 391 ? 7.212 -2.718 3.716 1.00 66.38 391 LEU A CA 1
ATOM 3067 C C . LEU A 1 391 ? 6.729 -2.929 2.286 1.00 66.38 391 LEU A C 1
ATOM 3069 O O . LEU A 1 391 ? 5.532 -2.802 2.020 1.00 66.38 391 LEU A O 1
ATOM 3073 N N . GLY A 1 392 ? 7.654 -3.254 1.380 1.00 72.94 392 GLY A N 1
ATOM 3074 C CA . GLY A 1 392 ? 7.381 -3.316 -0.049 1.00 72.94 392 GLY A CA 1
ATOM 3075 C C . GLY A 1 392 ? 6.759 -2.005 -0.519 1.00 72.94 392 GLY A C 1
ATOM 3076 O O . GLY A 1 392 ? 7.191 -0.920 -0.120 1.00 72.94 392 GLY A O 1
ATOM 3077 N N . ALA A 1 393 ? 5.709 -2.109 -1.331 1.00 70.88 393 ALA A N 1
ATOM 3078 C CA . ALA A 1 393 ? 4.982 -0.955 -1.830 1.00 70.88 393 ALA A CA 1
ATOM 3079 C C . ALA A 1 393 ? 3.727 -0.557 -1.040 1.00 70.88 393 ALA A C 1
ATOM 3081 O O . ALA A 1 393 ? 2.928 0.219 -1.560 1.00 70.88 393 ALA A O 1
ATOM 3082 N N . GLY A 1 394 ? 3.533 -1.072 0.180 1.00 72.00 394 GLY A N 1
ATOM 3083 C CA . GLY A 1 394 ? 2.346 -0.806 1.002 1.00 72.00 394 GLY A CA 1
ATOM 3084 C C . GLY A 1 394 ? 2.209 0.643 1.509 1.00 72.00 394 GLY A C 1
ATOM 3085 O O . GLY A 1 394 ? 3.127 1.454 1.358 1.00 72.00 394 GLY A O 1
ATOM 3086 N N . PRO A 1 395 ? 1.059 0.994 2.116 1.00 74.12 395 PRO A N 1
ATOM 3087 C CA . PRO A 1 395 ? 0.806 2.336 2.641 1.00 74.12 395 PRO A CA 1
ATOM 3088 C C . PRO A 1 395 ? 1.693 2.683 3.850 1.00 74.12 395 PRO A C 1
ATOM 3090 O O . PRO A 1 395 ? 2.043 1.825 4.662 1.00 74.12 395 PRO A O 1
ATOM 3093 N N . LEU A 1 396 ? 2.010 3.975 3.998 1.00 78.88 396 LEU A N 1
ATOM 3094 C CA . LEU A 1 396 ? 2.783 4.537 5.116 1.00 78.88 396 LEU A CA 1
ATOM 3095 C C . LEU A 1 396 ? 1.883 4.875 6.313 1.00 78.88 396 LEU A C 1
ATOM 3097 O O . LEU A 1 396 ? 1.674 6.041 6.657 1.00 78.88 396 LEU A O 1
ATOM 3101 N N . GLU A 1 397 ? 1.339 3.847 6.953 1.00 81.06 397 GLU A N 1
ATOM 3102 C CA . GLU A 1 397 ? 0.380 4.007 8.048 1.00 81.06 397 GLU A CA 1
ATOM 3103 C C . GLU A 1 397 ? 0.837 3.299 9.320 1.00 81.06 397 GLU A C 1
ATOM 3105 O O . GLU A 1 397 ? 1.442 2.227 9.285 1.00 81.06 397 GLU A O 1
ATOM 3110 N N . GLU A 1 398 ? 0.559 3.927 10.459 1.00 84.69 398 GLU A N 1
ATOM 3111 C CA . GLU A 1 398 ? 0.801 3.329 11.769 1.00 84.69 398 GLU A CA 1
ATOM 3112 C C . GLU A 1 398 ? -0.318 2.337 12.083 1.00 84.69 398 GLU A C 1
ATOM 3114 O O . GLU A 1 398 ? -1.471 2.550 11.715 1.00 84.69 398 GLU A O 1
ATOM 3119 N N . VAL A 1 399 ? 0.026 1.255 12.776 1.00 83.00 399 VAL A N 1
ATOM 3120 C CA . VAL A 1 399 ? -0.961 0.322 13.323 1.00 83.00 399 VAL A CA 1
ATOM 3121 C C . VAL A 1 399 ? -1.154 0.682 14.785 1.00 83.00 399 VAL A C 1
ATOM 3123 O O . VAL A 1 399 ? -0.275 0.421 15.607 1.00 83.00 399 VAL A O 1
ATOM 3126 N N . LEU A 1 400 ? -2.273 1.317 15.113 1.00 84.56 400 LEU A N 1
ATOM 3127 C CA . LEU A 1 400 ? -2.592 1.657 16.497 1.00 84.56 400 LEU A CA 1
ATOM 3128 C C . LEU A 1 400 ? -2.853 0.364 17.279 1.00 84.56 400 LEU A C 1
ATOM 3130 O O . LEU A 1 400 ? -3.367 -0.604 16.720 1.00 84.56 400 LEU A O 1
ATOM 3134 N N . VAL A 1 401 ? -2.486 0.328 18.558 1.00 84.31 401 VAL A N 1
ATOM 3135 C CA . VAL A 1 401 ? -2.669 -0.858 19.403 1.00 84.31 401 VAL A CA 1
ATOM 3136 C C . VAL A 1 401 ? -3.462 -0.478 20.636 1.00 84.31 401 VAL A C 1
ATOM 3138 O O . VAL A 1 401 ? -3.057 0.413 21.380 1.00 84.31 401 VAL A O 1
ATOM 3141 N N . ASP A 1 402 ? -4.542 -1.212 20.870 1.00 85.62 402 ASP A N 1
ATOM 3142 C CA . ASP A 1 402 ? -5.394 -1.066 22.038 1.00 85.62 402 ASP A CA 1
ATOM 3143 C C . ASP A 1 402 ? -5.528 -2.394 22.792 1.00 85.62 402 ASP A C 1
ATOM 3145 O O . ASP A 1 402 ? -5.588 -3.481 22.208 1.00 85.62 402 ASP A O 1
ATOM 3149 N N . ARG A 1 403 ? -5.602 -2.291 24.120 1.00 84.44 403 ARG A N 1
ATOM 3150 C CA . ARG A 1 403 ? -5.803 -3.406 25.045 1.00 84.44 403 ARG A CA 1
ATOM 3151 C C . ARG A 1 403 ? -7.170 -3.276 25.703 1.00 84.44 403 ARG A C 1
ATOM 3153 O O . ARG A 1 403 ? -7.556 -2.202 26.179 1.00 84.44 403 ARG A O 1
ATOM 3160 N N . ILE A 1 404 ? -7.892 -4.391 25.744 1.00 86.50 404 ILE A N 1
ATOM 3161 C CA . ILE A 1 404 ? -9.054 -4.561 26.615 1.00 86.50 404 ILE A CA 1
ATOM 3162 C C . ILE A 1 404 ? -8.633 -5.476 27.761 1.00 86.50 404 ILE A C 1
ATOM 3164 O O . ILE A 1 404 ? -8.459 -6.680 27.574 1.00 86.50 404 ILE A O 1
ATOM 3168 N N . SER A 1 405 ? -8.481 -4.888 28.946 1.00 82.62 405 SER A N 1
ATOM 3169 C CA . SER A 1 405 ? -8.108 -5.581 30.177 1.00 82.62 405 SER A CA 1
ATOM 3170 C C . SER A 1 405 ? -8.876 -5.011 31.374 1.00 82.62 405 SER A C 1
ATOM 3172 O O . SER A 1 405 ? -9.188 -3.816 31.373 1.00 82.62 405 SER A O 1
ATOM 3174 N N . PRO A 1 406 ? -9.152 -5.809 32.425 1.00 80.94 406 PRO A N 1
ATOM 3175 C CA . PRO A 1 406 ? -9.667 -5.288 33.690 1.00 80.94 406 PRO A CA 1
ATOM 3176 C C . PRO A 1 406 ? -8.825 -4.157 34.294 1.00 80.94 406 PRO A C 1
ATOM 3178 O O . PRO A 1 406 ? -9.389 -3.273 34.930 1.00 80.94 406 PRO A O 1
ATOM 3181 N N . ALA A 1 407 ? -7.500 -4.158 34.099 1.00 78.12 407 ALA A N 1
ATOM 3182 C CA . ALA A 1 407 ? -6.633 -3.112 34.651 1.00 78.12 407 ALA A CA 1
ATOM 3183 C C . ALA A 1 407 ? -6.785 -1.752 33.959 1.00 78.12 407 ALA A C 1
ATOM 3185 O O . ALA A 1 407 ? -6.471 -0.731 34.563 1.00 78.12 407 ALA A O 1
ATOM 3186 N N . ASP A 1 408 ? -7.305 -1.735 32.731 1.00 79.75 408 ASP A N 1
ATOM 3187 C CA . ASP A 1 408 ? -7.486 -0.510 31.950 1.00 79.75 408 ASP A CA 1
ATOM 3188 C C . ASP A 1 408 ? -8.904 0.085 32.122 1.00 79.75 408 ASP A C 1
ATOM 3190 O O . ASP A 1 408 ? -9.220 1.129 31.547 1.00 79.75 408 ASP A O 1
ATOM 3194 N N . ALA A 1 409 ? -9.790 -0.592 32.866 1.00 84.81 409 ALA A N 1
ATOM 3195 C CA . ALA A 1 409 ? -11.182 -0.194 33.077 1.00 84.81 409 ALA A CA 1
ATOM 3196 C C . ALA A 1 409 ? -11.351 0.547 34.415 1.00 84.81 409 ALA A C 1
ATOM 3198 O O . ALA A 1 409 ? -11.435 -0.054 35.490 1.00 84.81 409 ALA A O 1
ATOM 3199 N N . PHE A 1 410 ? -11.403 1.876 34.351 1.00 84.19 410 PHE A N 1
ATOM 3200 C CA . PHE A 1 410 ? -11.372 2.736 35.535 1.00 84.19 410 PHE A CA 1
ATOM 3201 C C . PHE A 1 410 ? -12.759 3.101 36.070 1.00 84.19 410 PHE A C 1
ATOM 3203 O O . PHE A 1 410 ? -12.905 3.312 37.276 1.00 84.19 410 PHE A O 1
ATOM 3210 N N . SER A 1 411 ? -13.792 3.119 35.221 1.00 87.19 411 SER A N 1
ATOM 3211 C CA . SER A 1 411 ? -15.097 3.703 35.565 1.00 87.19 411 SER A CA 1
ATOM 3212 C C . SER A 1 411 ? -15.800 2.988 36.723 1.00 87.19 411 SER A C 1
ATOM 3214 O O . SER A 1 411 ? -16.564 3.597 37.463 1.00 87.19 411 SER A O 1
ATOM 3216 N N . LEU A 1 412 ? -15.540 1.690 36.912 1.00 86.94 412 LEU A N 1
ATOM 3217 C CA . LEU A 1 412 ? -16.135 0.879 37.982 1.00 86.94 412 LEU A CA 1
ATOM 3218 C C . LEU A 1 412 ? -15.089 0.277 38.931 1.00 86.94 412 LEU A C 1
ATOM 3220 O O . LEU A 1 412 ? -15.403 -0.645 39.688 1.00 86.94 412 LEU A O 1
ATOM 3224 N N . ARG A 1 413 ? -13.857 0.807 38.939 1.00 82.25 413 ARG A N 1
ATOM 3225 C CA . ARG A 1 413 ? -12.729 0.253 39.709 1.00 82.25 413 ARG A CA 1
ATOM 3226 C C . ARG A 1 413 ? -13.031 0.125 41.206 1.00 82.25 413 ARG A C 1
ATOM 3228 O O . ARG A 1 413 ? -12.701 -0.895 41.806 1.00 82.25 413 ARG A O 1
ATOM 3235 N N . ALA A 1 414 ? -13.743 1.096 41.782 1.00 81.12 414 ALA A N 1
ATOM 3236 C CA . ALA A 1 414 ? -14.144 1.095 43.193 1.00 81.12 414 ALA A CA 1
ATOM 3237 C C . ALA A 1 414 ? -15.026 -0.111 43.585 1.00 81.12 414 ALA A C 1
ATOM 3239 O O . ALA A 1 414 ? -15.030 -0.546 44.733 1.00 81.12 414 ALA A O 1
ATOM 3240 N N . VAL A 1 415 ? -15.771 -0.695 42.639 1.00 80.62 415 VAL A N 1
ATOM 3241 C CA . VAL A 1 415 ? -16.616 -1.875 42.903 1.00 80.62 415 VAL A CA 1
ATOM 3242 C C . VAL A 1 415 ? -15.778 -3.151 43.041 1.00 80.62 415 VAL A C 1
ATOM 3244 O O . VAL A 1 415 ? -16.192 -4.092 43.724 1.00 80.62 415 VAL A O 1
ATOM 3247 N N . GLY A 1 416 ? -14.617 -3.184 42.384 1.00 68.31 416 GLY A N 1
ATOM 3248 C CA . GLY A 1 416 ? -13.668 -4.295 42.385 1.00 68.31 416 GLY A CA 1
ATOM 3249 C C . GLY A 1 416 ? -12.513 -4.148 43.374 1.00 68.31 416 GLY A C 1
ATOM 3250 O O . GLY A 1 416 ? -11.660 -5.029 43.450 1.00 68.31 416 GLY A O 1
ATOM 3251 N N . GLU A 1 417 ? -12.453 -3.046 44.120 1.00 67.62 417 GLU A N 1
ATOM 3252 C CA . GLU A 1 417 ? -11.283 -2.692 44.917 1.00 67.62 417 GLU A CA 1
ATOM 3253 C C . GLU A 1 417 ? -10.964 -3.745 45.996 1.00 67.62 417 GLU A C 1
ATOM 3255 O O . GLU A 1 417 ? -11.832 -4.213 46.740 1.00 67.62 417 GLU A O 1
ATOM 3260 N N . GLY A 1 418 ? -9.694 -4.162 46.051 1.00 59.88 418 GLY A N 1
ATOM 3261 C CA . GLY A 1 418 ? -9.196 -5.154 47.008 1.00 59.88 418 GLY A CA 1
ATOM 3262 C C . GLY A 1 418 ? -9.568 -6.614 46.712 1.00 59.88 418 GLY A C 1
ATOM 3263 O O . GLY A 1 418 ? -9.340 -7.471 47.569 1.00 59.88 418 GLY A O 1
ATOM 3264 N N . ARG A 1 419 ? -10.147 -6.933 45.542 1.00 65.44 419 ARG A N 1
ATOM 3265 C CA . ARG A 1 419 ? -10.474 -8.313 45.135 1.00 65.44 419 ARG A CA 1
ATOM 3266 C C . ARG A 1 419 ? -10.197 -8.540 43.651 1.00 65.44 419 ARG A C 1
ATOM 3268 O O . ARG A 1 419 ? -10.408 -7.656 42.832 1.00 65.44 419 ARG A O 1
ATOM 3275 N N . ALA A 1 420 ? -9.800 -9.759 43.286 1.00 65.44 420 ALA A N 1
ATOM 3276 C CA . ALA A 1 420 ? -9.819 -10.164 41.885 1.00 65.44 420 ALA A CA 1
ATOM 3277 C C . ALA A 1 420 ? -11.275 -10.155 41.386 1.00 65.44 420 ALA A C 1
ATOM 3279 O O . ALA A 1 420 ? -12.116 -10.896 41.898 1.00 65.44 420 ALA A O 1
ATOM 3280 N N . VAL A 1 421 ? -11.577 -9.283 40.421 1.00 76.75 421 VAL A N 1
ATOM 3281 C CA . VAL A 1 421 ? -12.923 -9.151 39.835 1.00 76.75 421 VAL A CA 1
ATOM 3282 C C . VAL A 1 421 ? -13.267 -10.291 38.883 1.00 76.75 421 VAL A C 1
ATOM 3284 O O . VAL A 1 421 ? -14.446 -10.591 38.717 1.00 76.75 421 VAL A O 1
ATOM 3287 N N . LEU A 1 422 ? -12.261 -10.953 38.303 1.00 80.00 422 LEU A N 1
ATOM 3288 C CA . LEU A 1 422 ? -12.431 -12.128 37.450 1.00 80.00 422 LEU A CA 1
ATOM 3289 C C . LEU A 1 422 ? -12.038 -13.399 38.208 1.00 80.00 422 LEU A C 1
ATOM 3291 O O . LEU A 1 422 ? -10.919 -13.509 38.704 1.00 80.00 422 LEU A O 1
ATOM 3295 N N . PHE A 1 423 ? -12.940 -14.378 38.263 1.00 76.69 423 PHE A N 1
ATOM 3296 C CA . PHE A 1 423 ? -12.658 -15.709 38.810 1.00 76.69 423 PHE A CA 1
ATOM 3297 C C . PHE A 1 423 ? -11.909 -16.598 37.810 1.00 76.69 423 PHE A C 1
ATOM 3299 O O . PHE A 1 423 ? -11.229 -17.543 38.209 1.00 76.69 423 PHE A O 1
ATOM 3306 N N . GLY A 1 424 ? -12.015 -16.285 36.520 1.00 67.00 424 GLY A N 1
ATOM 3307 C CA . GLY A 1 424 ? -11.384 -16.941 35.382 1.00 67.00 424 GLY A CA 1
ATOM 3308 C C . GLY A 1 424 ? -9.889 -17.107 35.537 1.00 67.00 424 GLY A C 1
ATOM 3309 O O . GLY A 1 424 ? -9.367 -18.160 35.206 1.00 67.00 424 GLY A O 1
ATOM 3310 N N . THR A 1 425 ? -9.221 -16.115 36.120 1.00 67.75 425 THR A N 1
ATOM 3311 C CA . THR A 1 425 ? -7.766 -16.088 36.304 1.00 67.75 425 THR A CA 1
ATOM 3312 C C . THR A 1 425 ? -7.267 -17.071 37.366 1.00 67.75 425 THR A C 1
ATOM 3314 O O . THR A 1 425 ? -6.077 -17.380 37.405 1.00 67.75 425 THR A O 1
ATOM 3317 N N . ALA A 1 426 ? -8.154 -17.619 38.204 1.00 67.56 426 ALA A N 1
ATOM 3318 C CA . ALA A 1 426 ? -7.800 -18.666 39.156 1.00 67.56 426 ALA A CA 1
ATOM 3319 C C . ALA A 1 426 ? -7.554 -20.018 38.457 1.00 67.56 426 ALA A C 1
ATOM 3321 O O . ALA A 1 426 ? -8.022 -20.264 37.346 1.00 67.56 426 ALA A O 1
ATOM 3322 N N . PHE A 1 427 ? -6.847 -20.930 39.135 1.00 68.06 427 PHE A N 1
ATOM 3323 C CA . PHE A 1 427 ? -6.583 -22.299 38.657 1.00 68.06 427 PHE A CA 1
ATOM 3324 C C . PHE A 1 427 ? -5.959 -22.368 37.250 1.00 68.06 427 PHE A C 1
ATOM 3326 O O . PHE A 1 427 ? -6.392 -23.162 36.420 1.00 68.06 427 PHE A O 1
ATOM 3333 N N . GLY A 1 428 ? -4.957 -21.528 36.968 1.00 60.88 428 GLY A N 1
ATOM 3334 C CA . GLY A 1 428 ? -4.286 -21.521 35.662 1.00 60.88 428 GLY A CA 1
ATOM 3335 C C . GLY A 1 428 ? -5.221 -21.133 34.515 1.00 60.88 428 GLY A C 1
ATOM 3336 O O . GLY A 1 428 ? -5.193 -21.775 33.471 1.00 60.88 428 GLY A O 1
ATOM 3337 N N . SER A 1 429 ? -6.067 -20.122 34.738 1.00 68.25 429 SER A N 1
ATOM 3338 C CA . SER A 1 429 ? -7.046 -19.596 33.771 1.00 68.25 429 SER A CA 1
ATOM 3339 C C . SER A 1 429 ? -8.326 -20.428 33.577 1.00 68.25 429 SER A C 1
ATOM 3341 O O . SER A 1 429 ? -9.091 -20.178 32.645 1.00 68.25 429 SER A O 1
ATOM 3343 N N . PHE A 1 430 ? -8.605 -21.393 34.464 1.00 68.88 430 PHE A N 1
ATOM 3344 C CA . PHE A 1 430 ? -9.801 -22.248 34.395 1.00 68.88 430 PHE A CA 1
ATOM 3345 C C . PHE A 1 430 ? -10.868 -21.948 35.457 1.00 68.88 430 PHE A C 1
ATOM 3347 O O . PHE A 1 430 ? -11.950 -22.541 35.416 1.00 68.88 430 PHE A O 1
ATOM 3354 N N . GLY A 1 431 ? -10.622 -21.034 36.401 1.00 69.88 431 GLY A N 1
ATOM 3355 C CA . GLY A 1 431 ? -11.505 -20.810 37.553 1.00 69.88 431 GLY A CA 1
ATOM 3356 C C . GLY A 1 431 ? -12.946 -20.440 37.182 1.00 69.88 431 GLY A C 1
ATOM 3357 O O . GLY A 1 431 ? -13.894 -20.842 37.861 1.00 69.88 431 GLY A O 1
ATOM 3358 N N . GLY A 1 432 ? -13.124 -19.779 36.038 1.00 68.75 432 GLY A N 1
ATOM 3359 C CA . GLY A 1 432 ? -14.421 -19.408 35.477 1.00 68.75 432 GLY A CA 1
ATOM 3360 C C . GLY A 1 432 ? -15.288 -20.623 35.142 1.00 68.75 432 GLY A C 1
ATOM 3361 O O . GLY A 1 432 ? -16.499 -20.587 35.334 1.00 68.75 432 GLY A O 1
ATOM 3362 N N . PHE A 1 433 ? -14.700 -21.750 34.729 1.00 73.69 433 PHE A N 1
ATOM 3363 C CA . PHE A 1 433 ? -15.448 -22.956 34.350 1.00 73.69 433 PHE A CA 1
ATOM 3364 C C . PHE A 1 433 ? -15.967 -23.757 35.548 1.00 73.69 433 PHE A C 1
ATOM 3366 O O . PHE A 1 433 ? -16.911 -24.538 35.404 1.00 73.69 433 PHE A O 1
ATOM 3373 N N . LEU A 1 434 ? -15.410 -23.529 36.739 1.00 76.75 434 LEU A N 1
ATOM 3374 C CA . LEU A 1 434 ? -15.652 -24.364 37.916 1.00 76.75 434 LEU A CA 1
ATOM 3375 C C . LEU A 1 434 ? -17.020 -24.131 38.570 1.00 76.75 434 LEU A C 1
ATOM 3377 O O . LEU A 1 434 ? -17.504 -24.990 39.304 1.00 76.75 434 LEU A O 1
ATOM 3381 N N . SER A 1 435 ? -17.683 -23.001 38.306 1.00 86.38 435 SER A N 1
ATOM 3382 C CA . SER A 1 435 ? -19.047 -22.770 38.791 1.00 86.38 435 SER A CA 1
ATOM 3383 C C . SER A 1 435 ? -19.855 -21.859 37.873 1.00 86.38 435 SER A C 1
ATOM 3385 O O . SER A 1 435 ? -19.318 -21.011 37.163 1.00 86.38 435 SER A O 1
ATOM 3387 N N . ARG A 1 436 ? -21.184 -22.004 37.910 1.00 87.94 436 ARG A N 1
ATOM 3388 C CA . ARG A 1 436 ? -22.096 -21.106 37.187 1.00 87.94 436 ARG A CA 1
ATOM 3389 C C . ARG A 1 436 ? -21.959 -19.656 37.659 1.00 87.94 436 ARG A C 1
ATOM 3391 O O . ARG A 1 436 ? -21.963 -18.759 36.828 1.00 87.94 436 ARG A O 1
ATOM 3398 N N . MET A 1 437 ? -21.809 -19.445 38.967 1.00 90.12 437 MET A N 1
ATOM 3399 C CA . MET A 1 437 ? -21.581 -18.121 39.551 1.00 90.12 437 MET A CA 1
ATOM 3400 C C . MET A 1 437 ? -20.314 -17.471 38.983 1.00 90.12 437 MET A C 1
ATOM 3402 O O . MET A 1 437 ? -20.365 -16.311 38.593 1.00 90.12 437 MET A O 1
ATOM 3406 N N . ALA A 1 438 ? -19.210 -18.219 38.888 1.00 85.44 438 ALA A N 1
ATOM 3407 C CA . ALA A 1 438 ? -17.957 -17.713 38.331 1.00 85.44 438 ALA A CA 1
ATOM 3408 C C . ALA A 1 438 ? -18.108 -17.309 36.855 1.00 85.44 438 ALA A C 1
ATOM 3410 O O . ALA A 1 438 ? -17.715 -16.205 36.489 1.00 85.44 438 ALA A O 1
ATOM 3411 N N . ARG A 1 439 ? -18.773 -18.136 36.032 1.00 87.94 439 ARG A N 1
ATOM 3412 C CA . ARG A 1 439 ? -19.082 -17.781 34.632 1.00 87.94 439 ARG A CA 1
ATOM 3413 C C . ARG A 1 439 ? -19.927 -16.519 34.519 1.00 87.94 439 ARG A C 1
ATOM 3415 O O . ARG A 1 439 ? -19.609 -15.650 33.720 1.00 87.94 439 ARG A O 1
ATOM 3422 N N . GLU A 1 440 ? -21.009 -16.425 35.293 1.00 92.19 440 GLU A N 1
ATOM 3423 C CA . GLU A 1 440 ? -21.908 -15.266 35.242 1.00 92.19 440 GLU A CA 1
ATOM 3424 C C . GLU A 1 440 ? -21.222 -13.981 35.741 1.00 92.19 440 GLU A C 1
ATOM 3426 O O . GLU A 1 440 ? -21.442 -12.916 35.168 1.00 92.19 440 GLU A O 1
ATOM 3431 N N . ASN A 1 441 ? -20.357 -14.077 36.758 1.00 90.38 441 ASN A N 1
ATOM 3432 C CA . ASN A 1 441 ? -19.527 -12.968 37.232 1.00 90.38 441 ASN A CA 1
ATOM 3433 C C . ASN A 1 441 ? -18.589 -12.455 36.132 1.00 90.38 441 ASN A C 1
ATOM 3435 O O . ASN A 1 441 ? -18.602 -11.267 35.817 1.00 90.38 441 ASN A O 1
ATOM 3439 N N . ASP A 1 442 ? -17.797 -13.351 35.544 1.00 88.19 442 ASP A N 1
ATOM 3440 C CA . ASP A 1 442 ? -16.785 -12.978 34.555 1.00 88.19 442 ASP A CA 1
ATOM 3441 C C . ASP A 1 442 ? -17.421 -12.477 33.263 1.00 88.19 442 ASP A C 1
ATOM 3443 O O . ASP A 1 442 ? -16.909 -11.549 32.644 1.00 88.19 442 ASP A O 1
ATOM 3447 N N . TYR A 1 443 ? -18.570 -13.041 32.883 1.00 89.31 443 TYR A N 1
ATOM 3448 C CA . TYR A 1 443 ? -19.341 -12.572 31.739 1.00 89.31 443 TYR A CA 1
ATOM 3449 C C . TYR A 1 443 ? -19.821 -11.128 31.937 1.00 89.31 443 TYR A C 1
ATOM 3451 O O . TYR A 1 443 ? -19.652 -10.296 31.044 1.00 89.31 443 TYR A O 1
ATOM 3459 N N . LEU A 1 444 ? -20.363 -10.799 33.117 1.00 92.62 444 LEU A N 1
ATOM 3460 C CA . LEU A 1 444 ? -20.782 -9.432 33.430 1.00 92.62 444 LEU A CA 1
ATOM 3461 C C . LEU A 1 444 ? -19.592 -8.465 33.417 1.00 92.62 444 LEU A C 1
ATOM 3463 O O . LEU A 1 444 ? -19.648 -7.436 32.744 1.00 92.62 444 LEU A O 1
ATOM 3467 N N . TRP A 1 445 ? -18.509 -8.799 34.123 1.00 91.00 445 TRP A N 1
ATOM 3468 C CA . TRP A 1 445 ? -17.316 -7.953 34.180 1.00 91.00 445 TRP A CA 1
A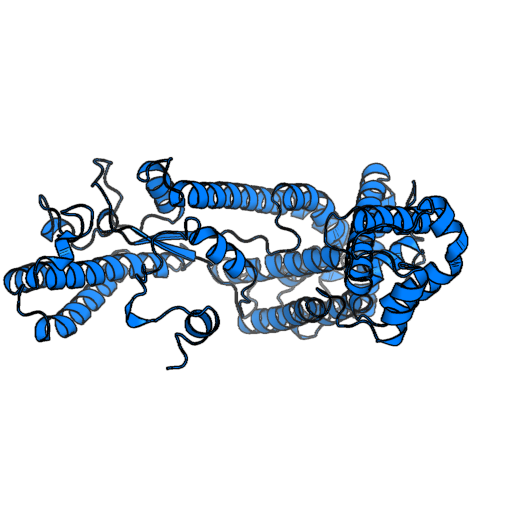TOM 3469 C C . TRP A 1 445 ? -16.647 -7.783 32.821 1.00 91.00 445 TRP A C 1
ATOM 3471 O O . TRP A 1 445 ? -16.271 -6.668 32.474 1.00 91.00 445 TRP A O 1
ATOM 3481 N N . GLY A 1 446 ? -16.558 -8.845 32.020 1.00 89.88 446 GLY A N 1
ATOM 3482 C CA . GLY A 1 446 ? -16.035 -8.781 30.659 1.00 89.88 446 GLY A CA 1
ATOM 3483 C C . GLY A 1 446 ? -16.810 -7.786 29.796 1.00 89.88 446 GLY A C 1
ATOM 3484 O O . GLY A 1 446 ? -16.200 -6.940 29.146 1.00 89.88 446 GLY A O 1
ATOM 3485 N N . ARG A 1 447 ? -18.152 -7.812 29.849 1.00 93.19 447 ARG A N 1
ATOM 3486 C CA . ARG A 1 447 ? -18.993 -6.842 29.124 1.00 93.19 447 ARG A CA 1
ATOM 3487 C C . ARG A 1 447 ? -18.789 -5.408 29.615 1.00 93.19 447 ARG A C 1
ATOM 3489 O O . ARG A 1 447 ? -18.712 -4.501 28.791 1.00 93.19 447 ARG A O 1
ATOM 3496 N N . LEU A 1 448 ? -18.703 -5.198 30.929 1.00 93.50 448 LEU A N 1
ATOM 3497 C CA . LEU A 1 448 ? -18.529 -3.866 31.516 1.00 93.50 448 LEU A CA 1
ATOM 3498 C C . LEU A 1 448 ? -17.146 -3.277 31.208 1.00 93.50 448 LEU A C 1
ATOM 3500 O O . LEU A 1 448 ? -17.068 -2.147 30.736 1.00 93.50 448 LEU A O 1
ATOM 3504 N N . HIS A 1 449 ? -16.066 -4.040 31.401 1.00 90.62 449 HIS A N 1
ATOM 3505 C CA . HIS A 1 449 ? -14.707 -3.587 31.083 1.00 90.62 449 HIS A CA 1
ATOM 3506 C C . HIS A 1 449 ? -14.533 -3.323 29.585 1.00 90.62 449 HIS A C 1
ATOM 3508 O O . HIS A 1 449 ? -13.950 -2.311 29.202 1.00 90.62 449 HIS A O 1
ATOM 3514 N N . ALA A 1 450 ? -15.085 -4.192 28.727 1.00 91.38 450 ALA A N 1
ATOM 3515 C CA . ALA A 1 450 ? -15.072 -3.964 27.287 1.00 91.38 450 ALA A CA 1
ATOM 3516 C C . ALA A 1 450 ? -15.814 -2.673 26.920 1.00 91.38 450 ALA A C 1
ATOM 3518 O O . ALA A 1 450 ? -15.284 -1.874 26.157 1.00 91.38 450 ALA A O 1
ATOM 3519 N N . ALA A 1 451 ? -17.000 -2.429 27.487 1.00 94.06 451 ALA A N 1
ATOM 3520 C CA . ALA A 1 451 ? -17.749 -1.200 27.231 1.00 94.06 451 ALA A CA 1
ATOM 3521 C C . ALA A 1 451 ? -16.998 0.058 27.697 1.00 94.06 451 ALA A C 1
ATOM 3523 O O . ALA A 1 451 ? -16.976 1.046 26.967 1.00 94.06 451 ALA A O 1
ATOM 3524 N N . ASP A 1 452 ? -16.348 0.011 28.863 1.00 91.12 452 ASP A N 1
ATOM 3525 C CA . ASP A 1 452 ? -15.541 1.123 29.384 1.00 91.12 452 ASP A CA 1
ATOM 3526 C C . ASP A 1 452 ? -14.406 1.497 28.414 1.00 91.12 452 ASP A C 1
ATOM 3528 O O . ASP A 1 452 ? -14.249 2.660 28.025 1.00 91.12 452 ASP A O 1
ATOM 3532 N N . ARG A 1 453 ? -13.661 0.483 27.953 1.00 89.88 453 ARG A N 1
ATOM 3533 C CA . ARG A 1 453 ? -12.543 0.655 27.017 1.00 89.88 453 ARG A CA 1
ATOM 3534 C C . ARG A 1 453 ? -12.992 1.072 25.626 1.00 89.88 453 ARG A C 1
ATOM 3536 O O . ARG A 1 453 ? -12.413 1.998 25.070 1.00 89.88 453 ARG A O 1
ATOM 3543 N N . LEU A 1 454 ? -14.025 0.438 25.073 1.00 91.31 454 LEU A N 1
ATOM 3544 C CA . LEU A 1 454 ? -14.501 0.717 23.715 1.00 91.31 454 LEU A CA 1
ATOM 3545 C C . LEU A 1 454 ? -14.954 2.170 23.541 1.00 91.31 454 LEU A C 1
ATOM 3547 O O . LEU A 1 454 ? -14.704 2.744 22.486 1.00 91.31 454 LEU A O 1
ATOM 3551 N N . VAL A 1 455 ? -15.560 2.786 24.565 1.00 90.69 455 VAL A N 1
ATOM 3552 C CA . VAL A 1 455 ? -15.891 4.222 24.515 1.00 90.69 455 VAL A CA 1
ATOM 3553 C C . VAL A 1 455 ? -14.630 5.063 24.348 1.00 90.69 455 VAL A C 1
ATOM 3555 O O . VAL A 1 455 ? -14.597 5.931 23.483 1.00 90.69 455 VAL A O 1
ATOM 3558 N N . GLY A 1 456 ? -13.592 4.785 25.140 1.00 86.25 456 GLY A N 1
ATOM 3559 C CA . GLY A 1 456 ? -12.315 5.493 25.047 1.00 86.25 456 GLY A CA 1
ATOM 3560 C C . GLY A 1 456 ? -11.632 5.299 23.694 1.00 86.25 456 GLY A C 1
ATOM 3561 O O . GLY A 1 456 ? -11.201 6.273 23.093 1.00 86.25 456 GLY A O 1
ATOM 3562 N N . ILE A 1 457 ? -11.602 4.063 23.188 1.00 86.81 457 ILE A N 1
ATOM 3563 C CA . ILE A 1 457 ? -10.996 3.717 21.892 1.00 86.81 457 ILE A CA 1
ATOM 3564 C C . ILE A 1 457 ? -11.688 4.458 20.742 1.00 86.81 457 ILE A C 1
ATOM 3566 O O . ILE A 1 457 ? -11.021 5.014 19.878 1.00 86.81 457 ILE A O 1
ATOM 3570 N N . VAL A 1 458 ? -13.024 4.486 20.726 1.00 87.44 458 VAL A N 1
ATOM 3571 C CA . VAL A 1 458 ? -13.781 5.179 19.670 1.00 87.44 458 VAL A CA 1
ATOM 3572 C C . VAL A 1 458 ? -13.640 6.697 19.791 1.00 87.44 458 VAL A C 1
ATOM 3574 O O . VAL A 1 458 ? -13.545 7.383 18.776 1.00 87.44 458 VAL A O 1
ATOM 3577 N N . ALA A 1 459 ? -13.616 7.229 21.014 1.00 85.56 459 ALA A N 1
ATOM 3578 C CA . ALA A 1 459 ? -13.437 8.658 21.246 1.00 85.56 459 ALA A CA 1
ATOM 3579 C C . ALA A 1 459 ? -12.045 9.156 20.831 1.00 85.56 459 ALA A C 1
ATOM 3581 O O . ALA A 1 459 ? -11.935 10.260 20.310 1.00 85.56 459 ALA A O 1
ATOM 3582 N N . ASP A 1 460 ? -11.009 8.333 21.005 1.00 82.88 460 ASP A N 1
ATOM 3583 C CA . ASP A 1 460 ? -9.622 8.629 20.621 1.00 82.88 460 ASP A CA 1
ATOM 3584 C C . ASP A 1 460 ? -9.421 8.762 19.098 1.00 82.88 460 ASP A C 1
ATOM 3586 O O . ASP A 1 460 ? -8.417 9.307 18.656 1.00 82.88 460 ASP A O 1
ATOM 3590 N N . THR A 1 461 ? -10.378 8.313 18.276 1.00 80.00 461 THR A N 1
ATOM 3591 C CA . THR A 1 461 ? -10.370 8.553 16.820 1.00 80.00 461 THR A CA 1
ATOM 3592 C C . THR A 1 461 ? -10.827 9.970 16.448 1.00 80.00 461 THR A C 1
ATOM 3594 O O . THR A 1 461 ? -10.620 10.416 15.319 1.00 80.00 461 THR A O 1
ATOM 3597 N N . ALA A 1 462 ? -11.451 10.712 17.367 1.00 75.31 462 ALA A N 1
ATOM 3598 C CA . ALA A 1 462 ? -11.801 12.104 17.114 1.00 75.31 462 ALA A CA 1
ATOM 3599 C C . ALA A 1 462 ? -10.559 13.016 17.234 1.00 75.31 462 ALA A C 1
ATOM 3601 O O . ALA A 1 462 ? -9.744 12.826 18.138 1.00 75.31 462 ALA A O 1
ATOM 3602 N N . PRO A 1 463 ? -10.415 14.042 16.372 1.00 67.88 463 PRO A N 1
ATOM 3603 C CA . PRO A 1 463 ? -9.381 15.065 16.521 1.00 67.88 463 PRO A CA 1
ATOM 3604 C C . PRO A 1 463 ? -9.428 15.728 17.903 1.00 67.88 463 PRO A C 1
ATOM 3606 O O . PRO A 1 463 ? -10.507 15.934 18.456 1.00 67.88 463 PRO A O 1
ATOM 3609 N N . ALA A 1 464 ? -8.266 16.100 18.448 1.00 62.72 464 ALA A N 1
ATOM 3610 C CA . ALA A 1 464 ? -8.139 16.621 19.815 1.00 62.72 464 ALA A CA 1
ATOM 3611 C C . ALA A 1 464 ? -8.982 17.884 20.097 1.00 62.72 464 ALA A C 1
ATOM 3613 O O . ALA A 1 464 ? -9.331 18.154 21.241 1.00 62.72 464 ALA A O 1
ATOM 3614 N N . ASP A 1 465 ? -9.308 18.654 19.063 1.00 62.28 465 ASP A N 1
ATOM 3615 C CA . ASP A 1 465 ? -10.110 19.878 19.099 1.00 62.28 465 ASP A CA 1
ATOM 3616 C C . ASP A 1 465 ? -11.610 19.653 18.823 1.00 62.28 465 ASP A C 1
ATOM 3618 O O . ASP A 1 465 ? -12.419 20.549 19.060 1.00 62.28 465 ASP A O 1
ATOM 3622 N N . ALA A 1 466 ? -11.985 18.457 18.363 1.00 67.50 466 ALA A N 1
ATOM 3623 C CA . ALA A 1 466 ? -13.362 18.033 18.097 1.00 67.50 466 ALA A CA 1
ATOM 3624 C C . ALA A 1 466 ? -13.813 16.854 18.989 1.00 67.50 466 ALA A C 1
ATOM 3626 O O . ALA A 1 466 ? -14.875 16.270 18.759 1.00 67.50 466 ALA A O 1
ATOM 3627 N N . GLY A 1 467 ? -12.990 16.477 19.972 1.00 69.56 467 GLY A N 1
ATOM 3628 C CA . GLY A 1 467 ? -13.236 15.368 20.887 1.00 69.56 467 GLY A CA 1
ATOM 3629 C C . GLY A 1 467 ? -14.319 15.666 21.925 1.00 69.56 467 GLY A C 1
ATOM 3630 O O . GLY A 1 467 ? -14.594 16.818 22.254 1.00 69.56 467 GLY A O 1
ATOM 3631 N N . LEU A 1 468 ? -14.924 14.599 22.448 1.00 80.88 468 LEU A N 1
ATOM 3632 C CA . LEU A 1 468 ? -15.873 14.674 23.560 1.00 80.88 468 LEU A CA 1
ATOM 3633 C C . LEU A 1 468 ? -15.137 14.973 24.866 1.00 80.88 468 LEU A C 1
ATOM 3635 O O . LEU A 1 468 ? -14.062 14.417 25.115 1.00 80.88 468 LEU A O 1
ATOM 3639 N N . ASP A 1 469 ? -15.736 15.794 25.724 1.00 85.44 469 ASP A N 1
ATOM 3640 C CA . ASP A 1 469 ? -15.165 16.065 27.039 1.00 85.44 469 ASP A CA 1
ATOM 3641 C C . ASP A 1 469 ? -15.333 14.875 28.011 1.00 85.44 469 ASP A C 1
ATOM 3643 O O . ASP A 1 469 ? -16.028 13.884 27.752 1.00 85.44 469 ASP A O 1
ATOM 3647 N N . ALA A 1 470 ? -14.670 14.951 29.168 1.00 84.38 470 ALA A N 1
ATOM 3648 C CA . ALA A 1 470 ? -14.701 13.877 30.159 1.00 84.38 470 ALA A CA 1
ATOM 3649 C C . ALA A 1 470 ? -16.117 13.592 30.703 1.00 84.38 470 ALA A C 1
ATOM 3651 O O . ALA A 1 470 ? -16.428 12.441 31.026 1.00 84.38 470 ALA A O 1
ATOM 3652 N N . ALA A 1 471 ? -16.979 14.610 30.790 1.00 87.94 471 ALA A N 1
ATOM 3653 C CA . ALA A 1 471 ? -18.344 14.465 31.283 1.00 87.94 471 ALA A CA 1
ATOM 3654 C C . ALA A 1 471 ? -19.239 13.783 30.239 1.00 87.94 471 ALA A C 1
ATOM 3656 O O . ALA A 1 471 ? -20.005 12.878 30.578 1.00 87.94 471 ALA A O 1
ATOM 3657 N N . GLU A 1 472 ? -19.102 14.149 28.965 1.00 89.94 472 GLU A N 1
ATOM 3658 C CA . GLU A 1 472 ? -19.784 13.508 27.840 1.00 89.94 472 GLU A CA 1
ATOM 3659 C C . GLU A 1 472 ? -19.387 12.032 27.716 1.00 89.94 472 GLU A C 1
ATOM 3661 O O . GLU A 1 472 ? -20.254 11.156 27.607 1.00 89.94 472 GLU A O 1
ATOM 3666 N N . LEU A 1 473 ? -18.088 11.730 27.812 1.00 89.31 473 LEU A N 1
ATOM 3667 C CA . LEU A 1 473 ? -17.588 10.354 27.820 1.00 89.31 473 LEU A CA 1
ATOM 3668 C C . LEU A 1 473 ? -18.120 9.564 29.022 1.00 89.31 473 LEU A C 1
ATOM 3670 O O . LEU A 1 473 ? -18.555 8.421 28.862 1.00 89.31 473 LEU A O 1
ATOM 3674 N N . GLY A 1 474 ? -18.141 10.167 30.214 1.00 90.69 474 GLY A N 1
ATOM 3675 C CA . GLY A 1 474 ? -18.741 9.573 31.412 1.00 90.69 474 GLY A CA 1
ATOM 3676 C C . GLY A 1 474 ? -20.222 9.233 31.217 1.00 90.69 474 GLY A C 1
ATOM 3677 O O . GLY A 1 474 ? -20.645 8.106 31.489 1.00 90.69 474 GLY A O 1
ATOM 3678 N N . ALA A 1 475 ? -20.997 10.158 30.647 1.00 92.44 475 ALA A N 1
ATOM 3679 C CA . ALA A 1 475 ? -22.413 9.951 30.356 1.00 92.44 475 ALA A CA 1
ATOM 3680 C C . ALA A 1 475 ? -22.648 8.822 29.335 1.00 92.44 475 ALA A C 1
ATOM 3682 O O . ALA A 1 475 ? -23.581 8.026 29.487 1.00 92.44 475 ALA A O 1
ATOM 3683 N N . LEU A 1 476 ? -21.799 8.707 28.308 1.00 93.69 476 LEU A N 1
ATOM 3684 C CA . LEU A 1 476 ? -21.864 7.610 27.337 1.00 93.69 476 LEU A CA 1
ATOM 3685 C C . LEU A 1 476 ? -21.560 6.252 27.978 1.00 93.69 476 LEU A C 1
ATOM 3687 O O . LEU A 1 476 ? -22.309 5.296 27.757 1.00 93.69 476 LEU A O 1
ATOM 3691 N N . ARG A 1 477 ? -20.516 6.171 28.812 1.00 94.31 477 ARG A N 1
ATOM 3692 C CA . ARG A 1 477 ? -20.182 4.950 29.562 1.00 94.31 477 ARG A CA 1
ATOM 3693 C C . ARG A 1 477 ? -21.326 4.529 30.476 1.00 94.31 477 ARG A C 1
ATOM 3695 O O . ARG A 1 477 ? -21.743 3.374 30.425 1.00 94.31 477 ARG A O 1
ATOM 3702 N N . LYS A 1 478 ? -21.897 5.469 31.238 1.00 95.69 478 LYS A N 1
ATOM 3703 C CA . LYS A 1 478 ? -23.054 5.211 32.108 1.00 95.69 478 LYS A CA 1
ATOM 3704 C C . LYS A 1 478 ? -24.219 4.601 31.333 1.00 95.69 478 LYS A C 1
ATOM 3706 O O . LYS A 1 478 ? -24.709 3.541 31.712 1.00 95.69 478 LYS A O 1
ATOM 3711 N N . ARG A 1 479 ? -24.613 5.213 30.210 1.00 96.50 479 ARG A N 1
ATOM 3712 C CA . ARG A 1 479 ? -25.700 4.705 29.352 1.00 96.50 479 ARG A CA 1
ATOM 3713 C C . ARG A 1 479 ? -25.430 3.286 28.849 1.00 96.50 479 ARG A C 1
ATOM 3715 O O . ARG A 1 479 ? -26.345 2.464 28.816 1.00 96.50 479 ARG A O 1
ATOM 3722 N N . LEU A 1 480 ? -24.189 2.986 28.463 1.00 96.25 480 LEU A N 1
ATOM 3723 C CA . LEU A 1 480 ? -23.792 1.639 28.046 1.00 96.25 480 LEU A CA 1
ATOM 3724 C C . LEU A 1 480 ? -23.872 0.638 29.201 1.00 96.25 480 LEU A C 1
ATOM 3726 O O . LEU A 1 480 ? -24.406 -0.456 29.020 1.00 96.25 480 LEU A O 1
ATOM 3730 N N . PHE A 1 481 ? -23.402 1.005 30.393 1.00 97.31 481 PHE A N 1
ATOM 3731 C CA . PHE A 1 481 ? -23.494 0.145 31.571 1.00 97.31 481 PHE A CA 1
ATOM 3732 C C . PHE A 1 481 ? -24.947 -0.115 31.979 1.00 97.31 481 PHE A C 1
ATOM 3734 O O . PHE A 1 481 ? -25.303 -1.260 32.250 1.00 97.31 481 PHE A O 1
ATOM 3741 N N . GLU A 1 482 ? -25.807 0.905 31.967 1.00 97.38 482 GLU A N 1
ATOM 3742 C CA . GLU A 1 482 ? -27.243 0.760 32.233 1.00 97.38 482 GLU A CA 1
ATOM 3743 C C . GLU A 1 482 ? -27.909 -0.192 31.231 1.00 97.38 482 GLU A C 1
ATOM 3745 O O . GLU A 1 482 ? -28.669 -1.076 31.635 1.00 97.38 482 GLU A O 1
ATOM 3750 N N . ALA A 1 483 ? -27.576 -0.081 29.940 1.00 97.19 483 ALA A N 1
ATOM 3751 C CA . ALA A 1 483 ? -28.078 -0.983 28.906 1.00 97.19 483 ALA A CA 1
ATOM 3752 C C . ALA A 1 483 ? -27.615 -2.436 29.122 1.00 97.19 483 ALA A C 1
ATOM 3754 O O . ALA A 1 483 ? -28.430 -3.359 29.055 1.00 97.19 483 ALA A O 1
ATOM 3755 N N . ILE A 1 484 ? -26.333 -2.643 29.446 1.00 96.69 484 ILE A N 1
ATOM 3756 C CA . ILE A 1 484 ? -25.785 -3.970 29.771 1.00 96.69 484 ILE A CA 1
ATOM 3757 C C . ILE A 1 484 ? -26.494 -4.554 30.997 1.00 96.69 484 ILE A C 1
ATOM 3759 O O . ILE A 1 484 ? -26.911 -5.710 30.976 1.00 96.69 484 ILE A O 1
ATOM 3763 N N . LEU A 1 485 ? -26.682 -3.767 32.059 1.00 96.69 485 LEU A N 1
ATOM 3764 C CA . LEU A 1 485 ? -27.348 -4.213 33.285 1.00 96.69 485 LEU A CA 1
ATOM 3765 C C . LEU A 1 485 ? -28.831 -4.533 33.077 1.00 96.69 485 LEU A C 1
ATOM 3767 O O . LEU A 1 485 ? -29.351 -5.442 33.732 1.00 96.69 485 LEU A O 1
ATOM 3771 N N . ALA A 1 486 ? -29.515 -3.799 32.197 1.00 95.50 486 ALA A N 1
ATOM 3772 C CA . ALA A 1 486 ? -30.898 -4.075 31.827 1.00 95.50 486 ALA A CA 1
ATOM 3773 C C . ALA A 1 486 ? -31.018 -5.412 31.079 1.00 95.50 486 ALA A C 1
ATOM 3775 O O . ALA A 1 486 ? -31.889 -6.222 31.401 1.00 95.50 486 ALA A O 1
ATOM 3776 N N . GLU A 1 487 ? -30.114 -5.672 30.130 1.00 95.25 487 GLU A N 1
ATOM 3777 C CA . GLU A 1 487 ? -30.079 -6.925 29.376 1.00 95.25 487 GLU A CA 1
ATOM 3778 C C . GLU A 1 487 ? -29.711 -8.121 30.271 1.00 95.25 487 GLU A C 1
ATOM 3780 O O . GLU A 1 487 ? -30.400 -9.146 30.289 1.00 95.25 487 GLU A O 1
ATOM 3785 N N . GLU A 1 488 ? -28.635 -7.984 31.046 1.00 93.69 488 GLU A N 1
ATOM 3786 C CA . GLU A 1 488 ? -28.053 -9.086 31.809 1.00 93.69 488 GLU A CA 1
ATOM 3787 C C . GLU A 1 488 ? -28.758 -9.351 33.135 1.00 93.69 488 GLU A C 1
ATOM 3789 O O . GLU A 1 488 ? -28.854 -10.500 33.568 1.00 93.69 488 GLU A O 1
ATOM 3794 N N . GLY A 1 489 ? -29.350 -8.332 33.761 1.00 91.00 489 GLY A N 1
ATOM 3795 C CA . GLY A 1 489 ? -30.085 -8.492 35.017 1.00 91.00 489 GLY A CA 1
ATOM 3796 C C . GLY A 1 489 ? -31.263 -9.471 34.920 1.00 91.00 489 GLY A C 1
ATOM 3797 O O . GLY A 1 489 ? -31.639 -10.105 35.910 1.00 91.00 489 GLY A O 1
ATOM 3798 N N . ALA A 1 490 ? -31.831 -9.647 33.724 1.00 89.25 490 ALA A N 1
ATOM 3799 C CA . ALA A 1 490 ? -32.869 -10.640 33.478 1.00 89.25 490 ALA A CA 1
ATOM 3800 C C . ALA A 1 490 ? -32.319 -12.077 33.386 1.00 89.25 490 ALA A C 1
ATOM 3802 O O . ALA A 1 490 ? -33.057 -13.020 33.688 1.00 89.25 490 ALA A O 1
ATOM 3803 N N . ARG A 1 491 ? -31.044 -12.255 33.016 1.00 92.19 491 ARG A N 1
ATOM 3804 C CA . ARG A 1 491 ? -30.429 -13.543 32.650 1.00 92.19 491 ARG A CA 1
ATOM 3805 C C . ARG A 1 491 ? -29.510 -14.107 33.733 1.00 92.19 491 ARG A C 1
ATOM 3807 O O . ARG A 1 491 ? -29.569 -15.306 34.003 1.00 92.19 491 ARG A O 1
ATOM 3814 N N . LEU A 1 492 ? -28.709 -13.258 34.373 1.00 93.19 492 LEU A N 1
ATOM 3815 C CA . LEU A 1 492 ? -27.735 -13.657 35.386 1.00 93.19 492 LEU A CA 1
ATOM 3816 C C . LEU A 1 492 ? -28.441 -13.857 36.736 1.00 93.19 492 LEU A C 1
ATOM 3818 O O . LEU A 1 492 ? -28.940 -12.908 37.342 1.00 93.19 492 LEU A O 1
ATOM 3822 N N . LYS A 1 493 ? -28.547 -15.110 37.191 1.00 94.31 493 LYS A N 1
ATOM 3823 C CA . LYS A 1 493 ? -29.287 -15.505 38.409 1.00 94.31 493 LYS A CA 1
ATOM 3824 C C . LYS A 1 493 ? -28.384 -15.932 39.560 1.00 94.31 493 LYS A C 1
ATOM 3826 O O . LYS A 1 493 ? -28.843 -15.979 40.696 1.00 94.31 493 LYS A O 1
ATOM 3831 N N . ALA A 1 494 ? -27.125 -16.245 39.280 1.00 93.06 494 ALA A N 1
ATOM 3832 C CA . ALA A 1 494 ? -26.160 -16.734 40.254 1.00 93.06 494 ALA A CA 1
ATOM 3833 C C . ALA A 1 494 ? -25.347 -15.610 40.922 1.00 93.06 494 ALA A C 1
ATOM 3835 O O . ALA A 1 494 ? -24.590 -15.894 41.843 1.00 93.06 494 ALA A O 1
ATOM 3836 N N . VAL A 1 495 ? -25.498 -14.351 40.486 1.00 92.94 495 VAL A N 1
ATOM 3837 C CA . VAL A 1 495 ? -24.730 -13.189 40.984 1.00 92.94 495 VAL A CA 1
ATOM 3838 C C . VAL A 1 495 ? -25.600 -11.965 41.369 1.00 92.94 495 VAL A C 1
ATOM 3840 O O . VAL A 1 495 ? -25.281 -10.837 40.983 1.00 92.94 495 VAL A O 1
ATOM 3843 N N . PRO A 1 496 ? -26.703 -12.126 42.132 1.00 93.12 496 PRO A N 1
ATOM 3844 C CA . PRO A 1 496 ? -27.621 -11.022 42.450 1.00 93.12 496 PRO A CA 1
ATOM 3845 C C . PRO A 1 496 ? -26.955 -9.883 43.241 1.00 93.12 496 PRO A C 1
ATOM 3847 O O . PRO A 1 496 ? -27.186 -8.712 42.943 1.00 93.12 496 PRO A O 1
ATOM 3850 N N . ASP A 1 497 ? -26.074 -10.212 44.188 1.00 91.69 497 ASP A N 1
ATOM 3851 C CA . ASP A 1 497 ? -25.377 -9.212 45.008 1.00 91.69 497 ASP A CA 1
ATOM 3852 C C . ASP A 1 497 ? -24.416 -8.355 44.179 1.00 91.69 497 ASP A C 1
ATOM 3854 O O . ASP A 1 497 ? -24.273 -7.155 44.419 1.00 91.69 497 ASP A O 1
ATOM 3858 N N . LEU A 1 498 ? -23.755 -8.962 43.187 1.00 91.19 498 LEU A N 1
ATOM 3859 C CA . LEU A 1 498 ? -22.878 -8.243 42.268 1.00 91.19 498 LEU A CA 1
ATOM 3860 C C . LEU A 1 498 ? -23.684 -7.261 41.422 1.00 91.19 498 LEU A C 1
ATOM 3862 O O . LEU A 1 498 ? -23.316 -6.091 41.358 1.00 91.19 498 LEU A O 1
ATOM 3866 N N . LEU A 1 499 ? -24.792 -7.716 40.826 1.00 93.62 499 LEU A N 1
ATOM 3867 C CA . LEU A 1 499 ? -25.681 -6.858 40.038 1.00 93.62 499 LEU A CA 1
ATOM 3868 C C . LEU A 1 499 ? -26.137 -5.641 40.845 1.00 93.62 499 LEU A C 1
ATOM 3870 O O . LEU A 1 499 ? -26.122 -4.526 40.331 1.00 93.62 499 LEU A O 1
ATOM 3874 N N . GLU A 1 500 ? -26.492 -5.832 42.115 1.00 93.44 500 GLU A N 1
ATOM 3875 C CA . GLU A 1 500 ? -26.944 -4.739 42.973 1.00 93.44 500 GLU A CA 1
ATOM 3876 C C . GLU A 1 500 ? -25.823 -3.757 43.343 1.00 93.44 500 GLU A C 1
ATOM 3878 O O . GLU A 1 500 ? -26.043 -2.546 43.409 1.00 93.44 500 GLU A O 1
ATOM 3883 N N . ARG A 1 501 ? -24.598 -4.244 43.577 1.00 92.94 501 ARG A N 1
ATOM 3884 C CA . ARG A 1 501 ? -23.439 -3.359 43.786 1.00 92.94 501 ARG A CA 1
ATOM 3885 C C . ARG A 1 501 ? -23.111 -2.557 42.530 1.00 92.94 501 ARG A C 1
ATOM 3887 O O . ARG A 1 501 ? -22.914 -1.349 42.626 1.00 92.94 501 ARG A O 1
ATOM 3894 N N . VAL A 1 502 ? -23.086 -3.209 41.367 1.00 93.69 502 VAL A N 1
ATOM 3895 C CA . VAL A 1 502 ? -22.767 -2.552 40.094 1.00 93.69 502 VAL A CA 1
ATOM 3896 C C . VAL A 1 502 ? -23.844 -1.530 39.728 1.00 93.69 502 VAL A C 1
ATOM 3898 O O . VAL A 1 502 ? -23.496 -0.412 39.372 1.00 93.69 502 VAL A O 1
ATOM 3901 N N . ARG A 1 503 ? -25.139 -1.840 39.892 1.00 95.19 503 ARG A N 1
ATOM 3902 C CA . ARG A 1 503 ? -26.231 -0.870 39.667 1.00 95.19 503 ARG A CA 1
ATOM 3903 C C . ARG A 1 503 ? -26.066 0.397 40.496 1.00 95.19 503 ARG A C 1
ATOM 3905 O O . ARG A 1 503 ? -26.216 1.490 39.963 1.00 95.19 503 ARG A O 1
ATOM 3912 N N . ARG A 1 504 ? -25.735 0.254 41.783 1.00 93.88 504 ARG A N 1
ATOM 3913 C CA . ARG A 1 504 ? -25.495 1.402 42.667 1.00 93.88 504 ARG A CA 1
ATOM 3914 C C . ARG A 1 504 ? -24.302 2.238 42.216 1.00 93.88 504 ARG A C 1
ATOM 3916 O O . ARG A 1 504 ? -24.397 3.458 42.227 1.00 93.88 504 ARG A O 1
ATOM 3923 N N . ALA A 1 505 ? -23.215 1.596 41.797 1.00 92.81 505 ALA A N 1
ATOM 3924 C CA . ALA A 1 505 ? -22.043 2.301 41.290 1.00 92.81 505 ALA A CA 1
ATOM 3925 C C . ALA A 1 505 ? -22.325 3.024 39.967 1.00 92.81 505 ALA A C 1
ATOM 3927 O O . ALA A 1 505 ? -21.994 4.194 39.836 1.00 92.81 505 ALA A O 1
ATOM 3928 N N . VAL A 1 506 ? -23.007 2.369 39.024 1.00 94.31 506 VAL A N 1
ATOM 3929 C CA . VAL A 1 506 ? -23.396 2.974 37.740 1.00 94.31 506 VAL A CA 1
ATOM 3930 C C . VAL A 1 506 ? -24.347 4.155 37.940 1.00 94.31 506 VAL A C 1
ATOM 3932 O O . VAL A 1 506 ? -24.227 5.156 37.244 1.00 94.31 506 VAL A O 1
ATOM 3935 N N . ALA A 1 507 ? -25.260 4.085 38.912 1.00 92.31 507 ALA A N 1
ATOM 3936 C CA . ALA A 1 507 ? -26.142 5.204 39.238 1.00 92.31 507 ALA A CA 1
ATOM 3937 C C . ALA A 1 507 ? -25.383 6.435 39.771 1.00 92.31 507 ALA A C 1
ATOM 3939 O O . ALA A 1 507 ? -25.880 7.551 39.610 1.00 92.31 507 ALA A O 1
ATOM 3940 N N . ALA A 1 508 ? -24.215 6.222 40.388 1.00 88.75 508 ALA A N 1
ATOM 3941 C CA . ALA A 1 508 ? -23.367 7.254 40.980 1.00 88.75 508 ALA A CA 1
ATOM 3942 C C . ALA A 1 508 ? -22.332 7.865 40.013 1.00 88.75 508 ALA A C 1
ATOM 3944 O O . ALA A 1 508 ? -21.709 8.858 40.386 1.00 88.75 508 ALA A O 1
ATOM 3945 N N . LEU A 1 509 ? -22.156 7.289 38.815 1.00 85.25 509 LEU A N 1
ATOM 3946 C CA . LEU A 1 509 ? -21.471 7.928 37.680 1.00 85.25 509 LEU A CA 1
ATOM 3947 C C . LEU A 1 509 ? -22.300 9.098 37.150 1.00 85.25 509 LEU A C 1
ATOM 3949 O O . LEU A 1 509 ? -21.691 10.090 36.707 1.00 85.25 509 LEU A O 1
#

InterPro domains:
  IPR019894 Patatin-related protein [TIGR03607] (2-463)
  IPR024282 Domain of unknown function DUF3376 [PF11856] (397-463)